Protein AF-0000000080325090 (afdb_homodimer)

pLDDT: mean 94.97, std 5.41, range [71.56, 98.94]

Solvent-accessible surface area (backbone atoms only — not comparable to full-atom values): 22394 Å² total; per-residue (Å²): 124,60,23,38,36,36,34,38,28,60,48,48,51,29,32,24,36,50,50,48,42,43,71,70,62,36,45,35,37,38,21,13,66,43,70,69,36,34,55,50,49,38,70,75,37,74,86,40,47,64,40,77,36,49,72,69,38,64,68,48,52,51,51,49,39,61,74,43,61,90,42,52,28,30,30,39,34,44,47,42,67,55,77,73,93,61,60,58,86,82,55,65,67,65,78,53,38,57,53,27,31,34,40,37,19,52,21,54,55,55,52,47,53,59,42,40,70,22,25,66,64,23,92,60,19,34,37,38,36,58,46,42,68,64,25,15,57,68,69,61,79,79,42,70,52,58,59,49,27,19,18,28,20,17,25,46,36,47,35,36,24,46,18,52,72,32,43,88,74,57,31,30,16,30,33,29,17,63,67,62,28,39,27,89,85,50,29,87,82,28,86,34,48,26,54,59,36,24,50,39,38,51,56,42,61,74,63,64,49,76,88,51,36,45,41,37,28,35,36,86,65,47,77,44,68,61,122,57,23,36,36,36,34,37,27,61,49,46,50,28,32,24,35,50,51,48,42,44,73,71,60,36,44,35,37,38,20,14,69,43,68,70,38,37,54,50,48,37,69,76,37,72,86,42,48,64,39,75,38,48,72,71,38,65,69,47,51,52,51,50,37,61,73,43,61,91,41,54,27,29,30,40,35,44,47,41,66,54,78,74,94,62,61,57,86,82,55,64,66,66,80,54,39,58,54,26,31,34,39,37,20,51,21,53,54,54,52,47,52,59,42,40,70,22,25,65,63,22,93,59,20,33,36,39,36,58,47,42,68,63,25,17,59,70,68,58,80,77,40,69,52,58,57,50,28,19,17,30,22,17,26,47,37,46,34,37,26,46,18,53,71,31,43,88,71,58,33,30,17,31,32,30,16,63,67,61,28,39,27,91,86,48,30,87,85,27,86,34,47,24,54,60,35,26,49,39,38,50,54,44,61,74,65,64,50,77,88,50,36,45,39,37,28,35,38,86,65,48,77,45,67,61

Nearest PDB structures (foldseek):
  1sny-assembly1_A-2  TM=9.354E-01  e=3.346E-22  Drosophila melanogaster
  5uzx-assembly1_A  TM=8.934E-01  e=7.160E-19  Burkholderia multivorans ATCC 17616
  7xwh-assembly2_B  TM=8.837E-01  e=3.165E-18  Meyerozyma guilliermondii
  7xwi-assembly1_D  TM=8.922E-01  e=8.192E-18  Meyerozyma guilliermondii
  1uls-assembly2_F  TM=8.248E-01  e=9.114E-15  Thermus thermophilus

Radius of gyration: 22.83 Å; Cα contacts (8 Å, |Δi|>4): 1003; chains: 2; bounding box: 48×70×48 Å

Foldseek 3Di:
DAEEEEEACLDFLNVLLQVQCLVVVHAYEYEHADPVSQVVSCVVRVRHHYYHDDLLDLVSLLVVLVVCPPAAHQEYELDFADADDADDPVGGDCVVLVVRLSRQAVSLLSNCVSCVVNQLVHPEHEYEYAAALLLAPVPDDPDDSVSRNVSSVNNLVVQLVCLVVCLVSNYAGEYEHLAQEPTPVSHNPGDHHSNRSSNLQVVQVVPDDNVCHSFYYYSNGHGRHD/DAEEEEEACLDFLNVLLQVQCLVVVHAYEYEHADPVSQVVSCVVRVRHHYYHDDLLDLVSLLVVLVVCPPAAHQEYELDFADADDADPPVGGDCVCLVVRLSRQAVSLLSNCVSCVVNQLVDPEHEYEYAAALLLAPVPDDPDDSVSRNVSSVNNLVVQLVCLVVCLVSNYAGEYEHLAQEPTPVSHPPGDHHSNRSSNLQVVQVVPDDNVCHSFYYYSNGHGRHD

Structure (mmCIF, N/CA/C/O backbone):
data_AF-0000000080325090-model_v1
#
loop_
_entity.id
_entity.type
_entity.pdbx_description
1 polymer 'Uncharacterized protein'
#
loop_
_atom_site.group_PDB
_atom_site.id
_atom_site.type_symbol
_atom_site.label_atom_id
_atom_site.label_alt_id
_atom_site.label_comp_id
_atom_site.label_asym_id
_atom_site.label_entity_id
_atom_site.label_seq_id
_atom_site.pdbx_PDB_ins_code
_atom_site.Cartn_x
_atom_site.Cartn_y
_atom_site.Cartn_z
_atom_site.occupancy
_atom_site.B_iso_or_equiv
_atom_site.auth_seq_id
_atom_site.auth_comp_id
_atom_site.auth_asym_id
_atom_site.auth_atom_id
_atom_site.pdbx_PDB_model_num
ATOM 1 N N . MET A 1 1 ? -6.082 33.281 13.414 1 91.12 1 MET A N 1
ATOM 2 C CA . MET A 1 1 ? -4.812 32.719 12.977 1 91.12 1 MET A CA 1
ATOM 3 C C . MET A 1 1 ? -4.969 31.234 12.609 1 91.12 1 MET A C 1
ATOM 5 O O . MET A 1 1 ? -5.508 30.453 13.398 1 91.12 1 MET A O 1
ATOM 9 N N . PRO A 1 2 ? -4.582 30.891 11.352 1 96.88 2 PRO A N 1
ATOM 10 C CA . PRO A 1 2 ? -4.758 29.484 10.992 1 96.88 2 PRO A CA 1
ATOM 11 C C . PRO A 1 2 ? -3.785 28.562 11.727 1 96.88 2 PRO A C 1
ATOM 13 O O . PRO A 1 2 ? -2.699 29 12.117 1 96.88 2 PRO A O 1
ATOM 16 N N . THR A 1 3 ? -4.18 27.297 11.953 1 98.31 3 THR A N 1
ATOM 17 C CA . THR A 1 3 ? -3.389 26.328 12.703 1 98.31 3 THR A CA 1
ATOM 18 C C . THR A 1 3 ? -2.938 25.188 11.805 1 98.31 3 THR A C 1
ATOM 20 O O . THR A 1 3 ? -3.725 24.656 11.016 1 98.31 3 THR A O 1
ATOM 23 N N . VAL A 1 4 ? -1.627 24.859 11.914 1 98.69 4 VAL A N 1
ATOM 24 C CA . VAL A 1 4 ? -1.09 23.703 11.211 1 98.69 4 VAL A CA 1
ATOM 25 C C . VAL A 1 4 ? -0.604 22.656 12.227 1 98.69 4 VAL A C 1
ATOM 27 O O . VAL A 1 4 ? -0.012 23.016 13.25 1 98.69 4 VAL A O 1
ATOM 30 N N . PHE A 1 5 ? -0.978 21.422 11.992 1 98.88 5 PHE A N 1
ATOM 31 C CA . PHE A 1 5 ? -0.47 20.266 12.719 1 98.88 5 PHE A CA 1
ATOM 32 C C . PHE A 1 5 ? 0.49 19.453 11.852 1 98.88 5 PHE A C 1
ATOM 34 O O . PHE A 1 5 ? 0.15 19.062 10.727 1 98.88 5 PHE A O 1
ATOM 41 N N . ILE A 1 6 ? 1.699 19.203 12.328 1 98.94 6 ILE A N 1
ATOM 42 C CA . ILE A 1 6 ? 2.719 18.516 11.539 1 98.94 6 ILE A CA 1
ATOM 43 C C . ILE A 1 6 ? 3.279 17.344 12.32 1 98.94 6 ILE A C 1
ATOM 45 O O . ILE A 1 6 ? 3.686 17.484 13.477 1 98.94 6 ILE A O 1
ATOM 49 N N . THR A 1 7 ? 3.273 16.188 11.727 1 98.88 7 THR A N 1
ATOM 50 C CA . THR A 1 7 ? 3.908 15.039 12.367 1 98.88 7 THR A CA 1
ATOM 51 C C . THR A 1 7 ? 5.371 14.938 11.953 1 98.88 7 THR A C 1
ATOM 53 O O . THR A 1 7 ? 5.738 15.32 10.836 1 98.88 7 THR A O 1
ATOM 56 N N . GLY A 1 8 ? 6.227 14.344 12.812 1 98.06 8 GLY A N 1
ATOM 57 C CA . GLY A 1 8 ? 7.617 14.078 12.484 1 98.06 8 GLY A CA 1
ATOM 58 C C . GLY A 1 8 ? 8.422 15.344 12.242 1 98.06 8 GLY A C 1
ATOM 59 O O . GLY A 1 8 ? 9.023 15.508 11.18 1 98.06 8 GLY A O 1
ATOM 60 N N . THR A 1 9 ? 8.57 16.203 13.258 1 98.5 9 THR A N 1
ATOM 61 C CA . THR A 1 9 ? 9.148 17.531 13.047 1 98.5 9 THR A CA 1
ATOM 62 C C . THR A 1 9 ? 10.547 17.625 13.664 1 98.5 9 THR A C 1
ATOM 64 O O . THR A 1 9 ? 11.141 18.703 13.711 1 98.5 9 THR A O 1
ATOM 67 N N . GLY A 1 10 ? 11.094 16.531 14.141 1 96.94 10 GLY A N 1
ATOM 68 C CA . GLY A 1 10 ? 12.352 16.562 14.867 1 96.94 10 GLY A CA 1
ATOM 69 C C . GLY A 1 10 ? 13.539 16.922 13.992 1 96.94 10 GLY A C 1
ATOM 70 O O . GLY A 1 10 ? 14.555 17.422 14.492 1 96.94 10 GLY A O 1
ATOM 71 N N . GLN A 1 11 ? 13.484 16.641 12.734 1 94.56 11 GLN A N 1
ATOM 72 C CA . GLN A 1 11 ? 14.562 16.906 11.797 1 94.56 11 GLN A CA 1
ATOM 73 C C . GLN A 1 11 ? 14.039 17.016 10.367 1 94.56 11 GLN A C 1
ATOM 75 O O . GLN A 1 11 ? 12.836 16.891 10.133 1 94.56 11 GLN A O 1
ATOM 80 N N . GLY A 1 12 ? 14.891 17.406 9.555 1 95.56 12 GLY A N 1
ATOM 81 C CA . GLY A 1 12 ? 14.633 17.312 8.125 1 95.56 12 GLY A CA 1
ATOM 82 C C . GLY A 1 12 ? 13.492 18.203 7.676 1 95.56 12 GLY A C 1
ATOM 83 O O . GLY A 1 12 ? 13.422 19.375 8.047 1 95.56 12 GLY A O 1
ATOM 84 N N . LEU A 1 13 ? 12.672 17.656 6.812 1 97.5 13 LEU A N 1
ATOM 85 C CA . LEU A 1 13 ? 11.586 18.406 6.199 1 97.5 13 LEU A CA 1
ATOM 86 C C . LEU A 1 13 ? 10.578 18.859 7.246 1 97.5 13 LEU A C 1
ATOM 88 O O . LEU A 1 13 ? 10.062 19.984 7.176 1 97.5 13 LEU A O 1
ATOM 92 N N . GLY A 1 14 ? 10.28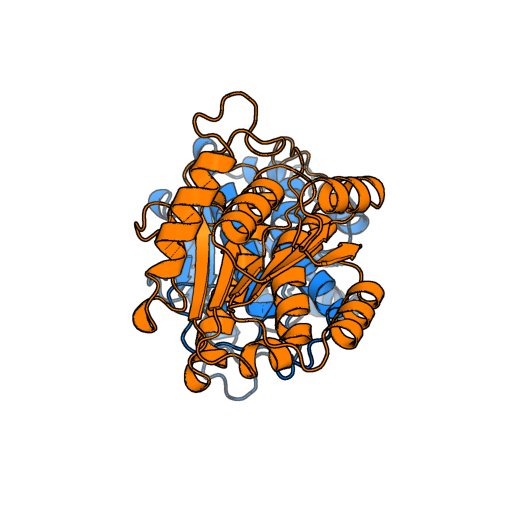9 18 8.25 1 98.38 14 GLY A N 1
ATOM 93 C CA . GLY A 1 14 ? 9.352 18.359 9.289 1 98.38 14 GLY A CA 1
ATOM 94 C C . GLY A 1 14 ? 9.766 19.594 10.062 1 98.38 14 GLY A C 1
ATOM 95 O O . GLY A 1 14 ? 8.945 20.484 10.328 1 98.38 14 GLY A O 1
ATOM 96 N N . LYS A 1 15 ? 11.008 19.609 10.422 1 98.19 15 LYS A N 1
ATOM 97 C CA . LYS A 1 15 ? 11.539 20.766 11.109 1 98.19 15 LYS A CA 1
ATOM 98 C C . LYS A 1 15 ? 11.461 22.016 10.227 1 98.19 15 LYS A C 1
ATOM 100 O O . LYS A 1 15 ? 11.07 23.094 10.688 1 98.19 15 LYS A O 1
ATOM 105 N N . ALA A 1 16 ? 11.805 21.906 8.969 1 98.5 16 ALA A N 1
ATOM 106 C CA . ALA A 1 16 ? 11.766 23.016 8.016 1 98.5 16 ALA A CA 1
ATOM 107 C C . ALA A 1 16 ? 10.336 23.516 7.82 1 98.5 16 ALA A C 1
ATOM 109 O O . ALA A 1 16 ? 10.102 24.719 7.738 1 98.5 16 ALA A O 1
ATOM 110 N N . LEU A 1 17 ? 9.375 22.594 7.754 1 98.75 17 LEU A N 1
ATOM 111 C CA . LEU A 1 17 ? 7.973 22.969 7.641 1 98.75 17 LEU A CA 1
ATOM 112 C C . LEU A 1 17 ? 7.523 23.75 8.875 1 98.75 17 LEU A C 1
ATOM 114 O O . LEU A 1 17 ? 6.809 24.75 8.758 1 98.75 17 LEU A O 1
ATOM 118 N N . THR A 1 18 ? 7.945 23.266 10.008 1 98.81 18 THR A N 1
ATOM 119 C CA . THR A 1 18 ? 7.648 23.984 11.25 1 98.81 18 THR A CA 1
ATOM 120 C C . THR A 1 18 ? 8.164 25.422 11.18 1 98.81 18 THR A C 1
ATOM 122 O O . THR A 1 18 ? 7.418 26.359 11.461 1 98.81 18 THR A O 1
ATOM 125 N N . GLU A 1 19 ? 9.383 25.562 10.773 1 98.62 19 GLU A N 1
ATOM 126 C CA . GLU A 1 19 ? 10.008 26.875 10.656 1 98.62 19 GLU A CA 1
ATOM 127 C C . GLU A 1 19 ? 9.25 27.766 9.672 1 98.62 19 GLU A C 1
ATOM 129 O O . GLU A 1 19 ? 8.969 28.922 9.961 1 98.62 19 GLU A O 1
ATOM 134 N N . THR A 1 20 ? 8.914 27.234 8.547 1 98.81 20 THR A N 1
ATOM 135 C CA . THR A 1 20 ? 8.258 27.969 7.473 1 98.81 20 THR A CA 1
ATOM 136 C C . THR A 1 20 ? 6.879 28.453 7.918 1 98.81 20 THR A C 1
ATOM 138 O O . THR A 1 20 ? 6.551 29.641 7.773 1 98.81 20 THR A O 1
ATOM 141 N N . TYR A 1 21 ? 6.074 27.594 8.508 1 98.81 21 TYR A N 1
ATOM 142 C CA . TYR A 1 21 ? 4.734 27.969 8.93 1 98.81 21 TYR A CA 1
ATOM 143 C C . TYR A 1 21 ? 4.785 28.906 10.141 1 98.81 21 TYR A C 1
ATOM 145 O O . TYR A 1 21 ? 3.971 29.812 10.266 1 98.81 21 TYR A O 1
ATOM 153 N N . TYR A 1 22 ? 5.723 28.625 11.023 1 98.56 22 TYR A N 1
ATOM 154 C CA . TYR A 1 22 ? 5.945 29.516 12.156 1 98.56 22 TYR A CA 1
ATOM 155 C C . TYR A 1 22 ? 6.277 30.922 11.688 1 98.56 22 TYR A C 1
ATOM 157 O O . TYR A 1 22 ? 5.684 31.891 12.156 1 98.56 22 TYR A O 1
ATOM 165 N N . GLY A 1 23 ? 7.16 31 10.758 1 98.19 23 GLY A N 1
ATOM 166 C CA . GLY A 1 23 ? 7.566 32.281 10.203 1 98.19 23 GLY A CA 1
ATOM 167 C C . GLY A 1 23 ? 6.445 33 9.469 1 98.19 23 GLY A C 1
ATOM 168 O O . GLY A 1 23 ? 6.434 34.219 9.398 1 98.19 23 GLY A O 1
ATOM 169 N N . ALA A 1 24 ? 5.516 32.281 8.969 1 98.25 24 ALA A N 1
ATOM 170 C CA . ALA A 1 24 ? 4.395 32.812 8.227 1 98.25 24 ALA A CA 1
ATOM 171 C C . ALA A 1 24 ? 3.27 33.25 9.164 1 98.25 24 ALA A C 1
ATOM 173 O O . ALA A 1 24 ? 2.215 33.719 8.711 1 98.25 24 ALA A O 1
ATOM 174 N N . GLY A 1 25 ? 3.463 33.031 10.492 1 97.81 25 GLY A N 1
ATOM 175 C CA . GLY A 1 25 ? 2.525 33.562 11.477 1 97.81 25 GLY A CA 1
ATOM 176 C C . GLY A 1 25 ? 1.427 32.562 11.828 1 97.81 25 GLY A C 1
ATOM 177 O O . GLY A 1 25 ? 0.416 32.938 12.422 1 97.81 25 GLY A O 1
ATOM 178 N N . TRP A 1 26 ? 1.555 31.297 11.453 1 98.06 26 TRP A N 1
ATOM 179 C CA . TRP A 1 26 ? 0.57 30.281 11.789 1 98.06 26 TRP A CA 1
ATOM 180 C C . TRP A 1 26 ? 0.739 29.828 13.234 1 98.06 26 TRP A C 1
ATOM 182 O O . TRP A 1 26 ? 1.827 29.938 13.805 1 98.06 26 TRP A O 1
ATOM 192 N N . ASN A 1 27 ? -0.354 29.438 13.844 1 98 27 ASN A N 1
ATOM 193 C CA . ASN A 1 27 ? -0.239 28.609 15.031 1 98 27 ASN A CA 1
ATOM 194 C C . ASN A 1 27 ? 0.257 27.203 14.68 1 98 27 ASN A C 1
ATOM 196 O O . ASN A 1 27 ? -0.418 26.469 13.961 1 98 27 ASN A O 1
ATOM 200 N N . VAL A 1 28 ? 1.45 26.859 15.164 1 98.69 28 VAL A N 1
ATOM 201 C CA . VAL A 1 28 ? 2.062 25.609 14.766 1 98.69 28 VAL A CA 1
ATOM 202 C C . VAL A 1 28 ? 1.96 24.594 15.898 1 98.69 28 VAL A C 1
ATOM 204 O O . VAL A 1 28 ? 2.395 24.859 17.016 1 98.69 28 VAL A O 1
ATOM 207 N N . ILE A 1 29 ? 1.347 23.469 15.617 1 98.81 29 ILE A N 1
ATOM 208 C CA . ILE A 1 29 ? 1.408 22.281 16.469 1 98.81 29 ILE A CA 1
ATOM 209 C C . ILE A 1 29 ? 2.377 21.266 15.859 1 98.81 29 ILE A C 1
ATOM 211 O O . ILE A 1 29 ? 2.051 20.594 14.875 1 98.81 29 ILE A O 1
ATOM 215 N N . ALA A 1 30 ? 3.543 21.203 16.438 1 98.75 30 ALA A N 1
ATOM 216 C CA . ALA A 1 30 ? 4.594 20.297 15.977 1 98.75 30 ALA A CA 1
ATOM 217 C C . ALA A 1 30 ? 4.672 19.047 16.844 1 98.75 30 ALA A C 1
ATOM 219 O O . ALA A 1 30 ? 4.426 19.109 18.047 1 98.75 30 ALA A O 1
ATOM 220 N N . THR A 1 31 ? 4.941 17.906 16.203 1 98.81 31 THR A N 1
ATOM 221 C CA . THR A 1 31 ? 5.094 16.656 16.969 1 98.81 31 THR A CA 1
ATOM 222 C C . THR A 1 31 ? 6.359 15.922 16.547 1 98.81 31 THR A C 1
ATOM 224 O O . THR A 1 31 ? 6.738 15.945 15.375 1 98.81 31 THR A O 1
ATOM 227 N N . CYS A 1 32 ? 7.023 15.352 17.5 1 97.88 32 CYS A N 1
ATOM 228 C CA . CYS A 1 32 ? 8.188 14.523 17.188 1 97.88 32 CYS A CA 1
ATOM 229 C C . CYS A 1 32 ? 8.391 13.445 18.25 1 97.88 32 CYS A C 1
ATOM 231 O O . CYS A 1 32 ? 7.805 13.516 19.328 1 97.88 32 CYS A O 1
ATOM 233 N N . LYS A 1 33 ? 9.078 12.453 17.922 1 96.88 33 LYS A N 1
ATOM 234 C CA . LYS A 1 33 ? 9.094 11.195 18.656 1 96.88 33 LYS A CA 1
ATOM 235 C C . LYS A 1 33 ? 10.117 11.234 19.797 1 96.88 33 LYS A C 1
ATOM 237 O O . LYS A 1 33 ? 10.031 10.453 20.734 1 96.88 33 LYS A O 1
ATOM 242 N N . GLU A 1 34 ? 11.078 12.125 19.734 1 97.62 34 GLU A N 1
ATOM 243 C CA . GLU A 1 34 ? 12.141 12.156 20.734 1 97.62 34 GLU A CA 1
ATOM 244 C C . GLU A 1 34 ? 12 13.375 21.656 1 97.62 34 GLU A C 1
ATOM 246 O O . GLU A 1 34 ? 11.828 14.5 21.172 1 97.62 34 GLU A O 1
ATOM 251 N N . VAL A 1 35 ? 12.172 13.117 22.906 1 97.56 35 VAL A N 1
ATOM 252 C CA . VAL A 1 35 ? 12.039 14.18 23.906 1 97.56 35 VAL A CA 1
ATOM 253 C C . VAL A 1 35 ? 13.062 15.273 23.641 1 97.56 35 VAL A C 1
ATOM 255 O O . VAL A 1 35 ? 12.766 16.469 23.781 1 97.56 35 VAL A O 1
ATOM 258 N N . THR A 1 36 ? 14.266 14.875 23.219 1 98.06 36 THR A N 1
ATOM 259 C CA . THR A 1 36 ? 15.32 15.836 22.953 1 98.06 36 THR A CA 1
ATOM 260 C C . THR A 1 36 ? 14.922 16.75 21.797 1 98.06 36 THR A C 1
ATOM 262 O O . THR A 1 36 ? 15.219 17.953 21.812 1 98.06 36 THR A O 1
ATOM 265 N N . ASP A 1 37 ? 14.258 16.203 20.828 1 97.94 37 ASP A N 1
ATOM 266 C CA . ASP A 1 37 ? 13.789 17 19.703 1 97.94 37 ASP A CA 1
ATOM 267 C C . ASP A 1 37 ? 12.688 17.969 20.125 1 97.94 37 ASP A C 1
ATOM 269 O O . ASP A 1 37 ? 12.625 19.109 19.656 1 97.94 37 ASP A O 1
ATOM 273 N N . VAL A 1 38 ? 11.836 17.531 21.031 1 97.88 38 VAL A N 1
ATOM 274 C CA . VAL A 1 38 ? 10.766 18.375 21.562 1 97.88 38 VAL A CA 1
ATOM 275 C C . VAL A 1 38 ? 11.375 19.609 22.219 1 97.88 38 VAL A C 1
ATOM 277 O O . VAL A 1 38 ? 10.969 20.734 21.938 1 97.88 38 VAL A O 1
ATOM 280 N N . GLN A 1 39 ? 12.297 19.406 23.062 1 97.81 39 GLN A N 1
ATOM 281 C CA . GLN A 1 39 ? 12.938 20.5 23.781 1 97.81 39 GLN A CA 1
ATOM 282 C C . GLN A 1 39 ? 13.656 21.453 22.828 1 97.81 39 GLN A C 1
ATOM 284 O O . GLN A 1 39 ? 13.562 22.672 22.969 1 97.81 39 GLN A O 1
ATOM 289 N N . HIS A 1 40 ? 14.297 20.828 21.906 1 98.12 40 HIS A N 1
ATOM 290 C CA . HIS A 1 40 ? 15.023 21.625 20.922 1 98.12 40 HIS A CA 1
ATOM 291 C C . HIS A 1 40 ? 14.078 22.516 20.109 1 98.12 40 HIS A C 1
ATOM 293 O O . HIS A 1 40 ? 14.328 23.703 19.938 1 98.12 40 HIS A O 1
ATOM 299 N N . LEU A 1 41 ? 12.984 21.984 19.641 1 98.25 41 LEU A N 1
ATOM 300 C CA . LEU A 1 41 ? 12.016 22.734 18.859 1 98.25 41 LEU A CA 1
ATOM 301 C C . LEU A 1 41 ? 11.375 23.844 19.688 1 98.25 41 LEU A C 1
ATOM 303 O O . LEU A 1 41 ? 11.148 24.938 19.188 1 98.25 41 LEU A O 1
ATOM 307 N N . LYS A 1 42 ? 11.102 23.562 20.938 1 97.56 42 LYS A N 1
ATOM 308 C CA . LYS A 1 42 ? 10.523 24.562 21.812 1 97.56 42 LYS A CA 1
ATOM 309 C C . LYS A 1 42 ? 11.469 25.75 21.984 1 97.56 42 LYS A C 1
ATOM 311 O O . LYS A 1 42 ? 11.023 26.891 22.094 1 97.56 42 LYS A O 1
ATOM 316 N N . SER A 1 43 ? 12.703 25.438 22.047 1 97.81 43 SER A N 1
ATOM 317 C CA . SER A 1 43 ? 13.695 26.5 22.203 1 97.81 43 SER A CA 1
ATOM 318 C C . SER A 1 43 ? 13.781 27.359 20.953 1 97.81 43 SER A C 1
ATOM 320 O O . SER A 1 43 ? 13.992 28.562 21.031 1 97.81 43 SER A O 1
ATOM 322 N N . LEU A 1 44 ? 13.656 26.766 19.797 1 97.44 44 LEU A N 1
ATOM 323 C CA . LEU A 1 44 ? 13.781 27.469 18.516 1 97.44 44 LEU A CA 1
ATOM 324 C C . LEU A 1 44 ? 12.508 28.25 18.203 1 97.44 44 LEU A C 1
ATOM 326 O O . LEU A 1 44 ? 12.562 29.328 17.625 1 97.44 44 LEU A O 1
ATOM 330 N N . PHE A 1 45 ? 11.383 27.609 18.547 1 97.81 45 PHE A N 1
ATOM 331 C CA . PHE A 1 45 ? 10.07 28.156 18.234 1 97.81 45 PHE A CA 1
ATOM 332 C C . PHE A 1 45 ? 9.219 28.297 19.5 1 97.81 45 PHE A C 1
ATOM 334 O O . PHE A 1 45 ? 8.258 27.547 19.688 1 97.81 45 PHE A O 1
ATOM 341 N N . PRO A 1 46 ? 9.43 29.281 20.359 1 96.56 46 PRO A N 1
ATOM 342 C CA . PRO A 1 46 ? 8.844 29.375 21.688 1 96.56 46 PRO A CA 1
ATOM 343 C C . PRO A 1 46 ? 7.324 29.5 21.672 1 96.56 46 PRO A C 1
ATOM 345 O O . PRO A 1 46 ? 6.648 29.125 22.625 1 96.56 46 PRO A O 1
ATOM 348 N N . ASP A 1 47 ? 6.727 30.016 20.578 1 96.5 47 ASP A N 1
ATOM 349 C CA . ASP A 1 47 ? 5.277 30.203 20.516 1 96.5 47 ASP A CA 1
ATOM 350 C C . ASP A 1 47 ? 4.598 29 19.875 1 96.5 47 ASP A C 1
ATOM 352 O O . ASP A 1 47 ? 3.369 28.953 19.781 1 96.5 47 ASP A O 1
ATOM 356 N N . ALA A 1 48 ? 5.375 28.016 19.391 1 97.19 48 ALA A N 1
ATOM 357 C CA . ALA A 1 48 ? 4.805 26.797 18.828 1 97.19 48 ALA A CA 1
ATOM 358 C C . ALA A 1 48 ? 4.441 25.812 19.922 1 97.19 48 ALA A C 1
ATOM 360 O O . ALA A 1 48 ? 5.078 25.781 20.984 1 97.19 48 ALA A O 1
ATOM 361 N N . ASN A 1 49 ? 3.379 25.078 19.75 1 97.62 49 ASN A N 1
ATOM 362 C CA . ASN A 1 49 ? 3.074 23.938 20.594 1 97.62 49 ASN A CA 1
ATOM 363 C C . ASN A 1 49 ? 3.76 22.672 20.094 1 97.62 49 ASN A C 1
ATOM 365 O O . ASN A 1 49 ? 3.465 22.188 19 1 97.62 49 ASN A O 1
ATOM 369 N N . VAL A 1 50 ? 4.699 22.172 20.891 1 98.31 50 VAL A N 1
ATOM 370 C CA . VAL A 1 50 ? 5.449 20.984 20.484 1 98.31 50 VAL A CA 1
ATOM 371 C C . VAL A 1 50 ? 5.098 19.812 21.391 1 98.31 50 VAL A C 1
ATOM 373 O O . VAL A 1 50 ? 5.223 19.891 22.609 1 98.31 50 VAL A O 1
ATOM 376 N N . TYR A 1 51 ? 4.625 18.703 20.781 1 98.31 51 TYR A N 1
ATOM 377 C CA . TYR A 1 51 ? 4.199 17.531 21.531 1 98.31 51 TYR A CA 1
ATOM 378 C C . TYR A 1 51 ? 5.082 16.328 21.203 1 98.31 51 TYR A C 1
ATOM 380 O O . TYR A 1 51 ? 5.555 16.188 20.078 1 98.31 51 TYR A O 1
ATOM 388 N N . LEU A 1 52 ? 5.289 15.5 22.234 1 98.25 52 LEU A N 1
ATOM 389 C CA . LEU A 1 52 ? 5.859 14.18 22.031 1 98.25 52 LEU A CA 1
ATOM 390 C C . LEU A 1 52 ? 4.844 13.242 21.375 1 98.25 52 LEU A C 1
ATOM 392 O O . LEU A 1 52 ? 3.729 13.086 21.875 1 98.25 52 LEU A O 1
ATOM 396 N N . LEU A 1 53 ? 5.242 12.641 20.219 1 98.56 53 LEU A N 1
ATOM 397 C CA . LEU A 1 53 ? 4.309 11.742 19.547 1 98.56 53 LEU A CA 1
ATOM 398 C C . LEU A 1 53 ? 5.055 10.711 18.719 1 98.56 53 LEU A C 1
ATOM 400 O O . LEU A 1 53 ? 5.75 11.062 17.766 1 98.56 53 LEU A O 1
ATOM 404 N N . ASP A 1 54 ? 5 9.5 19.156 1 98 54 ASP A N 1
ATOM 405 C CA . ASP A 1 54 ? 5.18 8.383 18.234 1 98 54 ASP A CA 1
ATOM 406 C C . ASP A 1 54 ? 3.889 8.078 17.469 1 98 54 ASP A C 1
ATOM 408 O O . ASP A 1 54 ? 2.9 7.645 18.062 1 98 54 ASP A O 1
ATOM 412 N N . VAL A 1 55 ? 3.889 8.297 16.188 1 97.88 55 VAL A N 1
ATOM 413 C CA . VAL A 1 55 ? 2.664 8.266 15.391 1 97.88 55 VAL A CA 1
ATOM 414 C C . VAL A 1 55 ? 2.078 6.852 15.398 1 97.88 55 VAL A C 1
ATOM 416 O O . VAL A 1 55 ? 0.935 6.648 14.984 1 97.88 55 VAL A O 1
ATOM 419 N N . THR A 1 56 ? 2.855 5.848 15.859 1 94.62 56 THR A N 1
ATOM 420 C CA . THR A 1 56 ? 2.354 4.48 15.922 1 94.62 56 THR A CA 1
ATOM 421 C C . THR A 1 56 ? 1.825 4.16 17.312 1 94.62 56 THR A C 1
ATOM 423 O O . THR A 1 56 ? 1.315 3.062 17.547 1 94.62 56 THR A O 1
ATOM 426 N N . ASN A 1 57 ? 1.982 5.07 18.25 1 96 57 ASN A N 1
ATOM 427 C CA . ASN A 1 57 ? 1.576 4.844 19.641 1 96 57 ASN A CA 1
ATOM 428 C C . ASN A 1 57 ? 0.149 5.324 19.891 1 96 57 ASN A C 1
ATOM 430 O O . ASN A 1 57 ? -0.092 6.523 20.016 1 96 57 ASN A O 1
ATOM 434 N N . HIS A 1 58 ? -0.72 4.352 20 1 93 58 HIS A N 1
ATOM 435 C CA . HIS A 1 58 ? -2.137 4.66 20.156 1 93 58 HIS A CA 1
ATOM 436 C C . HIS A 1 58 ? -2.385 5.5 21.406 1 93 58 HIS A C 1
ATOM 438 O O . HIS A 1 58 ? -3.178 6.445 21.375 1 93 58 HIS A O 1
ATOM 444 N N . GLY A 1 59 ? -1.786 5.16 22.453 1 95.25 59 GLY A N 1
ATOM 445 C CA . GLY A 1 59 ? -1.948 5.918 23.688 1 95.25 59 GLY A CA 1
ATOM 446 C C . GLY A 1 59 ? -1.536 7.371 23.547 1 95.25 59 GLY A C 1
ATOM 447 O O . GLY A 1 59 ? -2.254 8.266 23.984 1 95.25 59 GLY A O 1
ATOM 448 N N . GLN A 1 60 ? -0.439 7.68 22.938 1 97.44 60 GLN A N 1
ATOM 449 C CA . GLN A 1 60 ? 0.026 9.047 22.719 1 97.44 60 GLN A CA 1
ATOM 450 C C . GLN A 1 60 ? -0.916 9.812 21.797 1 97.44 60 GLN A C 1
ATOM 452 O O . GLN A 1 60 ? -1.164 11 22 1 97.44 60 GLN A O 1
ATOM 457 N N . ILE A 1 61 ? -1.454 9.133 20.828 1 96.94 61 ILE A N 1
ATOM 458 C CA . ILE A 1 61 ? -2.398 9.758 19.891 1 96.94 61 ILE A CA 1
ATOM 459 C C . ILE A 1 61 ? -3.658 10.172 20.656 1 96.94 61 ILE A C 1
ATOM 461 O O . ILE A 1 61 ? -4.164 11.281 20.453 1 96.94 61 ILE A O 1
ATOM 465 N N . GLN A 1 62 ? -4.082 9.289 21.531 1 95.31 62 GLN A N 1
ATOM 466 C CA . GLN A 1 62 ? -5.277 9.602 22.297 1 95.31 62 GLN A CA 1
ATOM 467 C C . GLN A 1 62 ? -5.023 10.766 23.25 1 95.31 62 GLN A C 1
ATOM 469 O O . GLN A 1 62 ? -5.891 11.625 23.438 1 95.31 62 GLN A O 1
ATOM 474 N N . GLN A 1 63 ? -3.92 10.789 23.859 1 97.12 63 GLN A N 1
ATOM 475 C CA . GLN A 1 63 ? -3.561 11.898 24.734 1 97.12 63 GLN A CA 1
ATOM 476 C C . GLN A 1 63 ? -3.518 13.219 23.969 1 97.12 63 GLN A C 1
ATOM 478 O O . GLN A 1 63 ? -3.977 14.25 24.469 1 97.12 63 GLN A O 1
ATOM 483 N N . LEU A 1 64 ? -2.938 13.148 22.812 1 97.19 64 LEU A N 1
ATOM 484 C CA . LEU A 1 64 ? -2.865 14.328 21.969 1 97.19 64 LEU A CA 1
ATOM 485 C C . LEU A 1 64 ? -4.262 14.805 21.562 1 97.19 64 LEU A C 1
ATOM 487 O O . LEU A 1 64 ? -4.531 16 21.547 1 97.19 64 LEU A O 1
ATOM 491 N N . LYS A 1 65 ? -5.117 13.875 21.188 1 96.88 65 LYS A N 1
ATOM 492 C CA . LYS A 1 65 ? -6.508 14.18 20.859 1 96.88 65 LYS A CA 1
ATOM 493 C C . LYS A 1 65 ? -7.184 14.938 22 1 96.88 65 LYS A C 1
ATOM 495 O O . LYS A 1 65 ? -7.863 15.938 21.766 1 96.88 65 LYS A O 1
ATOM 500 N N . LEU A 1 66 ? -6.949 14.477 23.172 1 97.31 66 LEU A N 1
ATOM 501 C CA . LEU A 1 66 ? -7.551 15.109 24.344 1 97.31 66 LEU A CA 1
ATOM 502 C C . LEU A 1 66 ? -6.961 16.5 24.562 1 97.31 66 LEU A C 1
ATOM 504 O O . LEU A 1 66 ? -7.688 17.453 24.859 1 97.31 66 LEU A O 1
ATOM 508 N N . ALA A 1 67 ? -5.727 16.641 24.422 1 97.56 67 ALA A N 1
ATOM 509 C CA . ALA A 1 67 ? -5.027 17.906 24.656 1 97.56 67 ALA A CA 1
ATOM 510 C C . ALA A 1 67 ? -5.473 18.984 23.672 1 97.56 67 ALA A C 1
ATOM 512 O O . ALA A 1 67 ? -5.457 20.172 23.984 1 97.56 67 ALA A O 1
ATOM 513 N N . LEU A 1 68 ? -5.887 18.562 22.5 1 97.94 68 LEU A N 1
ATOM 514 C CA . LEU A 1 68 ? -6.18 19.516 21.438 1 97.94 68 LEU A CA 1
ATOM 515 C C . LEU A 1 68 ? -7.684 19.703 21.266 1 97.94 68 LEU A C 1
ATOM 517 O O . LEU A 1 68 ? -8.133 20.297 20.297 1 97.94 68 LEU A O 1
ATOM 521 N N . GLN A 1 69 ? -8.43 19.141 22.188 1 96.62 69 GLN A N 1
ATOM 522 C CA . GLN A 1 69 ? -9.883 19.203 22.094 1 96.62 69 GLN A CA 1
ATOM 523 C C . GLN A 1 69 ? -10.359 20.641 21.953 1 96.62 69 GLN A C 1
ATOM 525 O O . GLN A 1 69 ? -9.922 21.531 22.688 1 96.62 69 GLN A O 1
ATOM 530 N N . GLY A 1 70 ? -11.195 20.828 20.953 1 95.94 70 GLY A N 1
ATOM 531 C CA . GLY A 1 70 ? -11.812 22.125 20.766 1 95.94 70 GLY A CA 1
ATOM 532 C C . GLY A 1 70 ? -10.938 23.094 19.969 1 95.94 70 GLY A C 1
ATOM 533 O O . GLY A 1 70 ? -11.352 24.219 19.672 1 95.94 70 GLY A O 1
ATOM 534 N N . GLN A 1 71 ? -9.727 22.719 19.656 1 96.44 71 GLN A N 1
ATOM 535 C CA . GLN A 1 71 ? -8.82 23.562 18.891 1 96.44 71 GLN A CA 1
ATOM 536 C C . GLN A 1 71 ? -8.922 23.266 17.391 1 96.44 71 GLN A C 1
ATOM 538 O O . GLN A 1 71 ? -8.719 22.125 16.969 1 96.44 71 GLN A O 1
ATOM 543 N N . PRO A 1 72 ? -9.289 24.297 16.641 1 97.62 72 PRO A N 1
ATOM 544 C CA . PRO A 1 72 ? -9.359 24.062 15.203 1 97.62 72 PRO A CA 1
ATOM 545 C C . PRO A 1 72 ? -7.992 23.766 14.586 1 97.62 72 PRO A C 1
ATOM 547 O O . PRO A 1 72 ? -6.984 24.344 15.008 1 97.62 72 PRO A O 1
ATOM 550 N N . ILE A 1 73 ? -7.93 22.906 13.625 1 98.38 73 ILE A N 1
ATOM 551 C CA . ILE A 1 73 ? -6.766 22.609 12.789 1 98.38 73 ILE A CA 1
ATOM 552 C C . ILE A 1 73 ? -7.109 22.844 11.32 1 98.38 73 ILE A C 1
ATOM 554 O O . ILE A 1 73 ? -7.918 22.109 10.742 1 98.38 73 ILE A O 1
ATOM 558 N N . ASP A 1 74 ? -6.488 23.859 10.758 1 98.38 74 ASP A N 1
ATOM 559 C CA . ASP A 1 74 ? -6.77 24.234 9.375 1 98.38 74 ASP A CA 1
ATOM 560 C C . ASP A 1 74 ? -6.016 23.328 8.398 1 98.38 74 ASP A C 1
ATOM 562 O O . ASP A 1 74 ? -6.457 23.125 7.266 1 98.38 74 ASP A O 1
ATOM 566 N N . LEU A 1 75 ? -4.859 22.828 8.805 1 98.75 75 LEU A N 1
ATOM 567 C CA . LEU A 1 75 ? -3.979 22.031 7.957 1 98.75 75 LEU A CA 1
ATOM 568 C C . LEU A 1 75 ? -3.295 20.938 8.766 1 98.75 75 LEU A C 1
ATOM 570 O O . LEU A 1 75 ? -2.631 21.219 9.766 1 98.75 75 LEU A O 1
ATOM 574 N N . LEU A 1 76 ? -3.541 19.719 8.422 1 98.81 76 LEU A N 1
ATOM 575 C CA . LEU A 1 76 ? -2.836 18.547 8.961 1 98.81 76 LEU A CA 1
ATOM 576 C C . LEU A 1 76 ? -1.814 18.031 7.957 1 98.81 76 LEU A C 1
ATOM 578 O O . LEU A 1 76 ? -2.176 17.609 6.852 1 98.81 76 LEU A O 1
ATOM 582 N N . ILE A 1 77 ? -0.548 18.078 8.312 1 98.94 77 ILE A N 1
ATOM 583 C CA . ILE A 1 77 ? 0.509 17.562 7.445 1 98.94 77 ILE A CA 1
ATOM 584 C C . ILE A 1 77 ? 1.09 16.281 8.039 1 98.94 77 ILE A C 1
ATOM 586 O O . ILE A 1 77 ? 1.732 16.312 9.094 1 98.94 77 ILE A O 1
ATOM 590 N N . HIS A 1 78 ? 0.812 15.227 7.398 1 98.88 78 HIS A N 1
ATOM 591 C CA . HIS A 1 78 ? 1.497 13.969 7.699 1 98.88 78 HIS A CA 1
ATOM 592 C C . HIS A 1 78 ? 2.895 13.945 7.086 1 98.88 78 HIS A C 1
ATOM 594 O O . HIS A 1 78 ? 3.047 13.688 5.891 1 98.88 78 HIS A O 1
ATOM 600 N N . ASN A 1 79 ? 3.85 14.109 7.902 1 98.56 79 ASN A N 1
ATOM 601 C CA . ASN A 1 79 ? 5.227 14.195 7.426 1 98.56 79 ASN A CA 1
ATOM 602 C C . ASN A 1 79 ? 6.082 13.055 7.98 1 98.56 79 ASN A C 1
ATOM 604 O O . ASN A 1 79 ? 7.102 12.695 7.391 1 98.56 79 ASN A O 1
ATOM 608 N N . ALA A 1 80 ? 5.672 12.492 9.164 1 97.62 80 ALA A N 1
ATOM 609 C CA . ALA A 1 80 ? 6.422 11.391 9.758 1 97.62 80 ALA A CA 1
ATOM 610 C C . ALA A 1 80 ? 6.59 10.242 8.766 1 97.62 80 ALA A C 1
ATOM 612 O O . ALA A 1 80 ? 5.633 9.852 8.094 1 97.62 80 ALA A O 1
ATOM 613 N N . ALA A 1 81 ? 7.742 9.781 8.664 1 95 81 ALA A N 1
ATOM 614 C CA . ALA A 1 81 ? 8.023 8.672 7.762 1 95 81 ALA A CA 1
ATOM 615 C C . ALA A 1 81 ? 9.195 7.836 8.266 1 95 81 ALA A C 1
ATOM 617 O O . ALA A 1 81 ? 10.047 8.336 9.008 1 95 81 ALA A O 1
ATOM 618 N N . TRP A 1 82 ? 9.164 6.664 7.945 1 90.81 82 TRP A N 1
ATOM 619 C CA . TRP A 1 82 ? 10.25 5.723 8.227 1 90.81 82 TRP A CA 1
ATOM 620 C C . TRP A 1 82 ? 10.711 5.031 6.945 1 90.81 82 TRP A C 1
ATOM 622 O O . TRP A 1 82 ? 9.891 4.531 6.172 1 90.81 82 TRP A O 1
ATOM 632 N N . ILE A 1 83 ? 11.945 5.164 6.656 1 86.62 83 ILE A N 1
ATOM 633 C CA . ILE A 1 83 ? 12.547 4.453 5.535 1 86.62 83 ILE A CA 1
ATOM 634 C C . ILE A 1 83 ? 13.703 3.592 6.027 1 86.62 83 ILE A C 1
ATOM 636 O O . ILE A 1 83 ? 14.5 4.027 6.859 1 86.62 83 ILE A O 1
ATOM 640 N N . VAL A 1 84 ? 13.672 2.381 5.723 1 75.75 84 VAL A N 1
ATOM 641 C CA . VAL A 1 84 ? 14.789 1.516 6.086 1 75.75 84 VAL A CA 1
ATOM 642 C C . VAL A 1 84 ? 15.594 1.159 4.84 1 75.75 84 VAL A C 1
ATOM 644 O O . VAL A 1 84 ? 15.031 1.005 3.754 1 75.75 84 VAL A O 1
ATOM 647 N N . LYS A 1 85 ? 16.922 1.198 5.098 1 75.38 85 LYS A N 1
ATOM 648 C CA . LYS A 1 85 ? 17.781 0.67 4.035 1 75.38 85 LYS A CA 1
ATOM 649 C C . LYS A 1 85 ? 17.469 -0.803 3.771 1 75.38 85 LYS A C 1
ATOM 651 O O . LYS A 1 85 ? 17.547 -1.63 4.684 1 75.38 85 LYS A O 1
ATOM 656 N N . GLU A 1 86 ? 16.875 -0.96 2.615 1 77 86 GLU A N 1
ATOM 657 C CA . GLU A 1 86 ? 16.547 -2.336 2.25 1 77 86 GLU A CA 1
ATOM 658 C C . GLU A 1 86 ? 17.562 -2.904 1.267 1 77 86 GLU A C 1
ATOM 660 O O . GLU A 1 86 ? 18.109 -2.172 0.436 1 77 86 GLU A O 1
ATOM 665 N N . GLY A 1 87 ? 18.062 -4.105 1.628 1 71.56 87 GLY A N 1
ATOM 666 C CA . GLY A 1 87 ? 18.906 -4.812 0.684 1 71.56 87 GLY A CA 1
ATOM 667 C C . GLY A 1 87 ? 18.172 -5.285 -0.55 1 71.56 87 GLY A C 1
ATOM 668 O O . GLY A 1 87 ? 17.141 -4.707 -0.927 1 71.56 87 GLY A O 1
ATOM 669 N N . SER A 1 88 ? 18.734 -6.285 -1.223 1 78.19 88 SER A N 1
ATOM 670 C CA . SER A 1 88 ? 18.109 -6.91 -2.387 1 78.19 88 SER A CA 1
ATOM 671 C C . SER A 1 88 ? 16.781 -7.555 -2.025 1 78.19 88 SER A C 1
ATOM 673 O O . SER A 1 88 ? 16.484 -7.77 -0.847 1 78.19 88 SER A O 1
ATOM 675 N N . TYR A 1 89 ? 15.922 -7.723 -3.076 1 79.69 89 TYR A N 1
ATOM 676 C CA . TYR A 1 89 ? 14.602 -8.305 -2.869 1 79.69 89 TYR A CA 1
ATOM 677 C C . TYR A 1 89 ? 14.711 -9.68 -2.225 1 79.69 89 TYR A C 1
ATOM 679 O O . TYR A 1 89 ? 13.734 -10.188 -1.656 1 79.69 89 TYR A O 1
ATOM 687 N N . THR A 1 90 ? 15.867 -10.273 -2.209 1 80.75 90 THR A N 1
ATOM 688 C CA . THR A 1 90 ? 16.016 -11.602 -1.63 1 80.75 90 THR A CA 1
ATOM 689 C C . THR A 1 90 ? 16.484 -11.508 -0.177 1 80.75 90 THR A C 1
ATOM 691 O O . THR A 1 90 ? 16.547 -12.523 0.521 1 80.75 90 THR A O 1
ATOM 694 N N . GLU A 1 91 ? 16.781 -10.305 0.323 1 79.25 91 GLU A N 1
ATOM 695 C CA . GLU A 1 91 ? 17.312 -10.109 1.671 1 79.25 91 GLU A CA 1
ATOM 696 C C . GLU A 1 91 ? 16.469 -9.102 2.451 1 79.25 91 GLU A C 1
ATOM 698 O O . GLU A 1 91 ? 17 -8.219 3.125 1 79.25 91 GLU A O 1
ATOM 703 N N . ILE A 1 92 ? 15.258 -9.297 2.336 1 77.62 92 ILE A N 1
ATOM 704 C CA . ILE A 1 92 ? 14.398 -8.32 2.984 1 77.62 92 ILE A CA 1
ATOM 705 C C . ILE A 1 92 ? 14.062 -8.781 4.398 1 77.62 92 ILE A C 1
ATOM 707 O O . ILE A 1 92 ? 13.719 -9.945 4.613 1 77.62 92 ILE A O 1
ATOM 711 N N . ASP A 1 93 ? 14.305 -7.898 5.336 1 80.19 93 ASP A N 1
ATOM 712 C CA . ASP A 1 93 ? 13.859 -8.086 6.711 1 80.19 93 ASP A CA 1
ATOM 713 C C . ASP A 1 93 ? 12.414 -7.641 6.887 1 80.19 93 ASP A C 1
ATOM 715 O O . ASP A 1 93 ? 12.141 -6.445 7.02 1 80.19 93 ASP A O 1
ATOM 719 N N . TYR A 1 94 ? 11.523 -8.609 6.98 1 81.56 94 TYR A N 1
ATOM 720 C CA . TYR A 1 94 ? 10.094 -8.32 6.965 1 81.56 94 TYR A CA 1
ATOM 721 C C . TYR A 1 94 ? 9.648 -7.699 8.281 1 81.56 94 TYR A C 1
ATOM 723 O O . TYR A 1 94 ? 8.555 -7.125 8.367 1 81.56 94 TYR A O 1
ATOM 731 N N . SER A 1 95 ? 10.469 -7.863 9.32 1 78.94 95 SER A N 1
ATOM 732 C CA . SER A 1 95 ? 10.094 -7.266 10.602 1 78.94 95 SER A CA 1
ATOM 733 C C . SER A 1 95 ? 10.055 -5.742 10.508 1 78.94 95 SER A C 1
ATOM 735 O O . SER A 1 95 ? 9.328 -5.09 11.258 1 78.94 95 SER A O 1
ATOM 737 N N . VAL A 1 96 ? 10.742 -5.242 9.539 1 82.44 96 VAL A N 1
ATOM 738 C CA . VAL A 1 96 ? 10.828 -3.795 9.375 1 82.44 96 VAL A CA 1
ATOM 739 C C . VAL A 1 96 ? 9.617 -3.293 8.586 1 82.44 96 VAL A C 1
ATOM 741 O O . VAL A 1 96 ? 9.289 -2.105 8.641 1 82.44 96 VAL A O 1
ATOM 744 N N . TRP A 1 97 ? 8.93 -4.16 7.902 1 87.44 97 TRP A N 1
ATOM 745 C CA . TRP A 1 97 ? 7.832 -3.758 7.027 1 87.44 97 TRP A CA 1
ATOM 746 C C . TRP A 1 97 ? 6.625 -3.299 7.84 1 87.44 97 TRP A C 1
ATOM 748 O O . TRP A 1 97 ? 5.969 -2.316 7.484 1 87.44 97 TRP A O 1
ATOM 758 N N . GLU A 1 98 ? 6.449 -4.07 8.891 1 87.06 98 GLU A N 1
ATOM 759 C CA . GLU A 1 98 ? 5.324 -3.699 9.742 1 87.06 98 GLU A CA 1
ATOM 760 C C . GLU A 1 98 ? 5.516 -2.301 10.328 1 87.06 98 GLU A C 1
ATOM 762 O O . GLU A 1 98 ? 4.566 -1.516 10.383 1 87.06 98 GLU A O 1
ATOM 767 N N . LYS A 1 99 ? 6.715 -2.062 10.703 1 88.62 99 LYS A N 1
ATOM 768 C CA . LYS A 1 99 ? 7.016 -0.748 11.258 1 88.62 99 LYS A CA 1
ATOM 769 C C . LYS A 1 99 ? 6.844 0.348 10.211 1 88.62 99 LYS A C 1
ATOM 771 O O . LYS A 1 99 ? 6.223 1.38 10.484 1 88.62 99 LYS A O 1
ATOM 776 N N . ALA A 1 100 ? 7.367 0.104 9.047 1 91.5 100 ALA A N 1
ATOM 777 C CA . ALA A 1 100 ? 7.254 1.078 7.965 1 91.5 100 ALA A CA 1
ATOM 778 C C . ALA A 1 100 ? 5.793 1.336 7.609 1 91.5 100 ALA A C 1
ATOM 780 O O . ALA A 1 100 ? 5.371 2.488 7.473 1 91.5 100 ALA A O 1
ATOM 781 N N . MET A 1 101 ? 5.035 0.27 7.551 1 93.94 101 MET A N 1
ATOM 782 C CA . MET A 1 101 ? 3.619 0.402 7.223 1 93.94 101 MET A CA 1
ATOM 783 C C . MET A 1 101 ? 2.875 1.155 8.32 1 93.94 101 MET A C 1
ATOM 785 O O . MET A 1 101 ? 2.004 1.978 8.031 1 93.94 101 MET A O 1
ATOM 789 N N . GLY A 1 102 ? 3.234 0.833 9.531 1 94 102 GLY A N 1
ATOM 790 C CA . GLY A 1 102 ? 2.621 1.506 10.664 1 94 102 GLY A CA 1
ATOM 791 C C . GLY A 1 102 ? 2.859 3.004 10.672 1 94 102 GLY A C 1
ATOM 792 O O . GLY A 1 102 ? 1.932 3.783 10.891 1 94 102 GLY A O 1
ATOM 793 N N . VAL A 1 103 ? 4.051 3.428 10.352 1 96 103 VAL A N 1
ATOM 794 C CA . VAL A 1 103 ? 4.441 4.832 10.414 1 96 103 VAL A CA 1
ATOM 795 C C . VAL A 1 103 ? 3.984 5.551 9.148 1 96 103 VAL A C 1
ATOM 797 O O . VAL A 1 103 ? 3.32 6.586 9.219 1 96 103 VAL A O 1
ATOM 800 N N . ASN A 1 104 ? 4.246 4.957 7.98 1 97.25 104 ASN A N 1
ATOM 801 C CA . ASN A 1 104 ? 4.098 5.656 6.711 1 97.25 104 ASN A CA 1
ATOM 802 C C . ASN A 1 104 ? 2.646 5.648 6.234 1 97.25 104 ASN A C 1
ATOM 804 O O . ASN A 1 104 ? 2.232 6.527 5.477 1 97.25 104 ASN A O 1
ATOM 808 N N . ALA A 1 105 ? 1.922 4.625 6.672 1 96.69 105 ALA A N 1
ATOM 809 C CA . ALA A 1 105 ? 0.592 4.484 6.086 1 96.69 105 ALA A CA 1
ATOM 810 C C . ALA A 1 105 ? -0.487 4.488 7.164 1 96.69 105 ALA A C 1
ATOM 812 O O . ALA A 1 105 ? -1.307 5.406 7.23 1 96.69 105 ALA A O 1
ATOM 813 N N . PHE A 1 106 ? -0.429 3.607 8.094 1 94.94 106 PHE A N 1
ATOM 814 C CA . PHE A 1 106 ? -1.515 3.449 9.055 1 94.94 106 PHE A CA 1
ATOM 815 C C . PHE A 1 106 ? -1.643 4.684 9.938 1 94.94 106 PHE A C 1
ATOM 817 O O . PHE A 1 106 ? -2.752 5.09 10.297 1 94.94 106 PHE A O 1
ATOM 824 N N . ALA A 1 107 ? -0.544 5.242 10.258 1 96.94 107 ALA A N 1
ATOM 825 C CA . ALA A 1 107 ? -0.546 6.43 11.109 1 96.94 107 ALA A CA 1
ATOM 826 C C . ALA A 1 107 ? -1.314 7.574 10.453 1 96.94 107 ALA A C 1
ATOM 828 O O . ALA A 1 107 ? -1.925 8.391 11.141 1 96.94 107 ALA A O 1
ATOM 829 N N . VAL A 1 108 ? -1.306 7.645 9.133 1 97.81 108 VAL A N 1
ATOM 830 C CA . VAL A 1 108 ? -1.994 8.695 8.391 1 97.81 108 VAL A CA 1
ATOM 831 C C . VAL A 1 108 ? -3.484 8.664 8.719 1 97.81 108 VAL A C 1
ATOM 833 O O . VAL A 1 108 ? -4.07 9.695 9.062 1 97.81 108 VAL A O 1
ATOM 836 N N . LEU A 1 109 ? -4.027 7.512 8.688 1 96.44 109 LEU A N 1
ATOM 837 C CA . LEU A 1 109 ? -5.453 7.395 8.969 1 96.44 109 LEU A CA 1
ATOM 838 C 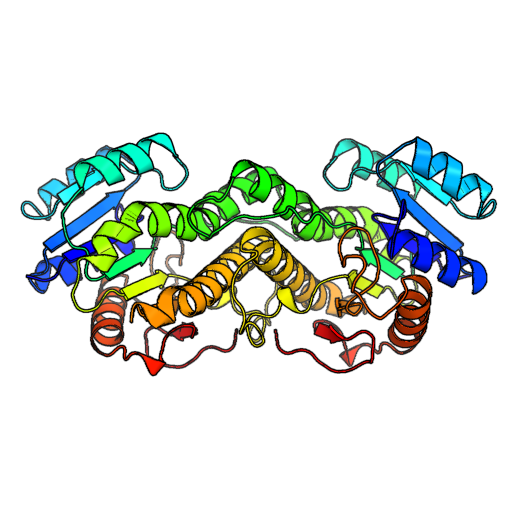C . LEU A 1 109 ? -5.723 7.555 10.461 1 96.44 109 LEU A C 1
ATOM 840 O O . LEU A 1 109 ? -6.664 8.25 10.852 1 96.44 109 LEU A O 1
ATOM 844 N N . LYS A 1 110 ? -4.898 6.922 11.273 1 95.12 110 LYS A N 1
ATOM 845 C CA . LYS A 1 110 ? -5.102 6.957 12.719 1 95.12 110 LYS A CA 1
ATOM 846 C C . LYS A 1 110 ? -5.098 8.391 13.242 1 95.12 110 LYS A C 1
ATOM 848 O O . LYS A 1 110 ? -5.988 8.781 14 1 95.12 110 LYS A O 1
ATOM 853 N N . ILE A 1 111 ? -4.172 9.141 12.82 1 97.38 111 ILE A N 1
ATOM 854 C CA . ILE A 1 111 ? -4.031 10.516 13.305 1 97.38 111 ILE A CA 1
ATOM 855 C C . ILE A 1 111 ? -5.141 11.383 12.711 1 97.38 111 ILE A C 1
ATOM 857 O O . ILE A 1 111 ? -5.742 12.195 13.422 1 97.38 111 ILE A O 1
ATOM 861 N N . THR A 1 112 ? -5.434 11.195 11.414 1 97.56 112 THR A N 1
ATOM 862 C CA . THR A 1 112 ? -6.5 11.969 10.781 1 97.56 112 THR A CA 1
ATOM 863 C C . THR A 1 112 ? -7.82 11.773 11.523 1 97.56 112 THR A C 1
ATOM 865 O O . THR A 1 112 ? -8.484 12.742 11.883 1 97.56 112 THR A O 1
ATOM 868 N N . THR A 1 113 ? -8.172 10.516 11.805 1 95.31 113 THR A N 1
ATOM 869 C CA . THR A 1 113 ? -9.461 10.227 12.43 1 95.31 113 THR A CA 1
ATOM 870 C C . THR A 1 113 ? -9.492 10.734 13.867 1 95.31 113 THR A C 1
ATOM 872 O O . THR A 1 113 ? -10.539 11.164 14.359 1 95.31 113 THR A O 1
ATOM 875 N N . SER A 1 114 ? -8.375 10.703 14.508 1 96.06 114 SER A N 1
ATOM 876 C CA . SER A 1 114 ? -8.297 11.188 15.875 1 96.06 114 SER A CA 1
ATOM 877 C C . SER A 1 114 ? -8.453 12.703 15.938 1 96.06 114 SER A C 1
ATOM 879 O O . SER A 1 114 ? -8.914 13.242 16.953 1 96.06 114 SER A O 1
ATOM 881 N N . LEU A 1 115 ? -8.102 13.406 14.844 1 97.06 115 LEU A N 1
ATOM 882 C CA . LEU A 1 115 ? -8.102 14.867 14.867 1 97.06 115 LEU A CA 1
ATOM 883 C C . LEU A 1 115 ? -9.219 15.414 13.977 1 97.06 115 LEU A C 1
ATOM 885 O O . LEU A 1 115 ? -9.234 16.609 13.672 1 97.06 115 LEU A O 1
ATOM 889 N N . LEU A 1 116 ? -10.102 14.547 13.57 1 96 116 LEU A N 1
ATOM 890 C CA . LEU A 1 116 ? -11.133 14.938 12.617 1 96 116 LEU A CA 1
ATOM 891 C C . LEU A 1 116 ? -12.008 16.062 13.195 1 96 116 LEU A C 1
ATOM 893 O O . LEU A 1 116 ? -12.352 17 12.484 1 96 116 LEU A O 1
ATOM 897 N N . ASP A 1 117 ? -12.328 15.945 14.469 1 96 117 ASP A N 1
ATOM 898 C CA . ASP A 1 117 ? -13.141 16.984 15.094 1 96 117 ASP A CA 1
ATOM 899 C C . ASP A 1 117 ? -12.453 18.344 15.016 1 96 117 ASP A C 1
ATOM 901 O O . ASP A 1 117 ? -13.102 19.359 14.797 1 96 117 ASP A O 1
ATOM 905 N N . ASN A 1 118 ? -11.148 18.375 15.203 1 97.94 118 ASN A N 1
ATOM 906 C CA . ASN A 1 118 ? -10.375 19.594 15.094 1 97.94 118 ASN A CA 1
ATOM 907 C C . ASN A 1 118 ? -10.398 20.156 13.672 1 97.94 118 ASN A C 1
ATOM 909 O O . ASN A 1 118 ? -10.5 21.375 13.484 1 97.94 118 ASN A O 1
ATOM 913 N N . ILE A 1 119 ? -10.344 19.266 12.727 1 97.69 119 ILE A N 1
ATOM 914 C CA . ILE A 1 119 ? -10.312 19.656 11.32 1 97.69 119 ILE A CA 1
ATOM 915 C C . ILE A 1 119 ? -11.68 20.188 10.906 1 97.69 119 ILE A C 1
ATOM 917 O O . ILE A 1 119 ? -11.766 21.172 10.172 1 97.69 119 ILE A O 1
ATOM 921 N N . PHE A 1 120 ? -12.695 19.594 11.445 1 95.75 120 PHE A N 1
ATOM 922 C CA . PHE A 1 120 ? -14.055 20.016 11.117 1 95.75 120 PHE A CA 1
ATOM 923 C C . PHE A 1 120 ? -14.344 21.391 11.695 1 95.75 120 PHE A C 1
ATOM 925 O O . PHE A 1 120 ? -15.172 22.125 11.164 1 95.75 120 PHE A O 1
ATOM 932 N N . LEU A 1 121 ? -13.68 21.703 12.742 1 95.62 121 LEU A N 1
ATOM 933 C CA . LEU A 1 121 ? -13.875 23 13.375 1 95.62 121 LEU A CA 1
ATOM 934 C C . LEU A 1 121 ? -13.297 24.125 12.523 1 95.62 121 LEU A C 1
ATOM 936 O O . LEU A 1 121 ? -13.664 25.281 12.68 1 95.62 121 LEU A O 1
ATOM 940 N N . ALA A 1 122 ? -12.398 23.766 11.648 1 91.81 122 ALA A N 1
ATOM 941 C CA . ALA A 1 122 ? -11.758 24.766 10.789 1 91.81 122 ALA A CA 1
ATOM 942 C C . ALA A 1 122 ? -12.648 25.125 9.609 1 91.81 122 ALA A C 1
ATOM 944 O O . ALA A 1 122 ? -13.539 24.344 9.234 1 91.81 122 ALA A O 1
ATOM 945 N N . LYS A 1 123 ? -12.602 26.266 9.016 1 80.12 123 LYS A N 1
ATOM 946 C CA . LYS A 1 123 ? -13.414 26.703 7.887 1 80.12 123 LYS A CA 1
ATOM 947 C C . LYS A 1 123 ? -13.102 25.891 6.633 1 80.12 123 LYS A C 1
ATOM 949 O O . LYS A 1 123 ? -14.008 25.484 5.91 1 80.12 123 LYS A O 1
ATOM 954 N N . THR A 1 124 ? -11.836 25.719 6.367 1 85.94 124 THR A N 1
ATOM 955 C CA . THR A 1 124 ? -11.367 24.953 5.219 1 85.94 124 THR A CA 1
ATOM 956 C C . THR A 1 124 ? -10.234 24.016 5.629 1 85.94 124 THR A C 1
ATOM 958 O O . THR A 1 124 ? -9.055 24.344 5.48 1 85.94 124 THR A O 1
ATOM 961 N N . GLY A 1 125 ? -10.609 22.781 6.074 1 95.94 125 GLY A N 1
ATOM 962 C CA . GLY A 1 125 ? -9.617 21.812 6.527 1 95.94 125 GLY A CA 1
ATOM 963 C C . GLY A 1 125 ? -8.852 21.172 5.395 1 95.94 125 GLY A C 1
ATOM 964 O O . GLY A 1 125 ? -9.414 20.891 4.336 1 95.94 125 GLY A O 1
ATOM 965 N N . LYS A 1 126 ? -7.52 21.109 5.484 1 98.38 126 LYS A N 1
ATOM 966 C CA . LYS A 1 126 ? -6.652 20.438 4.523 1 98.38 126 LYS A CA 1
ATOM 967 C C . LYS A 1 126 ? -5.844 19.328 5.199 1 98.38 126 LYS A C 1
ATOM 969 O O . LYS A 1 126 ? -5.383 19.5 6.332 1 98.38 126 LYS A O 1
ATOM 974 N N . ILE A 1 127 ? -5.797 18.25 4.523 1 98.75 127 ILE A N 1
ATOM 975 C CA . ILE A 1 127 ? -4.945 17.141 4.91 1 98.75 127 ILE A CA 1
ATOM 976 C C . ILE A 1 127 ? -3.912 16.875 3.818 1 98.75 127 ILE A C 1
ATOM 978 O O . ILE A 1 127 ? -4.27 16.609 2.666 1 98.75 127 ILE A O 1
ATOM 982 N N . VAL A 1 128 ? -2.684 17.016 4.164 1 98.88 128 VAL A N 1
ATOM 983 C CA . VAL A 1 128 ? -1.611 16.766 3.205 1 98.88 128 VAL A CA 1
ATOM 984 C C . VAL A 1 128 ? -0.706 15.648 3.717 1 98.88 128 VAL A C 1
ATOM 986 O O . VAL A 1 128 ? -0.202 15.719 4.84 1 98.88 128 VAL A O 1
ATOM 989 N N . CYS A 1 129 ? -0.575 14.648 2.939 1 98.88 129 CYS A N 1
ATOM 990 C CA . CYS A 1 129 ? 0.365 13.57 3.234 1 98.88 129 CYS A CA 1
ATOM 991 C C . CYS A 1 129 ? 1.643 13.719 2.416 1 98.88 129 CYS A C 1
ATOM 993 O O . CYS A 1 129 ? 1.604 13.68 1.186 1 98.88 129 CYS A O 1
ATOM 995 N N . ILE A 1 130 ? 2.742 13.969 3.125 1 98.69 130 ILE A N 1
ATOM 996 C CA . ILE A 1 130 ? 4.027 13.953 2.434 1 98.69 130 ILE A CA 1
ATOM 997 C C . ILE A 1 130 ? 4.363 12.531 1.998 1 98.69 130 ILE A C 1
ATOM 999 O O . ILE A 1 130 ? 4.828 11.719 2.805 1 98.69 130 ILE A O 1
ATOM 1003 N N . SER A 1 131 ? 4.117 12.266 0.792 1 98 131 SER A N 1
ATOM 1004 C CA . SER A 1 131 ? 4.434 10.977 0.187 1 98 131 SER A CA 1
ATOM 1005 C C . SER A 1 131 ? 5.766 11.023 -0.554 1 98 131 SER A C 1
ATOM 1007 O O . SER A 1 131 ? 6.723 11.641 -0.082 1 98 131 SER A O 1
ATOM 1009 N N . SER A 1 132 ? 5.945 10.219 -1.489 1 96.31 132 SER A N 1
ATOM 1010 C CA . SER A 1 132 ? 7.117 10.109 -2.348 1 96.31 132 SER A CA 1
ATOM 1011 C C . SER A 1 132 ? 6.734 9.68 -3.76 1 96.31 132 SER A C 1
ATOM 1013 O O . SER A 1 132 ? 5.801 8.891 -3.941 1 96.31 132 SER A O 1
ATOM 1015 N N . GLU A 1 133 ? 7.453 10.234 -4.723 1 95.69 133 GLU A N 1
ATOM 1016 C CA . GLU A 1 133 ? 7.277 9.719 -6.078 1 95.69 133 GLU A CA 1
ATOM 1017 C C . GLU A 1 133 ? 7.461 8.211 -6.117 1 95.69 133 GLU A C 1
ATOM 1019 O O . GLU A 1 133 ? 6.891 7.531 -6.977 1 95.69 133 GLU A O 1
ATOM 1024 N N . MET A 1 134 ? 8.156 7.699 -5.184 1 95.19 134 MET A N 1
ATOM 1025 C CA . MET A 1 134 ? 8.375 6.258 -5.086 1 95.19 134 MET A CA 1
ATOM 1026 C C . MET A 1 134 ? 7.086 5.535 -4.715 1 95.19 134 MET A C 1
ATOM 1028 O O . MET A 1 134 ? 7.004 4.312 -4.828 1 95.19 134 MET A O 1
ATOM 1032 N N . GLY A 1 135 ? 6.078 6.258 -4.285 1 97.5 135 GLY A N 1
ATOM 1033 C CA . GLY A 1 135 ? 4.777 5.672 -4.016 1 97.5 135 GLY A CA 1
ATOM 1034 C C . GLY A 1 135 ? 3.889 5.594 -5.242 1 97.5 135 GLY A C 1
ATOM 1035 O O . GLY A 1 135 ? 2.766 5.09 -5.172 1 97.5 135 GLY A O 1
ATOM 1036 N N . SER A 1 136 ? 4.363 6.164 -6.395 1 98.19 136 SER A N 1
ATOM 1037 C CA . SER A 1 136 ? 3.627 6.078 -7.652 1 98.19 136 SER A CA 1
ATOM 1038 C C . SER A 1 136 ? 3.873 4.742 -8.344 1 98.19 136 SER A C 1
ATOM 1040 O O . SER A 1 136 ? 5.016 4.395 -8.648 1 98.19 136 SER A O 1
ATOM 1042 N N . LEU A 1 137 ? 2.832 4.035 -8.562 1 97.94 137 LEU A N 1
ATOM 1043 C CA . LEU A 1 137 ? 2.947 2.799 -9.328 1 97.94 137 LEU A CA 1
ATOM 1044 C C . LEU A 1 137 ? 3.236 3.094 -10.797 1 97.94 137 LEU A C 1
ATOM 1046 O O . LEU A 1 137 ? 4.066 2.426 -11.414 1 97.94 137 LEU A O 1
ATOM 1050 N N . SER A 1 138 ? 2.625 4.141 -11.312 1 97.06 138 SER A N 1
ATOM 1051 C CA . SER A 1 138 ? 2.715 4.496 -12.719 1 97.06 138 SER A CA 1
ATOM 1052 C C . SER A 1 138 ? 4.125 4.949 -13.086 1 97.06 138 SER A C 1
ATOM 1054 O O . SER A 1 138 ? 4.586 4.723 -14.211 1 97.06 138 SER A O 1
ATOM 1056 N N . GLN A 1 139 ? 4.797 5.523 -12.133 1 95.88 139 GLN A N 1
ATOM 1057 C CA . GLN A 1 139 ? 6.09 6.117 -12.469 1 95.88 139 GLN A CA 1
ATOM 1058 C C . GLN A 1 139 ? 7.238 5.234 -11.984 1 95.88 139 GLN A C 1
ATOM 1060 O O . GLN A 1 139 ? 8.406 5.605 -12.109 1 95.88 139 GLN A O 1
ATOM 1065 N N . ASN A 1 140 ? 6.879 4.105 -11.414 1 95.19 140 ASN A N 1
ATOM 1066 C CA . ASN A 1 140 ? 7.934 3.209 -10.945 1 95.19 140 ASN A CA 1
ATOM 1067 C C . ASN A 1 140 ? 8.656 2.543 -12.109 1 95.19 140 ASN A C 1
ATOM 1069 O O . ASN A 1 140 ? 8.086 1.705 -12.812 1 95.19 140 ASN A O 1
ATOM 1073 N N . SER A 1 141 ? 9.883 2.936 -12.32 1 91.81 141 SER A N 1
ATOM 1074 C CA . SER A 1 141 ? 10.703 2.336 -13.367 1 91.81 141 SER A CA 1
ATOM 1075 C C . SER A 1 141 ? 12.008 1.777 -12.805 1 91.81 141 SER A C 1
ATOM 1077 O O . SER A 1 141 ? 12.781 1.144 -13.523 1 91.81 141 SER A O 1
ATOM 1079 N N . ASP A 1 142 ? 12.25 1.949 -11.531 1 90.06 142 ASP A N 1
ATOM 1080 C CA . ASP A 1 142 ? 13.531 1.602 -10.93 1 90.06 142 ASP A CA 1
ATOM 1081 C C . ASP A 1 142 ? 13.438 0.283 -10.164 1 90.06 142 ASP A C 1
ATOM 1083 O O . ASP A 1 142 ? 14.391 -0.499 -10.148 1 90.06 142 ASP A O 1
ATOM 1087 N N . GLY A 1 143 ? 12.32 0.016 -9.594 1 91.25 143 GLY A N 1
ATOM 1088 C CA . GLY A 1 143 ? 12.211 -1.089 -8.656 1 91.25 143 GLY A CA 1
ATOM 1089 C C . GLY A 1 143 ? 12.922 -0.825 -7.344 1 91.25 143 GLY A C 1
ATOM 1090 O O . GLY A 1 143 ? 13.18 0.328 -6.992 1 91.25 143 GLY A O 1
ATOM 1091 N N . GLY A 1 144 ? 13.078 -1.873 -6.535 1 90.94 144 GLY A N 1
ATOM 1092 C CA . GLY A 1 144 ? 13.773 -1.738 -5.266 1 90.94 144 GLY A CA 1
ATOM 1093 C C . GLY A 1 144 ? 12.953 -1.021 -4.211 1 90.94 144 GLY A C 1
ATOM 1094 O O . GLY A 1 144 ? 11.797 -0.66 -4.457 1 90.94 144 GLY A O 1
ATOM 1095 N N . ARG A 1 145 ? 13.484 -0.979 -2.975 1 91.94 145 ARG A N 1
ATOM 1096 C CA . ARG A 1 145 ? 12.859 -0.303 -1.843 1 91.94 145 ARG A CA 1
ATOM 1097 C C . ARG A 1 145 ? 11.43 -0.777 -1.646 1 91.94 145 ARG A C 1
ATOM 1099 O O . ARG A 1 145 ? 10.508 0.037 -1.527 1 91.94 145 ARG A O 1
ATOM 1106 N N . TYR A 1 146 ? 11.242 -2.049 -1.645 1 93.81 146 TYR A N 1
ATOM 1107 C CA . TYR A 1 146 ? 9.93 -2.693 -1.659 1 93.81 146 TYR A CA 1
ATOM 1108 C C . TYR A 1 146 ? 9.062 -2.184 -0.516 1 93.81 146 TYR A C 1
ATOM 1110 O O . TYR A 1 146 ? 7.906 -1.802 -0.729 1 93.81 146 TYR A O 1
ATOM 1118 N N . CYS A 1 147 ? 9.68 -2.143 0.641 1 91.44 147 CYS A N 1
ATOM 1119 C CA . CYS A 1 147 ? 8.922 -1.765 1.831 1 91.44 147 CYS A CA 1
ATOM 1120 C C . CYS A 1 147 ? 8.5 -0.301 1.769 1 91.44 147 CYS A C 1
ATOM 1122 O O . CYS A 1 147 ? 7.348 0.03 2.043 1 91.44 147 CYS A O 1
ATOM 1124 N N . TYR A 1 148 ? 9.391 0.534 1.405 1 93.31 148 TYR A N 1
ATOM 1125 C CA . TYR A 1 148 ? 9.109 1.963 1.347 1 93.31 148 TYR A CA 1
ATOM 1126 C C . TYR A 1 148 ? 8.086 2.27 0.259 1 93.31 148 TYR A C 1
ATOM 1128 O O . TYR A 1 148 ? 7.082 2.943 0.513 1 93.31 148 TYR A O 1
ATOM 1136 N N . ARG A 1 149 ? 8.297 1.758 -0.95 1 95.75 149 ARG A N 1
ATOM 1137 C CA . ARG A 1 149 ? 7.383 1.987 -2.064 1 95.75 149 ARG A CA 1
ATOM 1138 C C . ARG A 1 149 ? 5.98 1.477 -1.737 1 95.75 149 ARG A C 1
ATOM 1140 O O . ARG A 1 149 ? 4.992 2.178 -1.959 1 95.75 149 ARG A O 1
ATOM 1147 N N . ALA A 1 150 ? 5.914 0.28 -1.183 1 96.25 150 ALA A N 1
ATOM 1148 C CA . ALA A 1 150 ? 4.617 -0.292 -0.825 1 96.25 150 ALA A CA 1
ATOM 1149 C C . ALA A 1 150 ? 3.924 0.549 0.242 1 96.25 150 ALA A C 1
ATOM 1151 O O . ALA A 1 150 ? 2.715 0.778 0.171 1 96.25 150 ALA A O 1
ATOM 1152 N N . SER A 1 151 ? 4.645 0.997 1.237 1 96.25 151 SER A N 1
ATOM 1153 C CA . SER A 1 151 ? 4.062 1.785 2.318 1 96.25 151 SER A CA 1
ATOM 1154 C C . SER A 1 151 ? 3.551 3.127 1.809 1 96.25 151 SER A C 1
ATOM 1156 O O . SER A 1 151 ? 2.494 3.598 2.238 1 96.25 151 SER A O 1
ATOM 1158 N N . LYS A 1 152 ? 4.316 3.744 0.92 1 98.06 152 LYS A N 1
ATOM 1159 C CA . LYS A 1 152 ? 3.887 5.031 0.383 1 98.06 152 LYS A CA 1
ATOM 1160 C C . LYS A 1 152 ? 2.705 4.863 -0.568 1 98.06 152 LYS A C 1
ATOM 1162 O O . LYS A 1 152 ? 1.829 5.73 -0.635 1 98.06 152 LYS A O 1
ATOM 1167 N N . ALA A 1 153 ? 2.66 3.74 -1.319 1 98.5 153 ALA A N 1
ATOM 1168 C CA . ALA A 1 153 ? 1.473 3.439 -2.115 1 98.5 153 ALA A CA 1
ATOM 1169 C C . ALA A 1 153 ? 0.244 3.273 -1.226 1 98.5 153 ALA A C 1
ATOM 1171 O O . ALA A 1 153 ? -0.841 3.758 -1.558 1 98.5 153 ALA A O 1
ATOM 1172 N N . ALA A 1 154 ? 0.416 2.57 -0.149 1 98.06 154 ALA A N 1
ATOM 1173 C CA . ALA A 1 154 ? -0.667 2.389 0.815 1 98.06 154 ALA A CA 1
ATOM 1174 C C . ALA A 1 154 ? -1.114 3.729 1.395 1 98.06 154 ALA A C 1
ATOM 1176 O O . ALA A 1 154 ? -2.312 3.986 1.524 1 98.06 154 ALA A O 1
ATOM 1177 N N . ALA A 1 155 ? -0.187 4.574 1.749 1 98.5 155 ALA A N 1
ATOM 1178 C CA . ALA A 1 155 ? -0.502 5.902 2.268 1 98.5 155 ALA A CA 1
ATOM 1179 C C . ALA A 1 155 ? -1.296 6.715 1.249 1 98.5 155 ALA A C 1
ATOM 1181 O O . ALA A 1 155 ? -2.266 7.391 1.604 1 98.5 155 ALA A O 1
ATOM 1182 N N . ASN A 1 156 ? -0.862 6.664 -0.014 1 98.81 156 ASN A N 1
ATOM 1183 C CA . ASN A 1 156 ? -1.577 7.352 -1.085 1 98.81 156 ASN A CA 1
ATOM 1184 C C . ASN A 1 156 ? -3.021 6.871 -1.191 1 98.81 156 ASN A C 1
ATOM 1186 O O . ASN A 1 156 ? -3.932 7.676 -1.405 1 98.81 156 ASN A O 1
ATOM 1190 N N . MET A 1 157 ? -3.193 5.578 -1.016 1 98.44 157 MET A N 1
ATOM 1191 C CA . MET A 1 157 ? -4.547 5.035 -1.08 1 98.44 157 MET A CA 1
ATOM 1192 C C . MET A 1 157 ? -5.395 5.551 0.076 1 98.44 157 MET A C 1
ATOM 1194 O O . MET A 1 157 ? -6.582 5.828 -0.098 1 98.44 157 MET A O 1
ATOM 1198 N N . ILE A 1 158 ? -4.836 5.637 1.207 1 97.62 158 ILE A N 1
ATOM 1199 C CA . ILE A 1 158 ? -5.551 6.141 2.375 1 97.62 158 ILE A CA 1
ATOM 1200 C C . ILE A 1 158 ? -5.98 7.586 2.131 1 97.62 158 ILE A C 1
ATOM 1202 O O . ILE A 1 158 ? -7.125 7.957 2.408 1 97.62 158 ILE A O 1
ATOM 1206 N N . ILE A 1 159 ? -5.113 8.367 1.554 1 98.56 159 ILE A N 1
ATOM 1207 C CA . ILE A 1 159 ? -5.438 9.758 1.245 1 98.56 159 ILE A CA 1
ATOM 1208 C C . ILE A 1 159 ? -6.539 9.805 0.192 1 98.56 159 ILE A C 1
ATOM 1210 O O . ILE A 1 159 ? -7.48 10.602 0.306 1 98.56 159 ILE A O 1
ATOM 1214 N N . ARG A 1 160 ? -6.398 8.961 -0.814 1 98.25 160 ARG A N 1
ATOM 1215 C CA . ARG A 1 160 ? -7.434 8.883 -1.838 1 98.25 160 ARG A CA 1
ATOM 1216 C C . ARG A 1 160 ? -8.789 8.555 -1.22 1 98.25 160 ARG A C 1
ATOM 1218 O O . ARG A 1 160 ? -9.797 9.18 -1.56 1 98.25 160 ARG A O 1
ATOM 1225 N N . ASN A 1 161 ? -8.836 7.637 -0.31 1 97.25 161 ASN A N 1
ATOM 1226 C CA . ASN A 1 161 ? -10.055 7.277 0.397 1 97.25 161 ASN A CA 1
ATOM 1227 C C . ASN A 1 161 ? -10.602 8.453 1.204 1 97.25 161 ASN A C 1
ATOM 1229 O O . ASN A 1 161 ? -11.789 8.766 1.125 1 97.25 161 ASN A O 1
ATOM 1233 N N . LEU A 1 162 ? -9.727 9.039 1.94 1 97.38 162 LEU A N 1
ATOM 1234 C CA . LEU A 1 162 ? -10.133 10.164 2.771 1 97.38 162 LEU A CA 1
ATOM 1235 C C . LEU A 1 162 ? -10.727 11.281 1.921 1 97.38 162 LEU A C 1
ATOM 1237 O O . LEU A 1 162 ? -11.703 11.922 2.318 1 97.38 162 LEU A O 1
ATOM 1241 N N . SER A 1 163 ? -10.094 11.547 0.757 1 97.94 163 SER A N 1
ATOM 1242 C CA . SER A 1 163 ? -10.555 12.602 -0.132 1 97.94 163 SER A CA 1
ATOM 1243 C C . SER A 1 163 ? -12.008 12.375 -0.558 1 97.94 163 SER A C 1
ATOM 1245 O O . SER A 1 163 ? -12.742 13.336 -0.796 1 97.94 163 SER A O 1
ATOM 1247 N N . ILE A 1 164 ? -12.359 11.117 -0.667 1 96.5 164 ILE A N 1
ATOM 1248 C CA . ILE A 1 164 ? -13.719 10.766 -1.078 1 96.5 164 ILE A CA 1
ATOM 1249 C C . ILE A 1 164 ? -14.664 10.898 0.11 1 96.5 164 ILE A C 1
ATOM 1251 O O . ILE A 1 164 ? -15.727 11.523 0.002 1 96.5 164 ILE A O 1
ATOM 1255 N N . GLU A 1 165 ? -14.258 10.375 1.256 1 94.12 165 GLU A N 1
ATOM 1256 C CA . GLU A 1 165 ? -15.117 10.328 2.436 1 94.12 165 GLU A CA 1
ATOM 1257 C C . GLU A 1 165 ? -15.328 11.719 3.025 1 94.12 165 GLU A C 1
ATOM 1259 O O . GLU A 1 165 ? -16.359 11.984 3.641 1 94.12 165 GLU A O 1
ATOM 1264 N N . LEU A 1 166 ? -14.398 12.594 2.805 1 95.25 166 LEU A N 1
ATOM 1265 C CA . LEU A 1 166 ? -14.461 13.898 3.443 1 95.25 166 LEU A CA 1
ATOM 1266 C C . LEU A 1 166 ? -14.883 14.977 2.443 1 95.25 166 LEU A C 1
ATOM 1268 O O . LEU A 1 166 ? -14.836 16.172 2.754 1 95.25 166 LEU A O 1
ATOM 1272 N N . LEU A 1 167 ? -15.234 14.539 1.276 1 92.88 167 LEU A N 1
ATOM 1273 C CA . LEU A 1 167 ? -15.609 15.461 0.216 1 92.88 167 LEU A CA 1
ATOM 1274 C C . LEU A 1 167 ? -16.781 16.344 0.648 1 92.88 167 LEU A C 1
ATOM 1276 O O . LEU A 1 167 ? -16.781 17.547 0.425 1 92.88 167 LEU A O 1
ATOM 1280 N N . SER A 1 168 ? -17.75 15.734 1.313 1 92.06 168 SER A N 1
ATOM 1281 C CA . SER A 1 168 ? -18.953 16.453 1.707 1 92.06 168 SER A CA 1
ATOM 1282 C C . SER A 1 168 ? -18.656 17.469 2.799 1 92.06 168 SER A C 1
ATOM 1284 O O . SER A 1 168 ? -19.438 18.406 3.016 1 92.06 168 SER A O 1
ATOM 1286 N N . GLU A 1 169 ? -17.609 17.266 3.48 1 93.5 169 GLU A N 1
ATOM 1287 C CA . GLU A 1 169 ? -17.234 18.188 4.551 1 93.5 169 GLU A CA 1
ATOM 1288 C C . GLU A 1 169 ? -16.312 19.281 4.027 1 93.5 169 GLU A C 1
ATOM 1290 O O . GLU A 1 169 ? -15.797 20.094 4.805 1 93.5 169 GLU A O 1
ATOM 1295 N N . ASN A 1 170 ? -16.062 19.281 2.697 1 94 170 ASN A N 1
ATOM 1296 C CA . ASN A 1 170 ? -15.242 20.281 2.031 1 94 170 ASN A CA 1
ATOM 1297 C C . ASN A 1 170 ? -13.805 20.266 2.559 1 94 170 ASN A C 1
ATOM 1299 O O . ASN A 1 170 ? -13.195 21.312 2.74 1 94 170 ASN A O 1
ATOM 1303 N N . ILE A 1 171 ? -13.391 19.125 2.955 1 96.88 171 ILE A N 1
ATOM 1304 C CA . ILE A 1 171 ? -12.008 18.953 3.371 1 96.88 171 ILE A CA 1
ATOM 1305 C C . ILE A 1 171 ? -11.164 18.484 2.184 1 96.88 171 ILE A C 1
ATOM 1307 O O . ILE A 1 171 ? -11.57 17.594 1.442 1 96.88 171 ILE A O 1
ATOM 1311 N N . ILE A 1 172 ? -10.039 19.156 1.952 1 98.12 172 ILE A N 1
ATOM 1312 C CA . ILE A 1 172 ? -9.117 18.797 0.873 1 98.12 172 ILE A CA 1
ATOM 1313 C C . ILE A 1 172 ? -8.07 17.812 1.388 1 98.12 172 ILE A C 1
ATOM 1315 O O . ILE A 1 172 ? -7.445 18.062 2.426 1 98.12 172 ILE A O 1
ATOM 1319 N N . ALA A 1 173 ? -7.918 16.672 0.761 1 98.5 173 ALA A N 1
ATOM 1320 C CA . ALA A 1 173 ? -6.883 15.695 1.082 1 98.5 173 ALA A CA 1
ATOM 1321 C C . ALA A 1 173 ? -6.023 15.383 -0.139 1 98.5 173 ALA A C 1
ATOM 1323 O O . ALA A 1 173 ? -6.535 14.984 -1.184 1 98.5 173 ALA A O 1
ATOM 1324 N N . VAL A 1 174 ? -4.676 15.617 -0.001 1 98.75 174 VAL A N 1
ATOM 1325 C CA . VAL A 1 174 ? -3.812 15.383 -1.153 1 98.75 174 VAL A CA 1
ATOM 1326 C C . VAL A 1 174 ? -2.529 14.688 -0.706 1 98.75 174 VAL A C 1
ATOM 1328 O O . VAL A 1 174 ? -2.133 14.789 0.457 1 98.75 174 VAL A O 1
ATOM 1331 N N . SER A 1 175 ? -1.959 13.922 -1.604 1 98.88 175 SER A N 1
ATOM 1332 C CA . SER A 1 175 ? -0.596 13.414 -1.463 1 98.88 175 SER A CA 1
ATOM 1333 C C . SER A 1 175 ? 0.408 14.344 -2.137 1 98.88 175 SER A C 1
ATOM 1335 O O . SER A 1 175 ? 0.119 14.922 -3.188 1 98.88 175 SER A O 1
ATOM 1337 N N . LEU A 1 176 ? 1.579 14.484 -1.54 1 98.75 176 LEU A N 1
ATOM 1338 C CA . LEU A 1 176 ? 2.553 15.445 -2.045 1 98.75 176 LEU A CA 1
ATOM 1339 C C . LEU A 1 176 ? 3.963 14.859 -2.006 1 98.75 176 LEU A C 1
ATOM 1341 O O . LEU A 1 176 ? 4.406 14.367 -0.966 1 98.75 176 LEU A O 1
ATOM 1345 N N . HIS A 1 177 ? 4.664 14.82 -3.102 1 98.38 177 HIS A N 1
ATOM 1346 C CA . HIS A 1 177 ? 6.094 14.547 -3.162 1 98.38 177 HIS A CA 1
ATOM 1347 C C . HIS A 1 177 ? 6.91 15.805 -2.912 1 98.38 177 HIS A C 1
ATOM 1349 O O . HIS A 1 177 ? 6.832 16.766 -3.684 1 98.38 177 HIS A O 1
ATOM 1355 N N . PRO A 1 178 ? 7.68 15.82 -1.946 1 97.56 178 PRO A N 1
ATOM 1356 C CA . PRO A 1 178 ? 8.336 17.062 -1.539 1 97.56 178 PRO A CA 1
ATOM 1357 C C . PRO A 1 178 ? 9.586 17.375 -2.361 1 97.56 178 PRO A C 1
ATOM 1359 O O . PRO A 1 178 ? 10.188 18.438 -2.199 1 97.56 178 PRO A O 1
ATOM 1362 N N . GLY A 1 179 ? 9.953 16.469 -3.285 1 94.81 179 GLY A N 1
ATOM 1363 C CA . GLY A 1 179 ? 11.227 16.562 -3.969 1 94.81 179 GLY A CA 1
ATOM 1364 C C . GLY A 1 179 ? 12.328 15.75 -3.309 1 94.81 179 GLY A C 1
ATOM 1365 O O . GLY A 1 179 ? 12.102 15.133 -2.268 1 94.81 179 GLY A O 1
ATOM 1366 N N . TRP A 1 180 ? 13.406 15.594 -3.961 1 92.44 180 TRP A N 1
ATOM 1367 C CA . TRP A 1 180 ? 14.578 14.953 -3.371 1 92.44 180 TRP A CA 1
ATOM 1368 C C . TRP A 1 180 ? 15.359 15.938 -2.506 1 92.44 180 TRP A C 1
ATOM 1370 O O . TRP A 1 180 ? 16.062 16.812 -3.023 1 92.44 180 TRP A O 1
ATOM 1380 N N . ILE A 1 181 ? 15.219 15.758 -1.212 1 91.25 181 ILE A N 1
ATOM 1381 C CA . ILE A 1 181 ? 15.633 16.75 -0.229 1 91.25 181 ILE A CA 1
ATOM 1382 C C . ILE A 1 181 ? 16.828 16.234 0.562 1 91.25 181 ILE A C 1
ATOM 1384 O O . ILE A 1 181 ? 16.891 15.055 0.915 1 91.25 181 ILE A O 1
ATOM 1388 N N . LYS A 1 182 ? 17.734 17.141 0.841 1 88.12 182 LYS A N 1
ATOM 1389 C CA . LYS A 1 182 ? 18.891 16.797 1.673 1 88.12 182 LYS A CA 1
ATOM 1390 C C . LYS A 1 182 ? 18.469 16.594 3.127 1 88.12 182 LYS A C 1
ATOM 1392 O O . LYS A 1 182 ? 18.406 17.547 3.9 1 88.12 182 LYS A O 1
ATOM 1397 N N . THR A 1 183 ? 18.141 15.422 3.486 1 86.38 183 THR A N 1
ATOM 1398 C CA . THR A 1 183 ? 17.781 14.945 4.816 1 86.38 183 THR A CA 1
ATOM 1399 C C . THR A 1 183 ? 18.422 13.586 5.098 1 86.38 183 THR A C 1
ATOM 1401 O O . THR A 1 183 ? 19.156 13.062 4.258 1 86.38 183 THR A O 1
ATOM 1404 N N . ARG A 1 184 ? 18.344 13.164 6.242 1 79.81 184 ARG A N 1
ATOM 1405 C CA . ARG A 1 184 ? 18.797 11.82 6.57 1 79.81 184 ARG A CA 1
ATOM 1406 C C . ARG A 1 184 ? 18.234 10.789 5.605 1 79.81 184 ARG A C 1
ATOM 1408 O O . ARG A 1 184 ? 18.922 9.844 5.207 1 79.81 184 ARG A O 1
ATOM 1415 N N . LEU A 1 185 ? 16.984 11.07 5.207 1 80.06 185 LEU A N 1
ATOM 1416 C CA . LEU A 1 185 ? 16.281 10.148 4.32 1 80.06 185 LEU A CA 1
ATOM 1417 C C . LEU A 1 185 ? 16.734 10.32 2.879 1 80.06 185 LEU A C 1
ATOM 1419 O O . LEU A 1 185 ? 16.953 9.336 2.168 1 80.06 185 LEU A O 1
ATOM 1423 N N . GLY A 1 186 ? 16.875 11.539 2.393 1 85.06 186 GLY A N 1
ATOM 1424 C CA . GLY A 1 186 ? 17.172 11.836 1.003 1 85.06 186 GLY A CA 1
ATOM 1425 C C . GLY A 1 186 ? 18.656 11.711 0.682 1 85.06 186 GLY A C 1
ATOM 1426 O O . GLY A 1 186 ? 19.031 11.602 -0.486 1 85.06 186 GLY A O 1
ATOM 1427 N N . GLY A 1 187 ? 19.484 11.781 1.73 1 85.06 187 GLY A N 1
ATOM 1428 C CA . GLY A 1 187 ? 20.922 11.656 1.549 1 85.06 187 GLY A CA 1
ATOM 1429 C C . GLY A 1 187 ? 21.609 12.969 1.214 1 85.06 187 GLY A C 1
ATOM 1430 O O . GLY A 1 187 ? 20.953 13.945 0.876 1 85.06 187 GLY A O 1
ATOM 1431 N N . GLN A 1 188 ? 22.922 12.922 1.298 1 83.19 188 GLN A N 1
ATOM 1432 C CA . GLN A 1 188 ? 23.719 14.117 1.127 1 83.19 188 GLN A CA 1
ATOM 1433 C C . GLN A 1 188 ? 23.75 14.562 -0.334 1 83.19 188 GLN A C 1
ATOM 1435 O O . GLN A 1 188 ? 24.031 15.719 -0.633 1 83.19 188 GLN A O 1
ATOM 1440 N N . ASP A 1 189 ? 23.406 13.688 -1.245 1 86.19 189 ASP A N 1
ATOM 1441 C CA . ASP A 1 189 ? 23.516 13.984 -2.67 1 86.19 189 ASP A CA 1
ATOM 1442 C C . ASP A 1 189 ? 22.25 14.672 -3.182 1 86.19 189 ASP A C 1
ATOM 1444 O O . ASP A 1 189 ? 22.188 15.109 -4.332 1 86.19 189 ASP A O 1
ATOM 1448 N N . ALA A 1 190 ? 21.266 14.812 -2.279 1 88.69 190 ALA A N 1
ATOM 1449 C CA . ALA A 1 190 ? 20.031 15.469 -2.695 1 88.69 190 ALA A CA 1
ATOM 1450 C C . ALA A 1 190 ? 20.281 16.938 -3.014 1 88.69 190 ALA A C 1
ATOM 1452 O O . ALA A 1 190 ? 20.938 17.641 -2.248 1 88.69 190 ALA A O 1
ATOM 1453 N N . PRO A 1 191 ? 19.703 17.453 -4.059 1 87.75 191 PRO A N 1
ATOM 1454 C CA . PRO A 1 191 ? 20.031 18.812 -4.523 1 87.75 191 PRO A CA 1
ATOM 1455 C C . PRO A 1 191 ? 19.266 19.891 -3.77 1 87.75 191 PRO A C 1
ATOM 1457 O O . PRO A 1 191 ? 19.656 21.062 -3.779 1 87.75 191 PRO A O 1
ATOM 1460 N N . MET A 1 192 ? 18.172 19.625 -3.123 1 93.94 192 MET A N 1
ATOM 1461 C CA . MET A 1 192 ? 17.297 20.625 -2.521 1 93.94 192 MET A CA 1
ATOM 1462 C C . MET A 1 192 ? 17.375 20.578 -1 1 93.94 192 MET A C 1
ATOM 1464 O O . MET A 1 192 ? 17.422 19.5 -0.409 1 93.94 192 MET A O 1
ATOM 1468 N N . SER A 1 193 ? 17.469 21.766 -0.42 1 95.12 193 SER A N 1
ATOM 1469 C CA . SER A 1 193 ? 17.453 21.797 1.038 1 95.12 193 SER A CA 1
ATOM 1470 C C . SER A 1 193 ? 16.047 21.578 1.585 1 95.12 193 SER A C 1
ATOM 1472 O O . SER A 1 193 ? 15.062 21.844 0.902 1 95.12 193 SER A O 1
ATOM 1474 N N . ALA A 1 194 ? 15.992 21.188 2.789 1 96.44 194 ALA A N 1
ATOM 1475 C CA . ALA A 1 194 ? 14.703 21 3.447 1 96.44 194 ALA A CA 1
ATOM 1476 C C . ALA A 1 194 ? 13.93 22.312 3.535 1 96.44 194 ALA A C 1
ATOM 1478 O O . ALA A 1 194 ? 12.711 22.328 3.342 1 96.44 194 ALA A O 1
ATOM 1479 N N . LEU A 1 195 ? 14.609 23.391 3.836 1 96.88 195 LEU A N 1
ATOM 1480 C CA . LEU A 1 195 ? 13.969 24.703 3.971 1 96.88 195 LEU A CA 1
ATOM 1481 C C . LEU A 1 195 ? 13.398 25.156 2.635 1 96.88 195 LEU A C 1
ATOM 1483 O O . LEU A 1 195 ? 12.266 25.656 2.576 1 96.88 195 LEU A O 1
ATOM 1487 N N . ASP A 1 196 ? 14.18 24.953 1.566 1 96.88 196 ASP A N 1
ATOM 1488 C CA . ASP A 1 196 ? 13.68 25.328 0.245 1 96.88 196 ASP A CA 1
ATOM 1489 C C . ASP A 1 196 ? 12.445 24.516 -0.125 1 96.88 196 ASP A C 1
ATOM 1491 O O . ASP A 1 196 ? 11.461 25.062 -0.62 1 96.88 196 ASP A O 1
ATOM 1495 N N . SER A 1 197 ? 12.5 23.25 0.119 1 97.44 197 SER A N 1
ATOM 1496 C CA . SER A 1 197 ? 11.336 22.406 -0.147 1 97.44 197 SER A CA 1
ATOM 1497 C C . SER A 1 197 ? 10.133 22.844 0.673 1 97.44 197 SER A C 1
ATOM 1499 O O . SER A 1 197 ? 9.016 22.922 0.156 1 97.44 197 SER A O 1
ATOM 1501 N N . SER A 1 198 ? 10.359 23.172 1.943 1 98.25 198 SER A N 1
ATOM 1502 C CA . SER A 1 198 ? 9.266 23.562 2.822 1 98.25 198 SER A CA 1
ATOM 1503 C C . SER A 1 198 ? 8.586 24.844 2.314 1 98.25 198 SER A C 1
ATOM 1505 O O . SER A 1 198 ? 7.367 24.984 2.432 1 98.25 198 SER A O 1
ATOM 1507 N N . LYS A 1 199 ? 9.367 25.766 1.751 1 98.12 199 LYS A N 1
ATOM 1508 C CA . LYS A 1 199 ? 8.805 27 1.204 1 98.12 199 LYS A CA 1
ATOM 1509 C C . LYS A 1 199 ? 7.949 26.719 -0.029 1 98.12 199 LYS A C 1
ATOM 1511 O O . LYS A 1 199 ? 6.883 27.312 -0.204 1 98.12 199 LYS A O 1
ATOM 1516 N N . HIS A 1 200 ? 8.461 25.828 -0.863 1 97.56 200 HIS A N 1
ATOM 1517 C CA . HIS A 1 200 ? 7.672 25.438 -2.023 1 97.56 200 HIS A CA 1
ATOM 1518 C C . HIS A 1 200 ? 6.375 24.75 -1.603 1 97.56 200 HIS A C 1
ATOM 1520 O O . HIS A 1 200 ? 5.312 25.031 -2.166 1 97.56 200 HIS A O 1
ATOM 1526 N N . ILE A 1 201 ? 6.457 23.906 -0.626 1 98.44 201 ILE A N 1
ATOM 1527 C CA . ILE A 1 201 ? 5.301 23.188 -0.123 1 98.44 201 ILE A CA 1
ATOM 1528 C C . ILE A 1 201 ? 4.285 24.156 0.46 1 98.44 201 ILE A C 1
ATOM 1530 O O . ILE A 1 201 ? 3.084 24.047 0.196 1 98.44 201 ILE A O 1
ATOM 1534 N N . PHE A 1 202 ? 4.77 25.125 1.241 1 98.5 202 PHE A N 1
ATOM 1535 C CA . PHE A 1 202 ? 3.908 26.156 1.808 1 98.5 202 PHE A CA 1
ATOM 1536 C C . PHE A 1 202 ? 3.139 26.875 0.71 1 98.5 202 PHE A C 1
ATOM 1538 O O . PHE A 1 202 ? 1.919 27.047 0.801 1 98.5 202 PHE A O 1
ATOM 1545 N N . THR A 1 203 ? 3.879 27.312 -0.319 1 98.06 203 THR A N 1
ATOM 1546 C CA . THR A 1 203 ? 3.275 28.031 -1.435 1 98.06 203 THR A CA 1
ATOM 1547 C C . THR A 1 203 ? 2.256 27.156 -2.156 1 98.06 203 THR A C 1
ATOM 1549 O O . THR A 1 203 ? 1.145 27.594 -2.451 1 98.06 203 THR A O 1
ATOM 1552 N N . PHE A 1 204 ? 2.613 25.922 -2.408 1 98 204 PHE A N 1
ATOM 1553 C CA . PHE A 1 204 ? 1.726 25 -3.107 1 98 204 PHE A CA 1
ATOM 1554 C C . PHE A 1 204 ? 0.441 24.781 -2.316 1 98 204 PHE A C 1
ATOM 1556 O O . PHE A 1 204 ? -0.658 24.906 -2.859 1 98 204 PHE A O 1
ATOM 1563 N N . ILE A 1 205 ? 0.553 24.484 -0.979 1 98 205 ILE A N 1
ATOM 1564 C CA . ILE A 1 205 ? -0.592 24.156 -0.134 1 98 205 ILE A CA 1
ATOM 1565 C C . ILE A 1 205 ? -1.516 25.375 -0.033 1 98 205 ILE A C 1
ATOM 1567 O O . ILE A 1 205 ? -2.74 25.219 0.003 1 98 205 ILE A O 1
ATOM 1571 N N . SER A 1 206 ? -0.956 26.594 -0.027 1 96.94 206 SER A N 1
ATOM 1572 C CA . SER A 1 206 ? -1.754 27.812 0.046 1 96.94 206 SER A CA 1
ATOM 1573 C C . SER A 1 206 ? -2.648 27.953 -1.181 1 96.94 206 SER A C 1
ATOM 1575 O O . SER A 1 206 ? -3.682 28.625 -1.124 1 96.94 206 SER A O 1
ATOM 1577 N N . GLY A 1 207 ? -2.254 27.281 -2.279 1 96.62 207 GLY A N 1
ATOM 1578 C CA . GLY A 1 207 ? -2.992 27.438 -3.525 1 96.62 207 GLY A CA 1
ATOM 1579 C C . GLY A 1 207 ? -3.943 26.281 -3.793 1 96.62 207 GLY A C 1
ATOM 1580 O O . GLY A 1 207 ? -4.625 26.266 -4.816 1 96.62 207 GLY A O 1
ATOM 1581 N N . LEU A 1 208 ? -4.008 25.344 -2.881 1 97.25 208 LEU A N 1
ATOM 1582 C CA . LEU A 1 208 ? -4.863 24.188 -3.082 1 97.25 208 LEU A CA 1
ATOM 1583 C C . LEU A 1 208 ? -6.328 24.594 -3.182 1 97.25 208 LEU A C 1
ATOM 1585 O O . LEU A 1 208 ? -6.781 25.469 -2.436 1 97.25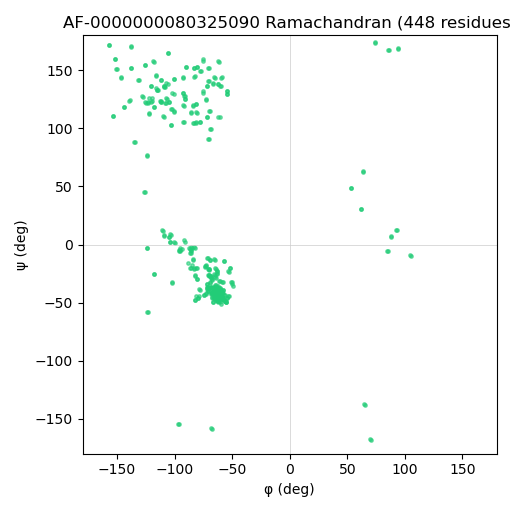 208 LEU A O 1
ATOM 1589 N N . LYS A 1 209 ? -7.051 24 -4.105 1 96.12 209 LYS A N 1
ATOM 1590 C CA . LYS A 1 209 ? -8.484 24.203 -4.328 1 96.12 209 LYS A CA 1
ATOM 1591 C C . LYS A 1 209 ? -9.25 22.891 -4.129 1 96.12 209 LYS A C 1
ATOM 1593 O O . LYS A 1 209 ? -8.664 21.812 -4.176 1 96.12 209 LYS A O 1
ATOM 1598 N N . PRO A 1 210 ? -10.562 23 -3.84 1 95.5 210 PRO A N 1
ATOM 1599 C CA . PRO A 1 210 ? -11.359 21.797 -3.584 1 95.5 210 PRO A CA 1
ATOM 1600 C C . PRO A 1 210 ? -11.211 20.75 -4.68 1 95.5 210 PRO A C 1
ATOM 1602 O O . PRO A 1 210 ? -11.219 19.547 -4.395 1 95.5 210 PRO A O 1
ATOM 1605 N N . GLU A 1 211 ? -11 21.141 -5.945 1 96.44 211 GLU A N 1
ATOM 1606 C CA . GLU A 1 211 ? -10.906 20.219 -7.07 1 96.44 211 GLU A CA 1
ATOM 1607 C C . GLU A 1 211 ? -9.609 19.422 -7.02 1 96.44 211 GLU A C 1
ATOM 1609 O O . GLU A 1 211 ? -9.453 18.438 -7.742 1 96.44 211 GLU A O 1
ATOM 1614 N N . ASP A 1 212 ? -8.68 19.797 -6.184 1 97.88 212 ASP A N 1
ATOM 1615 C CA . ASP A 1 212 ? -7.379 19.141 -6.086 1 97.88 212 ASP A CA 1
ATOM 1616 C C . ASP A 1 212 ? -7.453 17.922 -5.184 1 97.88 212 ASP A C 1
ATOM 1618 O O . ASP A 1 212 ? -6.535 17.094 -5.176 1 97.88 212 ASP A O 1
ATOM 1622 N N . THR A 1 213 ? -8.594 17.781 -4.418 1 98.06 213 THR A N 1
ATOM 1623 C CA . THR A 1 213 ? -8.688 16.719 -3.434 1 98.06 213 THR A CA 1
ATOM 1624 C C . THR A 1 213 ? -8.562 15.352 -4.105 1 98.06 213 THR A C 1
ATOM 1626 O O . THR A 1 213 ? -9.078 15.148 -5.207 1 98.06 213 THR A O 1
ATOM 1629 N N . GLY A 1 214 ? -7.785 14.484 -3.488 1 98 214 GLY A N 1
ATOM 1630 C CA . GLY A 1 214 ? -7.66 13.109 -3.941 1 98 214 GLY A CA 1
ATOM 1631 C C . GLY A 1 214 ? -6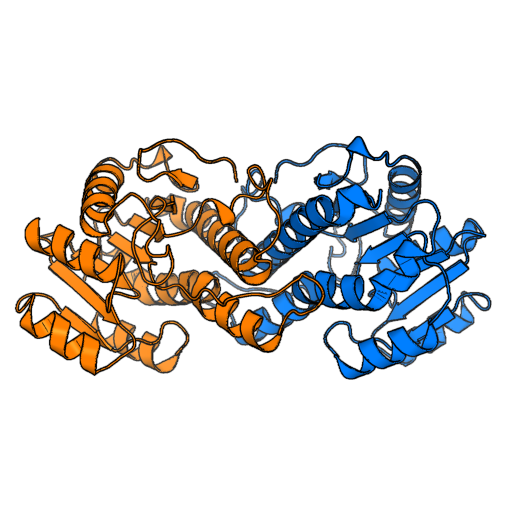.578 12.922 -4.988 1 98 214 GLY A C 1
ATOM 1632 O O . GLY A 1 214 ? -6.477 11.859 -5.602 1 98 214 GLY A O 1
ATOM 1633 N N . LYS A 1 215 ? -5.797 13.992 -5.254 1 98.31 215 LYS A N 1
ATOM 1634 C CA . LYS A 1 215 ? -4.766 13.906 -6.285 1 98.31 215 LYS A CA 1
ATOM 1635 C C . LYS A 1 215 ? -3.377 13.812 -5.664 1 98.31 215 LYS A C 1
ATOM 1637 O O . LYS A 1 215 ? -3.227 13.906 -4.445 1 98.31 215 LYS A O 1
ATOM 1642 N N . PHE A 1 216 ? -2.422 13.445 -6.398 1 98.69 216 PHE A N 1
ATOM 1643 C CA . PHE A 1 216 ? -1.011 13.312 -6.059 1 98.69 216 PHE A CA 1
ATOM 1644 C C . PHE A 1 216 ? -0.176 14.352 -6.793 1 98.69 216 PHE A C 1
ATOM 1646 O O . PHE A 1 216 ? -0.193 14.414 -8.023 1 98.69 216 PHE A O 1
ATOM 1653 N N . PHE A 1 217 ? 0.598 15.203 -6.004 1 98.69 217 PHE A N 1
ATOM 1654 C CA . PHE A 1 217 ? 1.313 16.312 -6.621 1 98.69 217 PHE A CA 1
ATOM 1655 C C . PHE A 1 217 ? 2.797 16.266 -6.277 1 98.69 217 PHE A C 1
ATOM 1657 O O . PHE A 1 217 ? 3.18 15.703 -5.246 1 98.69 217 PHE A O 1
ATOM 1664 N N . ARG A 1 218 ? 3.6 16.859 -7.16 1 97.38 218 ARG A N 1
ATOM 1665 C CA . ARG A 1 218 ? 4.953 17.281 -6.812 1 97.38 218 ARG A CA 1
ATOM 1666 C C . ARG A 1 218 ? 4.945 18.641 -6.137 1 97.38 218 ARG A C 1
ATOM 1668 O O . ARG A 1 218 ? 4.059 19.469 -6.391 1 97.38 218 ARG A O 1
ATOM 1675 N N . TYR A 1 219 ? 5.898 18.859 -5.324 1 93.81 219 TYR A N 1
ATOM 1676 C CA . TYR A 1 219 ? 5.969 20.125 -4.594 1 93.81 219 TYR A CA 1
ATOM 1677 C C . TYR A 1 219 ? 5.875 21.312 -5.547 1 93.81 219 TYR A C 1
ATOM 1679 O O . TYR A 1 219 ? 5.504 22.406 -5.141 1 93.81 219 TYR A O 1
ATOM 1687 N N . THR A 1 220 ? 6.152 21.125 -6.844 1 93.06 220 THR A N 1
ATOM 1688 C CA . THR A 1 220 ? 6.133 22.172 -7.852 1 93.06 220 THR A CA 1
ATOM 1689 C C . THR A 1 220 ? 4.727 22.344 -8.422 1 93.06 220 THR A C 1
ATOM 1691 O O . THR A 1 220 ? 4.484 23.25 -9.227 1 93.06 220 THR A O 1
ATOM 1694 N N . GLY A 1 221 ? 3.834 21.516 -8.078 1 95.12 221 GLY A N 1
ATOM 1695 C CA . GLY A 1 221 ? 2.449 21.656 -8.5 1 95.12 221 GLY A CA 1
ATOM 1696 C C . GLY A 1 221 ? 2.059 20.672 -9.594 1 95.12 221 GLY A C 1
ATOM 1697 O O . GLY A 1 221 ? 0.876 20.547 -9.922 1 95.12 221 GLY A O 1
ATOM 1698 N N . GLU A 1 222 ? 3.045 19.984 -10.156 1 96.5 222 GLU A N 1
ATOM 1699 C CA . GLU A 1 222 ? 2.75 19.016 -11.219 1 96.5 222 GLU A CA 1
ATOM 1700 C C . GLU A 1 222 ? 2.023 17.797 -10.664 1 96.5 222 GLU A C 1
ATOM 1702 O O . GLU A 1 222 ? 2.355 17.312 -9.586 1 96.5 222 GLU A O 1
ATOM 1707 N N . LEU A 1 223 ? 1.082 17.328 -11.422 1 97.81 223 LEU A N 1
ATOM 1708 C CA . LEU A 1 223 ? 0.37 16.109 -11.062 1 97.81 223 LEU A CA 1
ATOM 1709 C C . LEU A 1 223 ? 1.262 14.891 -11.25 1 97.81 223 LEU A C 1
ATOM 1711 O O . LEU A 1 223 ? 2.016 14.805 -12.219 1 97.81 223 LEU A O 1
ATOM 1715 N N . ILE A 1 224 ? 1.238 14 -10.312 1 97.69 224 ILE A N 1
ATOM 1716 C CA . ILE A 1 224 ? 1.875 12.695 -10.422 1 97.69 224 ILE A CA 1
ATOM 1717 C C . ILE A 1 224 ? 0.809 11.609 -10.578 1 97.69 224 ILE A C 1
ATOM 1719 O O . ILE A 1 224 ? -0.101 11.508 -9.75 1 97.69 224 ILE A O 1
ATOM 1723 N N . ASP A 1 225 ? 0.901 10.859 -11.688 1 96.94 225 ASP A N 1
ATOM 1724 C CA . ASP A 1 225 ? 0.01 9.703 -11.789 1 96.94 225 ASP A CA 1
ATOM 1725 C C . ASP A 1 225 ? 0.237 8.734 -10.633 1 96.94 225 ASP A C 1
ATOM 1727 O O . ASP A 1 225 ? 1.368 8.562 -10.18 1 96.94 225 ASP A O 1
ATOM 1731 N N . TRP A 1 226 ? -0.79 8.156 -10.195 1 96.31 226 TRP A N 1
ATOM 1732 C CA . TRP A 1 226 ? -0.666 7.238 -9.062 1 96.31 226 TRP A CA 1
ATOM 1733 C C . TRP A 1 226 ? 0.328 6.125 -9.375 1 96.31 226 TRP A C 1
ATOM 1735 O O . TRP A 1 226 ? 0.358 5.605 -10.492 1 96.31 226 TRP A O 1
ATOM 1745 N N . MET B 1 1 ? 5.281 -31.203 -18.547 1 91.06 1 MET B N 1
ATOM 1746 C CA . MET B 1 1 ? 4.035 -30.688 -17.969 1 91.06 1 MET B CA 1
ATOM 1747 C C . MET B 1 1 ? 4.281 -29.422 -17.156 1 91.06 1 MET B C 1
ATOM 1749 O O . MET B 1 1 ? 5.156 -29.406 -16.297 1 91.06 1 MET B O 1
ATOM 1753 N N . PRO B 1 2 ? 3.566 -28.328 -17.531 1 96.88 2 PRO B N 1
ATOM 1754 C CA . PRO B 1 2 ? 3.822 -27.109 -16.766 1 96.88 2 PRO B CA 1
ATOM 1755 C C . PRO B 1 2 ? 3.277 -27.172 -15.336 1 96.88 2 PRO B C 1
ATOM 1757 O O . PRO B 1 2 ? 2.324 -27.906 -15.07 1 96.88 2 PRO B O 1
ATOM 1760 N N . THR B 1 3 ? 3.902 -26.438 -14.398 1 98.31 3 THR B N 1
ATOM 1761 C CA . THR B 1 3 ? 3.541 -26.469 -12.992 1 98.31 3 THR B CA 1
ATOM 1762 C C . THR B 1 3 ? 2.998 -25.109 -12.539 1 98.31 3 THR B C 1
ATOM 1764 O O . THR B 1 3 ? 3.564 -24.062 -12.883 1 98.31 3 THR B O 1
ATOM 1767 N N . VAL B 1 4 ? 1.852 -25.172 -11.82 1 98.69 4 VAL B N 1
ATOM 1768 C CA . VAL B 1 4 ? 1.295 -23.953 -11.219 1 98.69 4 VAL B CA 1
ATOM 1769 C C . VAL B 1 4 ? 1.309 -24.094 -9.695 1 98.69 4 VAL B C 1
ATOM 1771 O O . VAL B 1 4 ? 1.025 -25.156 -9.148 1 98.69 4 VAL B O 1
ATOM 1774 N N . PHE B 1 5 ? 1.762 -23.031 -9.039 1 98.88 5 PHE B N 1
ATOM 1775 C CA . PHE B 1 5 ? 1.684 -22.875 -7.59 1 98.88 5 PHE B CA 1
ATOM 1776 C C . PHE B 1 5 ? 0.625 -21.844 -7.215 1 98.88 5 PHE B C 1
ATOM 1778 O O . PHE B 1 5 ? 0.644 -20.719 -7.711 1 98.88 5 PHE B O 1
ATOM 1785 N N . ILE B 1 6 ? -0.317 -22.219 -6.359 1 98.94 6 ILE B N 1
ATOM 1786 C CA . ILE B 1 6 ? -1.423 -21.328 -6.008 1 98.94 6 ILE B CA 1
ATOM 1787 C C . ILE B 1 6 ? -1.529 -21.219 -4.492 1 98.94 6 ILE B C 1
ATOM 1789 O O . ILE B 1 6 ? -1.563 -22.219 -3.785 1 98.94 6 ILE B O 1
ATOM 1793 N N . THR B 1 7 ? -1.548 -20.016 -4.008 1 98.88 7 THR B N 1
ATOM 1794 C CA . THR B 1 7 ? -1.778 -19.812 -2.58 1 98.88 7 THR B CA 1
ATOM 1795 C C . THR B 1 7 ? -3.268 -19.656 -2.289 1 98.88 7 THR B C 1
ATOM 1797 O O . THR B 1 7 ? -4.016 -19.141 -3.127 1 98.88 7 THR B O 1
ATOM 1800 N N . GLY B 1 8 ? -3.707 -20.016 -1.064 1 98.06 8 GLY B N 1
ATOM 1801 C CA . GLY B 1 8 ? -5.078 -19.797 -0.628 1 98.06 8 GLY B CA 1
ATOM 1802 C C . GLY B 1 8 ? -6.09 -20.578 -1.449 1 98.06 8 GLY B C 1
ATOM 1803 O O . GLY B 1 8 ? -7.016 -19.984 -2.02 1 98.06 8 GLY B O 1
ATOM 1804 N N . THR B 1 9 ? -6.035 -21.922 -1.431 1 98.5 9 THR B N 1
ATOM 1805 C CA . THR B 1 9 ? -6.836 -22.719 -2.35 1 98.5 9 THR B CA 1
ATOM 1806 C C . THR B 1 9 ? -7.957 -23.438 -1.606 1 98.5 9 THR B C 1
ATOM 1808 O O . THR B 1 9 ? -8.656 -24.266 -2.184 1 98.5 9 THR B O 1
ATOM 1811 N N . GLY B 1 10 ? -8.172 -23.141 -0.352 1 96.94 10 GLY B N 1
ATOM 1812 C CA . GLY B 1 10 ? -9.125 -23.875 0.464 1 96.94 10 GLY B CA 1
ATOM 1813 C C . GLY B 1 10 ? -10.57 -23.656 0.05 1 96.94 10 GLY B C 1
ATOM 1814 O O . GLY B 1 10 ? -11.43 -24.484 0.308 1 96.94 10 GLY B O 1
ATOM 1815 N N . GLN B 1 11 ? -10.867 -22.531 -0.523 1 94.62 11 GLN B N 1
ATOM 1816 C CA . GLN B 1 11 ? -12.219 -22.172 -0.937 1 94.62 11 GLN B CA 1
ATOM 1817 C C . GLN B 1 11 ? -12.195 -21.109 -2.037 1 94.62 11 GLN B C 1
ATOM 1819 O O . GLN B 1 11 ? -11.117 -20.672 -2.455 1 94.62 11 GLN B O 1
ATOM 1824 N N . GLY B 1 12 ? -13.305 -20.891 -2.529 1 95.56 12 GLY B N 1
ATOM 1825 C CA . GLY B 1 12 ? -13.5 -19.75 -3.406 1 95.56 12 GLY B CA 1
ATOM 1826 C C . GLY B 1 12 ? -12.703 -19.844 -4.695 1 95.56 12 GLY B C 1
ATOM 1827 O O . GLY B 1 12 ? -12.703 -20.875 -5.355 1 95.56 12 GLY B O 1
ATOM 1828 N N . LEU B 1 13 ? -12.117 -18.719 -5.051 1 97.5 13 LEU B N 1
ATOM 1829 C CA . LEU B 1 13 ? -11.406 -18.609 -6.32 1 97.5 13 LEU B CA 1
ATOM 1830 C C . LEU B 1 13 ? -10.195 -19.531 -6.344 1 97.5 13 LEU B C 1
ATOM 1832 O O . LEU B 1 13 ? -9.898 -20.141 -7.371 1 97.5 13 LEU B O 1
ATOM 1836 N N . GLY B 1 14 ? -9.484 -19.656 -5.195 1 98.38 14 GLY B N 1
ATOM 1837 C CA . GLY B 1 14 ? -8.328 -20.547 -5.137 1 98.38 14 GLY B CA 1
ATOM 1838 C C . GLY B 1 14 ? -8.656 -21.984 -5.457 1 98.38 14 GLY B C 1
ATOM 1839 O O . GLY B 1 14 ? -7.934 -22.641 -6.207 1 98.38 14 GLY B O 1
ATOM 1840 N N . LYS B 1 15 ? -9.703 -22.422 -4.855 1 98.19 15 LYS B N 1
ATOM 1841 C CA . LYS B 1 15 ? -10.148 -23.781 -5.137 1 98.19 15 LYS B CA 1
ATOM 1842 C C . LYS B 1 15 ? -10.539 -23.953 -6.605 1 98.19 15 LYS B C 1
ATOM 1844 O O . LYS B 1 15 ? -10.188 -24.938 -7.242 1 98.19 15 LYS B O 1
ATOM 1849 N N . ALA B 1 16 ? -11.242 -23 -7.16 1 98.5 16 ALA B N 1
ATOM 1850 C CA . ALA B 1 16 ? -11.664 -23.016 -8.555 1 98.5 16 ALA B CA 1
ATOM 1851 C C . ALA B 1 16 ? -10.461 -23 -9.492 1 98.5 16 ALA B C 1
ATOM 1853 O O . ALA B 1 16 ? -10.445 -23.703 -10.508 1 98.5 16 ALA B O 1
ATOM 1854 N N . LEU B 1 17 ? -9.453 -22.203 -9.164 1 98.75 17 LEU B N 1
ATOM 1855 C CA . LEU B 1 17 ? -8.227 -22.172 -9.953 1 98.75 17 LEU B CA 1
ATOM 1856 C C . LEU B 1 17 ? -7.527 -23.531 -9.938 1 98.75 17 LEU B C 1
ATOM 1858 O O . LEU B 1 17 ? -7.039 -24 -10.969 1 98.75 17 LEU B O 1
ATOM 1862 N N . THR B 1 18 ? -7.496 -24.094 -8.766 1 98.81 18 THR B N 1
ATOM 1863 C CA . THR B 1 18 ? -6.934 -25.438 -8.648 1 98.81 18 THR B CA 1
ATOM 1864 C C . THR B 1 18 ? -7.645 -26.406 -9.586 1 98.81 18 THR B C 1
ATOM 1866 O O . THR B 1 18 ? -7 -27.141 -10.344 1 98.81 18 THR B O 1
ATOM 1869 N N . GLU B 1 19 ? -8.938 -26.391 -9.547 1 98.62 19 GLU B N 1
ATOM 1870 C CA . GLU B 1 19 ? -9.75 -27.266 -10.391 1 98.62 19 GLU B CA 1
ATOM 1871 C C . GLU B 1 19 ? -9.477 -27.016 -11.867 1 98.62 19 GLU B C 1
ATOM 1873 O O . GLU B 1 19 ? -9.297 -27.953 -12.641 1 98.62 19 GLU B O 1
ATOM 1878 N N . THR B 1 20 ? -9.445 -25.781 -12.266 1 98.81 20 THR B N 1
ATOM 1879 C CA . THR B 1 20 ? -9.273 -25.391 -13.656 1 98.81 20 THR B CA 1
ATOM 1880 C C . THR B 1 20 ? -7.91 -25.844 -14.18 1 98.81 20 THR B C 1
ATOM 1882 O O . THR B 1 20 ? -7.82 -26.469 -15.234 1 98.81 20 THR B O 1
ATOM 1885 N N . TYR B 1 21 ? -6.844 -25.594 -13.453 1 98.81 21 TYR B N 1
ATOM 1886 C CA . TYR B 1 21 ? -5.504 -25.953 -13.898 1 98.81 21 TYR B CA 1
ATOM 1887 C C . TYR B 1 21 ? -5.305 -27.469 -13.836 1 98.81 21 TYR B C 1
ATOM 1889 O O . TYR B 1 21 ? -4.633 -28.047 -14.695 1 98.81 21 TYR B O 1
ATOM 1897 N N . TYR B 1 22 ? -5.875 -28.062 -12.805 1 98.56 22 TYR B N 1
ATOM 1898 C CA . TYR B 1 22 ? -5.852 -29.516 -12.711 1 98.56 22 TYR B CA 1
ATOM 1899 C C . TYR B 1 22 ? -6.52 -30.156 -13.922 1 98.56 22 TYR B C 1
ATOM 1901 O O . TYR B 1 22 ? -5.957 -31.062 -14.547 1 98.56 22 TYR B O 1
ATOM 1909 N N . GLY B 1 23 ? -7.652 -29.641 -14.258 1 98.19 23 GLY B N 1
ATOM 1910 C CA . GLY B 1 23 ? -8.391 -30.141 -15.406 1 98.19 23 GLY B CA 1
ATOM 1911 C C . GLY B 1 23 ? -7.676 -29.906 -16.719 1 98.19 23 GLY B C 1
ATOM 1912 O O . GLY B 1 23 ? -7.859 -30.672 -17.672 1 98.19 23 GLY B O 1
ATOM 1913 N N . ALA B 1 24 ? -6.855 -28.938 -16.781 1 98.19 24 ALA B N 1
ATOM 1914 C CA . ALA B 1 24 ? -6.117 -28.578 -18 1 98.19 24 ALA B CA 1
ATOM 1915 C C . ALA B 1 24 ? -4.832 -29.391 -18.109 1 98.19 24 ALA B C 1
ATOM 1917 O O . ALA B 1 24 ? -4.051 -29.203 -19.047 1 98.19 24 ALA B O 1
ATOM 1918 N N . GLY B 1 25 ? -4.562 -30.25 -17.078 1 97.81 25 GLY B N 1
ATOM 1919 C CA . GLY B 1 25 ? -3.449 -31.188 -17.172 1 97.81 25 GLY B CA 1
ATOM 1920 C C . GLY B 1 25 ? -2.166 -30.641 -16.578 1 97.81 25 GLY B C 1
ATOM 1921 O O . GLY B 1 25 ? -1.084 -31.172 -16.812 1 97.81 25 GLY B O 1
ATOM 1922 N N . TRP B 1 26 ? -2.223 -29.531 -15.836 1 98 26 TRP B N 1
ATOM 1923 C CA . TRP B 1 26 ? -1.043 -28.969 -15.195 1 98 26 TRP B CA 1
ATOM 1924 C C . TRP B 1 26 ? -0.68 -29.766 -13.938 1 98 26 TRP B C 1
ATOM 1926 O O . TRP B 1 26 ? -1.537 -30.406 -13.336 1 98 26 TRP B O 1
ATOM 1936 N N . ASN B 1 27 ? 0.596 -29.797 -13.641 1 98 27 ASN B N 1
ATOM 1937 C CA . ASN B 1 27 ? 0.983 -30.125 -12.281 1 98 27 ASN B CA 1
ATOM 1938 C C . ASN B 1 27 ? 0.609 -29.016 -11.305 1 98 27 ASN B C 1
ATOM 1940 O O . ASN B 1 27 ? 1.117 -27.891 -11.406 1 98 27 ASN B O 1
ATOM 1944 N N . VAL B 1 28 ? -0.31 -29.328 -10.383 1 98.75 28 VAL B N 1
ATOM 1945 C CA . VAL B 1 28 ? -0.828 -28.281 -9.5 1 98.75 28 VAL B CA 1
ATOM 1946 C C . VAL B 1 28 ? -0.226 -28.438 -8.109 1 98.75 28 VAL B C 1
ATOM 1948 O O . VAL B 1 28 ? -0.324 -29.5 -7.496 1 98.75 28 VAL B O 1
ATOM 1951 N N . ILE B 1 29 ? 0.433 -27.391 -7.637 1 98.81 29 ILE B N 1
ATOM 1952 C CA . ILE B 1 29 ? 0.815 -27.25 -6.238 1 98.81 29 ILE B CA 1
ATOM 1953 C C . ILE B 1 29 ? -0.137 -26.266 -5.547 1 98.81 29 ILE B C 1
ATOM 1955 O O . ILE B 1 29 ? -0.048 -25.062 -5.75 1 98.81 29 ILE B O 1
ATOM 1959 N N . ALA B 1 30 ? -1.045 -26.828 -4.789 1 98.75 30 ALA B N 1
ATOM 1960 C CA . ALA B 1 30 ? -2.047 -26.047 -4.07 1 98.75 30 ALA B CA 1
ATOM 1961 C C . ALA B 1 30 ? -1.663 -25.875 -2.604 1 98.75 30 ALA B C 1
ATOM 1963 O O . ALA B 1 30 ? -1.066 -26.766 -2.002 1 98.75 30 ALA B O 1
ATOM 1964 N N . THR B 1 31 ? -1.947 -24.672 -2.057 1 98.81 31 THR B N 1
ATOM 1965 C CA . THR B 1 31 ? -1.669 -24.438 -0.645 1 98.81 31 THR B CA 1
ATOM 1966 C C . THR B 1 31 ? -2.881 -23.828 0.049 1 98.81 31 THR B C 1
ATOM 1968 O O . THR B 1 31 ? -3.611 -23.031 -0.549 1 98.81 31 THR B O 1
ATOM 1971 N N . CYS B 1 32 ? -3.117 -24.25 1.255 1 97.88 32 CYS B N 1
ATOM 1972 C CA . CYS B 1 32 ? -4.188 -23.641 2.041 1 97.88 32 CYS B CA 1
ATOM 1973 C C . CYS B 1 32 ? -3.887 -23.734 3.533 1 97.88 32 CYS B C 1
ATOM 1975 O O . CYS B 1 32 ? -3.012 -24.5 3.947 1 97.88 32 CYS B O 1
ATOM 1977 N N . LYS B 1 33 ? -4.484 -22.938 4.281 1 96.88 33 LYS B N 1
ATOM 1978 C CA . LYS B 1 33 ? -4.09 -22.656 5.656 1 96.88 33 LYS B CA 1
ATOM 1979 C C . LYS B 1 33 ? -4.691 -23.656 6.625 1 96.88 33 LYS B C 1
ATOM 1981 O O . LYS B 1 33 ? -4.195 -23.828 7.742 1 96.88 33 LYS B O 1
ATOM 1986 N N . GLU B 1 34 ? -5.738 -24.344 6.238 1 97.56 34 GLU B N 1
ATOM 1987 C CA . GLU B 1 34 ? -6.422 -25.266 7.148 1 97.56 34 GLU B CA 1
ATOM 1988 C C . GLU B 1 34 ? -6.176 -26.719 6.754 1 97.56 34 GLU B C 1
ATOM 1990 O O . GLU B 1 34 ? -6.32 -27.078 5.586 1 97.56 34 GLU B O 1
ATOM 1995 N N . VAL B 1 35 ? -5.918 -27.5 7.75 1 97.62 35 VAL B N 1
ATOM 1996 C CA . VAL B 1 35 ? -5.633 -28.922 7.527 1 97.62 35 VAL B CA 1
ATOM 1997 C C . VAL B 1 35 ? -6.836 -29.594 6.879 1 97.62 35 VAL B C 1
ATOM 1999 O O . VAL B 1 35 ? -6.684 -30.438 5.992 1 97.62 35 VAL B O 1
ATOM 2002 N N . THR B 1 36 ? -8.023 -29.203 7.309 1 98.12 36 THR B N 1
ATOM 2003 C CA . THR B 1 36 ? -9.242 -29.797 6.762 1 98.12 36 THR B CA 1
ATOM 2004 C C . THR B 1 36 ? -9.367 -29.484 5.27 1 98.12 36 THR B C 1
ATOM 2006 O O . THR B 1 36 ? -9.812 -30.328 4.492 1 98.12 36 THR B O 1
ATOM 2009 N N . ASP B 1 37 ? -8.969 -28.312 4.887 1 98 37 ASP B N 1
ATOM 2010 C CA . ASP B 1 37 ? -9 -27.938 3.477 1 98 37 ASP B CA 1
ATOM 2011 C C . ASP B 1 37 ? -7.973 -28.734 2.678 1 98 37 ASP B C 1
ATOM 2013 O O . ASP B 1 37 ? -8.227 -29.141 1.539 1 98 37 ASP B O 1
ATOM 2017 N N . VAL B 1 38 ? -6.828 -29 3.275 1 97.94 38 VAL B N 1
ATOM 2018 C CA . VAL B 1 38 ? -5.785 -29.781 2.629 1 97.94 38 VAL B CA 1
ATOM 2019 C C . VAL B 1 38 ? -6.32 -31.172 2.307 1 97.94 38 VAL B C 1
ATOM 2021 O O . VAL B 1 38 ? -6.207 -31.656 1.173 1 97.94 38 VAL B O 1
ATOM 2024 N N . GLN B 1 39 ? -6.91 -31.781 3.252 1 97.81 39 GLN B N 1
ATOM 2025 C CA . GLN B 1 39 ? -7.441 -33.125 3.082 1 97.81 39 GLN B CA 1
ATOM 2026 C C . GLN B 1 39 ? -8.555 -33.156 2.035 1 97.81 39 GLN B C 1
ATOM 2028 O O . GLN B 1 39 ? -8.594 -34.062 1.192 1 97.81 39 GLN B O 1
ATOM 2033 N N . HIS B 1 40 ? -9.352 -32.156 2.143 1 98.12 40 HIS B N 1
ATOM 2034 C CA . HIS B 1 40 ? -10.453 -32.062 1.197 1 98.12 40 HIS B CA 1
ATOM 2035 C C . HIS B 1 40 ? -9.945 -31.938 -0.233 1 98.12 40 HIS B C 1
ATOM 2037 O O . HIS B 1 40 ? -10.414 -32.625 -1.136 1 98.12 40 HIS B O 1
ATOM 2043 N N . LEU B 1 41 ? -8.992 -31.078 -0.465 1 98.31 41 LEU B N 1
ATOM 2044 C CA . LEU B 1 41 ? -8.445 -30.859 -1.798 1 98.31 41 LEU B CA 1
ATOM 2045 C C . LEU B 1 41 ? -7.746 -32.094 -2.314 1 98.31 41 LEU B C 1
ATOM 2047 O O . LEU B 1 41 ? -7.852 -32.438 -3.496 1 98.31 41 LEU B O 1
ATOM 2051 N N . LYS B 1 42 ? -7.059 -32.812 -1.441 1 97.56 42 LYS B N 1
ATOM 2052 C CA . LYS B 1 42 ? -6.387 -34.031 -1.841 1 97.56 42 LYS B CA 1
ATOM 2053 C C . LYS B 1 42 ? -7.391 -35.094 -2.307 1 97.56 42 LYS B C 1
ATOM 2055 O O . LYS B 1 42 ? -7.109 -35.844 -3.225 1 97.56 42 LYS B O 1
ATOM 2060 N N . SER B 1 43 ? -8.492 -35.094 -1.643 1 97.88 43 SER B N 1
ATOM 2061 C CA . SER B 1 43 ? -9.523 -36.031 -2.018 1 97.88 43 SER B CA 1
ATOM 2062 C C . SER B 1 43 ? -10.125 -35.688 -3.377 1 97.88 43 SER B C 1
ATOM 2064 O O . SER B 1 43 ? -10.477 -36.594 -4.152 1 97.88 43 SER B O 1
ATOM 2066 N N . LEU B 1 44 ? -10.281 -34.438 -3.686 1 97.5 44 LEU B N 1
ATOM 2067 C CA . LEU B 1 44 ? -10.898 -34 -4.926 1 97.5 44 LEU B CA 1
ATOM 2068 C C . LEU B 1 44 ? -9.914 -34.094 -6.086 1 97.5 44 LEU B C 1
ATOM 2070 O O . LEU B 1 44 ? -10.305 -34.375 -7.219 1 97.5 44 LEU B O 1
ATOM 2074 N N . PHE B 1 45 ? -8.656 -33.75 -5.766 1 97.88 45 PHE B N 1
ATOM 2075 C CA . PHE B 1 45 ? -7.605 -33.719 -6.777 1 97.88 45 PHE B CA 1
ATOM 2076 C C . PHE B 1 45 ? -6.434 -34.594 -6.391 1 97.88 45 PHE B C 1
ATOM 2078 O O . PHE B 1 45 ? -5.359 -34.125 -6.039 1 97.88 45 PHE B O 1
ATOM 2085 N N . PRO B 1 46 ? -6.504 -35.906 -6.527 1 96.56 46 PRO B N 1
ATOM 2086 C CA . PRO B 1 46 ? -5.547 -36.875 -5.98 1 96.56 46 PRO B CA 1
ATOM 2087 C C . PRO B 1 46 ? -4.148 -36.719 -6.574 1 96.56 46 PRO B C 1
ATOM 2089 O O . PRO B 1 46 ? -3.158 -37.062 -5.93 1 96.56 46 PRO B O 1
ATOM 2092 N N . ASP B 1 47 ? -4 -36.156 -7.785 1 96.56 47 ASP B N 1
ATOM 2093 C CA . ASP B 1 47 ? -2.689 -36.031 -8.414 1 96.56 47 ASP B CA 1
ATOM 2094 C C . ASP B 1 47 ? -2.08 -34.656 -8.141 1 96.56 47 ASP B C 1
ATOM 2096 O O . ASP B 1 47 ? -0.951 -34.375 -8.547 1 96.56 47 ASP B O 1
ATOM 2100 N N . ALA B 1 48 ? -2.822 -33.781 -7.457 1 97.25 48 ALA B N 1
ATOM 2101 C CA . ALA B 1 48 ? -2.287 -32.469 -7.082 1 97.25 48 ALA B CA 1
ATOM 2102 C C . ALA B 1 48 ? -1.454 -32.562 -5.809 1 97.25 48 ALA B C 1
ATOM 2104 O O . ALA B 1 48 ? -1.702 -33.438 -4.961 1 97.25 48 ALA B O 1
ATOM 2105 N N . ASN B 1 49 ? -0.404 -31.797 -5.715 1 97.69 49 ASN B N 1
ATOM 2106 C CA . ASN B 1 49 ? 0.321 -31.625 -4.461 1 97.69 49 ASN B CA 1
ATOM 2107 C C . ASN B 1 49 ? -0.296 -30.516 -3.609 1 97.69 49 ASN B C 1
ATOM 2109 O O . ASN B 1 49 ? -0.285 -29.344 -4 1 97.69 49 ASN B O 1
ATOM 2113 N N . VAL B 1 50 ? -0.861 -30.922 -2.475 1 98.31 50 VAL B N 1
ATOM 2114 C CA . VAL B 1 50 ? -1.524 -29.938 -1.614 1 98.31 50 VAL B CA 1
ATOM 2115 C C . VAL B 1 50 ? -0.737 -29.781 -0.316 1 98.31 50 VAL B C 1
ATOM 2117 O O . VAL B 1 50 ? -0.476 -30.75 0.387 1 98.31 50 VAL B O 1
ATOM 2120 N N . TYR B 1 51 ? -0.32 -28.531 -0.016 1 98.31 51 TYR B N 1
ATOM 2121 C CA . TYR B 1 51 ? 0.487 -28.25 1.165 1 98.31 51 TYR B CA 1
ATOM 2122 C C . TYR B 1 51 ? -0.266 -27.344 2.137 1 98.31 51 TYR B C 1
ATOM 2124 O O . TYR B 1 51 ? -1.05 -26.484 1.72 1 98.31 51 TYR B O 1
ATOM 2132 N N . LEU B 1 52 ? -0.019 -27.594 3.422 1 98.25 52 LEU B N 1
ATOM 2133 C CA . LEU B 1 52 ? -0.426 -26.641 4.453 1 98.25 52 LEU B CA 1
ATOM 2134 C C . LEU B 1 52 ? 0.458 -25.406 4.43 1 98.25 52 LEU B C 1
ATOM 2136 O O . LEU B 1 52 ? 1.685 -25.5 4.484 1 98.25 52 LEU B O 1
ATOM 2140 N N . LEU B 1 53 ? -0.19 -24.219 4.312 1 98.56 53 LEU B N 1
ATOM 2141 C CA . LEU B 1 53 ? 0.604 -22.984 4.277 1 98.56 53 LEU B CA 1
ATOM 2142 C C . LEU B 1 53 ? -0.207 -21.797 4.777 1 98.56 53 LEU B C 1
ATOM 2144 O O . LEU B 1 53 ? -1.216 -21.438 4.168 1 98.56 53 LEU B O 1
ATOM 2148 N N . ASP B 1 54 ? 0.163 -21.312 5.906 1 98.06 54 ASP B N 1
ATOM 2149 C CA . ASP B 1 54 ? -0.133 -19.922 6.242 1 98.06 54 ASP B CA 1
ATOM 2150 C C . ASP B 1 54 ? 0.879 -18.969 5.605 1 98.06 54 ASP B C 1
ATOM 2152 O O . ASP B 1 54 ? 2.057 -18.969 5.969 1 98.06 54 ASP B O 1
ATOM 2156 N N . VAL B 1 55 ? 0.439 -18.156 4.684 1 97.88 55 VAL B N 1
ATOM 2157 C CA . VAL B 1 55 ? 1.341 -17.375 3.846 1 97.88 55 VAL B CA 1
ATOM 2158 C C . VAL B 1 55 ? 2.094 -16.359 4.703 1 97.88 55 VAL B C 1
ATOM 2160 O O . VAL B 1 55 ? 3.062 -15.75 4.246 1 97.88 55 VAL B O 1
ATOM 2163 N N . THR B 1 56 ? 1.66 -16.141 5.965 1 94.56 56 THR B N 1
ATOM 2164 C CA . THR B 1 56 ? 2.346 -15.211 6.852 1 94.56 56 THR B CA 1
ATOM 2165 C C . THR B 1 56 ? 3.33 -15.953 7.758 1 94.56 56 THR B C 1
ATOM 2167 O O . THR B 1 56 ? 4.035 -15.328 8.555 1 94.56 56 THR B O 1
ATOM 2170 N N . ASN B 1 57 ? 3.354 -17.266 7.684 1 95.94 57 ASN B N 1
ATOM 2171 C CA . ASN B 1 57 ? 4.207 -18.078 8.547 1 95.94 57 ASN B CA 1
ATOM 2172 C C . ASN B 1 57 ? 5.555 -18.375 7.891 1 95.94 57 ASN B C 1
ATOM 2174 O O . ASN B 1 57 ? 5.648 -19.234 7.016 1 95.94 57 ASN B O 1
ATOM 2178 N N . HIS B 1 58 ? 6.547 -17.688 8.391 1 92.88 58 HIS B N 1
ATOM 2179 C CA . HIS B 1 58 ? 7.875 -17.797 7.805 1 92.88 58 HIS B CA 1
ATOM 2180 C C . HIS B 1 58 ? 8.383 -19.234 7.852 1 92.88 58 HIS B C 1
ATOM 2182 O O . HIS B 1 58 ? 8.977 -19.719 6.887 1 92.88 58 HIS B O 1
ATOM 2188 N N . GLY B 1 59 ? 8.211 -19.859 8.922 1 95.12 59 GLY B N 1
ATOM 2189 C CA . GLY B 1 59 ? 8.641 -21.25 9.047 1 95.12 59 GLY B CA 1
ATOM 2190 C C . GLY B 1 59 ? 8 -22.172 8.031 1 95.12 59 GLY B C 1
ATOM 2191 O O . GLY B 1 59 ? 8.688 -22.984 7.41 1 95.12 59 GLY B O 1
ATOM 2192 N N . GLN B 1 60 ? 6.73 -22.094 7.789 1 97.38 60 GLN B N 1
ATOM 2193 C CA . GLN B 1 60 ? 6.027 -22.906 6.809 1 97.38 60 GLN B CA 1
ATOM 2194 C C . GLN B 1 60 ? 6.504 -22.594 5.391 1 97.38 60 GLN B C 1
ATOM 2196 O O . GLN B 1 60 ? 6.629 -23.5 4.562 1 97.38 60 GLN B O 1
ATOM 2201 N N . ILE B 1 61 ? 6.789 -21.344 5.129 1 96.88 61 ILE B N 1
ATOM 2202 C CA . ILE B 1 61 ? 7.289 -20.938 3.822 1 96.88 61 ILE B CA 1
ATOM 2203 C C . ILE B 1 61 ? 8.648 -21.594 3.564 1 96.88 61 ILE B C 1
ATOM 2205 O O . ILE B 1 61 ? 8.898 -22.109 2.473 1 96.88 61 ILE B O 1
ATOM 2209 N N . GLN B 1 62 ? 9.453 -21.578 4.602 1 95.19 62 GLN B N 1
ATOM 2210 C CA . GLN B 1 62 ? 10.773 -22.188 4.453 1 95.19 62 GLN B CA 1
ATOM 2211 C C . GLN B 1 62 ? 10.672 -23.688 4.254 1 95.19 62 GLN B C 1
ATOM 2213 O O . GLN B 1 62 ? 11.422 -24.266 3.459 1 95.19 62 GLN B O 1
ATOM 2218 N N . GLN B 1 63 ? 9.82 -24.312 4.945 1 97.06 63 GLN B N 1
ATOM 2219 C CA . GLN B 1 63 ? 9.609 -25.75 4.77 1 97.06 63 GLN B CA 1
ATOM 2220 C C . GLN B 1 63 ? 9.133 -26.062 3.355 1 97.06 63 GLN B C 1
ATOM 2222 O O . GLN B 1 63 ? 9.57 -27.047 2.752 1 97.06 63 GLN B O 1
ATOM 2227 N N . LEU B 1 64 ? 8.234 -25.25 2.898 1 97.12 64 LEU B N 1
ATOM 2228 C CA . LEU B 1 64 ? 7.727 -25.422 1.542 1 97.12 64 LEU B CA 1
ATOM 2229 C C . LEU B 1 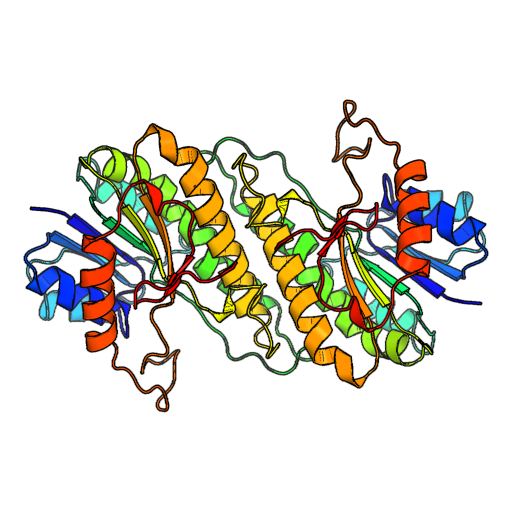64 ? 8.836 -25.234 0.516 1 97.12 64 LEU B C 1
ATOM 2231 O O . LEU B 1 64 ? 8.914 -25.984 -0.467 1 97.12 64 LEU B O 1
ATOM 2235 N N . LYS B 1 65 ? 9.656 -24.203 0.698 1 96.81 65 LYS B N 1
ATOM 2236 C CA . LYS B 1 65 ? 10.812 -23.969 -0.164 1 96.81 65 LYS B CA 1
ATOM 2237 C C . LYS B 1 65 ? 11.695 -25.219 -0.252 1 96.81 65 LYS B C 1
ATOM 2239 O O . LYS B 1 65 ? 12.117 -25.609 -1.344 1 96.81 65 LYS B O 1
ATOM 2244 N N . LEU B 1 66 ? 11.914 -25.812 0.864 1 97.31 66 LEU B N 1
ATOM 2245 C CA . LEU B 1 66 ? 12.758 -27 0.907 1 97.31 66 LEU B CA 1
ATOM 2246 C C . LEU B 1 66 ? 12.07 -28.172 0.212 1 97.31 66 LEU B C 1
ATOM 2248 O O . LEU B 1 66 ? 12.711 -28.906 -0.545 1 97.31 66 LEU B O 1
ATOM 2252 N N . ALA B 1 67 ? 10.844 -28.344 0.408 1 97.56 67 ALA B N 1
ATOM 2253 C CA . ALA B 1 67 ? 10.086 -29.453 -0.152 1 97.56 67 ALA B CA 1
ATOM 2254 C C . ALA B 1 67 ? 10.031 -29.375 -1.675 1 97.56 67 ALA B C 1
ATOM 2256 O O . ALA B 1 67 ? 9.945 -30.391 -2.355 1 97.56 67 ALA B O 1
ATOM 2257 N N . LEU B 1 68 ? 10.109 -28.172 -2.203 1 97.94 68 LEU B N 1
ATOM 2258 C CA . LEU B 1 68 ? 9.906 -27.969 -3.635 1 97.94 68 LEU B CA 1
ATOM 2259 C C . LEU B 1 68 ? 11.242 -27.75 -4.344 1 97.94 68 LEU B C 1
ATOM 2261 O O . LEU B 1 68 ? 11.266 -27.359 -5.512 1 97.94 68 LEU B O 1
ATOM 2265 N N . GLN B 1 69 ? 12.305 -27.953 -3.604 1 96.62 69 GLN B N 1
ATOM 2266 C CA . GLN B 1 69 ? 13.633 -27.703 -4.168 1 96.62 69 GLN B CA 1
ATOM 2267 C C . GLN B 1 69 ? 13.828 -28.484 -5.469 1 96.62 69 GLN B C 1
ATOM 2269 O O . GLN B 1 69 ? 13.523 -29.672 -5.543 1 96.62 69 GLN B O 1
ATOM 2274 N N . GLY B 1 70 ? 14.266 -27.75 -6.461 1 95.94 70 GLY B N 1
ATOM 2275 C CA . GLY B 1 70 ? 14.586 -28.375 -7.734 1 95.94 70 GLY B CA 1
ATOM 2276 C C . GLY B 1 70 ? 13.383 -28.562 -8.633 1 95.94 70 GLY B C 1
ATOM 2277 O O . GLY B 1 70 ? 13.508 -29.016 -9.773 1 95.94 70 GLY B O 1
ATOM 2278 N N . GLN B 1 71 ? 12.195 -28.266 -8.164 1 96.38 71 GLN B N 1
ATOM 2279 C CA . GLN B 1 71 ? 10.977 -28.391 -8.953 1 96.38 71 GLN B CA 1
ATOM 2280 C C . GLN B 1 71 ? 10.641 -27.078 -9.664 1 96.38 71 GLN B C 1
ATOM 2282 O O . GLN B 1 71 ? 10.484 -26.047 -9.023 1 96.38 71 GLN B O 1
ATOM 2287 N N . PRO B 1 72 ? 10.609 -27.156 -10.984 1 97.62 72 PRO B N 1
ATOM 2288 C CA . PRO B 1 72 ? 10.258 -25.938 -11.703 1 97.62 72 PRO B CA 1
ATOM 2289 C C . PRO B 1 72 ? 8.82 -25.484 -11.43 1 97.62 72 PRO B C 1
ATOM 2291 O O . PRO B 1 72 ? 7.926 -26.328 -11.273 1 97.62 72 PRO B O 1
ATOM 2294 N N . ILE B 1 73 ? 8.586 -24.203 -11.344 1 98.38 73 ILE B N 1
ATOM 2295 C CA . ILE B 1 73 ? 7.273 -23.578 -11.266 1 98.38 73 ILE B CA 1
ATOM 2296 C C . ILE B 1 73 ? 7.102 -22.594 -12.422 1 98.38 73 ILE B C 1
ATOM 2298 O O . ILE B 1 73 ? 7.785 -21.578 -12.492 1 98.38 73 ILE B O 1
ATOM 2302 N N . ASP B 1 74 ? 6.188 -22.938 -13.312 1 98.31 74 ASP B N 1
ATOM 2303 C CA . ASP B 1 74 ? 5.961 -22.125 -14.5 1 98.31 74 ASP B CA 1
ATOM 2304 C C . ASP B 1 74 ? 5.078 -20.922 -14.188 1 98.31 74 ASP B C 1
ATOM 2306 O O . ASP B 1 74 ? 5.16 -19.891 -14.852 1 98.31 74 ASP B O 1
ATOM 2310 N N . LEU B 1 75 ? 4.199 -21.062 -13.211 1 98.75 75 LEU B N 1
ATOM 2311 C CA . LEU B 1 75 ? 3.221 -20.031 -12.852 1 98.75 75 LEU B CA 1
ATOM 2312 C C . LEU B 1 75 ? 2.992 -20 -11.344 1 98.75 75 LEU B C 1
ATOM 2314 O O . LEU B 1 75 ? 2.648 -21.031 -10.75 1 98.75 75 LEU B O 1
ATOM 2318 N N . LEU B 1 76 ? 3.297 -18.906 -10.727 1 98.81 76 LEU B N 1
ATOM 2319 C CA . LEU B 1 76 ? 2.973 -18.641 -9.328 1 98.81 76 LEU B CA 1
ATOM 2320 C C . LEU B 1 76 ? 1.773 -17.703 -9.227 1 98.81 76 LEU B C 1
ATOM 2322 O O . LEU B 1 76 ? 1.824 -16.562 -9.695 1 98.81 76 LEU B O 1
ATOM 2326 N N . ILE B 1 77 ? 0.691 -18.188 -8.648 1 98.94 77 ILE B N 1
ATOM 2327 C CA . ILE B 1 77 ? -0.5 -17.359 -8.461 1 98.94 77 ILE B CA 1
ATOM 2328 C C . ILE B 1 77 ? -0.673 -17.047 -6.977 1 98.94 77 ILE B C 1
ATOM 2330 O O . ILE B 1 77 ? -0.95 -17.922 -6.168 1 98.94 77 ILE B O 1
ATOM 2334 N N . HIS B 1 78 ? -0.466 -15.828 -6.664 1 98.88 78 HIS B N 1
ATOM 2335 C CA . HIS B 1 78 ? -0.831 -15.32 -5.344 1 98.88 78 HIS B CA 1
ATOM 2336 C C . HIS B 1 78 ? -2.33 -15.055 -5.25 1 98.88 78 HIS B C 1
ATOM 2338 O O . HIS B 1 78 ? -2.816 -14.031 -5.73 1 98.88 78 HIS B O 1
ATOM 2344 N N . ASN B 1 79 ? -2.986 -15.898 -4.578 1 98.56 79 ASN B N 1
ATOM 2345 C CA . ASN B 1 79 ? -4.441 -15.805 -4.488 1 98.56 79 ASN B CA 1
ATOM 2346 C C . ASN B 1 79 ? -4.898 -15.586 -3.049 1 98.56 79 ASN B C 1
ATOM 2348 O O . ASN B 1 79 ? -5.988 -15.062 -2.812 1 98.56 79 ASN B O 1
ATOM 2352 N N . ALA B 1 80 ? -4.055 -16.031 -2.053 1 97.75 80 ALA B N 1
ATOM 2353 C CA . ALA B 1 80 ? -4.41 -15.844 -0.648 1 97.75 80 ALA B CA 1
ATOM 2354 C C . ALA B 1 80 ? -4.707 -14.383 -0.342 1 97.75 80 ALA B C 1
ATOM 2356 O O . ALA B 1 80 ? -3.967 -13.484 -0.76 1 97.75 80 ALA B O 1
ATOM 2357 N N . ALA B 1 81 ? -5.758 -14.156 0.293 1 95.12 81 ALA B N 1
ATOM 2358 C CA . ALA B 1 81 ? -6.145 -12.797 0.662 1 95.12 81 ALA B CA 1
ATOM 2359 C C . ALA B 1 81 ? -6.957 -12.789 1.952 1 95.12 81 ALA B C 1
ATOM 2361 O O . ALA B 1 81 ? -7.605 -13.781 2.293 1 95.12 81 ALA B O 1
ATOM 2362 N N . TRP B 1 82 ? -6.859 -11.789 2.623 1 91.06 82 TRP B N 1
ATOM 2363 C CA . TRP B 1 82 ? -7.652 -11.523 3.82 1 91.06 82 TRP B CA 1
ATOM 2364 C C . TRP B 1 82 ? -8.391 -10.195 3.703 1 91.06 82 TRP B C 1
ATOM 2366 O O . TRP B 1 82 ? -7.793 -9.172 3.35 1 91.06 82 TRP B O 1
ATOM 2376 N N . ILE B 1 83 ? -9.664 -10.258 3.814 1 86.75 83 ILE B N 1
ATOM 2377 C CA . ILE B 1 83 ? -10.484 -9.047 3.846 1 86.75 83 ILE B CA 1
ATOM 2378 C C . ILE B 1 83 ? -11.25 -8.984 5.164 1 86.75 83 ILE B C 1
ATOM 2380 O O . ILE B 1 83 ? -11.789 -9.992 5.629 1 86.75 83 ILE B O 1
ATOM 2384 N N . VAL B 1 84 ? -11.117 -7.945 5.828 1 75.81 84 VAL B N 1
ATOM 2385 C CA . VAL B 1 84 ? -11.883 -7.781 7.062 1 75.81 84 VAL B CA 1
ATOM 2386 C C . VAL B 1 84 ? -13.016 -6.781 6.84 1 75.81 84 VAL B C 1
ATOM 2388 O O . VAL B 1 84 ? -12.859 -5.809 6.098 1 75.81 84 VAL B O 1
ATOM 2391 N N . LYS B 1 85 ? -14.156 -7.207 7.426 1 76 85 LYS B N 1
ATOM 2392 C CA . LYS B 1 85 ? -15.234 -6.223 7.461 1 76 85 LYS B CA 1
ATOM 2393 C C . LYS B 1 85 ? -14.836 -4.996 8.273 1 76 85 LYS B C 1
ATOM 2395 O O . LYS B 1 85 ? -14.461 -5.109 9.438 1 76 85 LYS B O 1
ATOM 2400 N N . GLU B 1 86 ? -14.664 -3.951 7.5 1 77.5 86 GLU B N 1
ATOM 2401 C CA . GLU B 1 86 ? -14.281 -2.715 8.172 1 77.5 86 GLU B CA 1
ATOM 2402 C C . GLU B 1 86 ? -15.469 -1.768 8.312 1 77.5 86 GLU B C 1
ATOM 2404 O O . GLU B 1 86 ? -16.344 -1.734 7.453 1 77.5 86 GLU B O 1
ATOM 2409 N N . GLY B 1 87 ? -15.633 -1.291 9.57 1 72.38 87 GLY B N 1
ATOM 2410 C CA . GLY B 1 87 ? -16.625 -0.253 9.781 1 72.38 87 GLY B CA 1
ATOM 2411 C C . GLY B 1 87 ? -16.266 1.073 9.148 1 72.38 87 GLY B C 1
ATOM 2412 O O . GLY B 1 87 ? -15.492 1.111 8.18 1 72.38 87 GLY B O 1
ATOM 2413 N N . SER B 1 88 ? -16.859 2.143 9.648 1 79 88 SER B N 1
ATOM 2414 C CA . SER B 1 88 ? -16.562 3.5 9.203 1 79 88 SER B CA 1
ATOM 2415 C C . SER B 1 88 ? -15.109 3.863 9.477 1 79 88 SER B C 1
ATOM 2417 O O . SER B 1 88 ? -14.43 3.184 10.25 1 79 88 SER B O 1
ATOM 2419 N N . TYR B 1 89 ? -14.617 4.879 8.711 1 81.06 89 TYR B N 1
ATOM 2420 C CA . TYR B 1 89 ? -13.227 5.305 8.844 1 81.06 89 TYR B CA 1
ATOM 2421 C C . TYR B 1 89 ? -12.922 5.723 10.281 1 81.06 89 TYR B C 1
ATOM 2423 O O . TYR B 1 89 ? -11.75 5.773 10.68 1 81.06 89 TYR B O 1
ATOM 2431 N N . THR B 1 90 ? -13.922 5.93 11.086 1 81.94 90 THR B N 1
ATOM 2432 C CA . THR B 1 90 ? -13.688 6.355 12.461 1 81.94 90 THR B CA 1
ATOM 2433 C C . THR B 1 90 ? -13.68 5.156 13.406 1 81.94 90 THR B C 1
ATOM 2435 O O . THR B 1 90 ? -13.383 5.293 14.594 1 81.94 90 THR B O 1
ATOM 2438 N N . GLU B 1 91 ? -13.984 3.949 12.906 1 80.31 91 GLU B N 1
ATOM 2439 C CA . GLU B 1 91 ? -14.078 2.75 13.734 1 80.31 91 GLU B CA 1
ATOM 2440 C C . GLU B 1 91 ? -13.188 1.636 13.195 1 80.31 91 GLU B C 1
ATOM 2442 O O . GLU B 1 91 ? -13.617 0.483 13.094 1 80.31 91 GLU B O 1
ATOM 2447 N N . ILE B 1 92 ? -12.055 2.023 12.883 1 78.19 92 ILE B N 1
ATOM 2448 C CA . ILE B 1 92 ? -11.172 1.026 12.281 1 78.19 92 ILE B CA 1
ATOM 2449 C C . ILE B 1 92 ? -10.359 0.332 13.367 1 78.19 92 ILE B C 1
ATOM 2451 O O . ILE B 1 92 ? -9.82 0.989 14.266 1 78.19 92 ILE B O 1
ATOM 2455 N N . ASP B 1 93 ? -10.406 -0.965 13.336 1 80.75 93 ASP B N 1
ATOM 2456 C CA . ASP B 1 93 ? -9.539 -1.787 14.164 1 80.75 93 ASP B CA 1
ATOM 2457 C C . ASP B 1 93 ? -8.18 -1.995 13.5 1 80.75 93 ASP B C 1
ATOM 2459 O O . ASP B 1 93 ? -8.039 -2.848 12.625 1 80.75 93 ASP B O 1
ATOM 2463 N N . TYR B 1 94 ? -7.195 -1.3 14 1 81.88 94 TYR B N 1
ATOM 2464 C CA . TYR B 1 94 ? -5.887 -1.265 13.359 1 81.88 94 TYR B CA 1
ATOM 2465 C C . TYR B 1 94 ? -5.137 -2.574 13.562 1 81.88 94 TYR B C 1
ATOM 2467 O O . TYR B 1 94 ? -4.156 -2.854 12.875 1 81.88 94 TYR B O 1
ATOM 2475 N N . SER B 1 95 ? -5.574 -3.342 14.57 1 79.12 95 SER B N 1
ATOM 247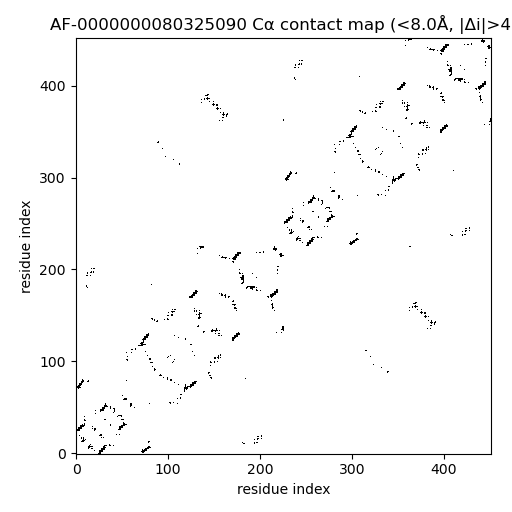6 C CA . SER B 1 95 ? -4.898 -4.609 14.812 1 79.12 95 SER B CA 1
ATOM 2477 C C . SER B 1 95 ? -5.086 -5.57 13.648 1 79.12 95 SER B C 1
ATOM 2479 O O . SER B 1 95 ? -4.266 -6.469 13.438 1 79.12 95 SER B O 1
ATOM 2481 N N . VAL B 1 96 ? -6.086 -5.297 12.883 1 82.5 96 VAL B N 1
ATOM 2482 C CA . VAL B 1 96 ? -6.402 -6.188 11.766 1 82.5 96 VAL B CA 1
ATOM 2483 C C . VAL B 1 96 ? -5.613 -5.766 10.531 1 82.5 96 VAL B C 1
ATOM 2485 O O . VAL B 1 96 ? -5.453 -6.551 9.594 1 82.5 96 VAL B O 1
ATOM 2488 N N . TRP B 1 97 ? -5.062 -4.586 10.508 1 87.44 97 TRP B N 1
ATOM 2489 C CA . TRP B 1 97 ? -4.391 -4.051 9.328 1 87.44 97 TRP B CA 1
ATOM 2490 C C . TRP B 1 97 ? -3.07 -4.77 9.078 1 87.44 97 TRP B C 1
ATOM 2492 O O . TRP B 1 97 ? -2.723 -5.062 7.934 1 87.44 97 TRP B O 1
ATOM 2502 N N . GLU B 1 98 ? -2.451 -5.004 10.219 1 87.12 98 GLU B N 1
ATOM 2503 C CA . GLU B 1 98 ? -1.179 -5.707 10.094 1 87.12 98 GLU B CA 1
ATOM 2504 C C . GLU B 1 98 ? -1.374 -7.086 9.469 1 87.12 98 GLU B C 1
ATOM 2506 O O . GLU B 1 98 ? -0.584 -7.512 8.625 1 87.12 98 GLU B O 1
ATOM 2511 N N . LYS B 1 99 ? -2.414 -7.695 9.914 1 88.56 99 LYS B N 1
ATOM 2512 C CA . LYS B 1 99 ? -2.707 -9.023 9.375 1 88.56 99 LYS B CA 1
ATOM 2513 C C . LYS B 1 99 ? -3.043 -8.953 7.891 1 88.56 99 LYS B C 1
ATOM 2515 O O . LYS B 1 99 ? -2.529 -9.734 7.094 1 88.56 99 LYS B O 1
ATOM 2520 N N . ALA B 1 100 ? -3.869 -8.008 7.543 1 91.5 100 ALA B N 1
ATOM 2521 C CA . ALA B 1 100 ? -4.254 -7.84 6.145 1 91.5 100 ALA B CA 1
ATOM 2522 C C . ALA B 1 100 ? -3.035 -7.535 5.277 1 91.5 100 ALA B C 1
ATOM 2524 O O . ALA B 1 100 ? -2.857 -8.133 4.215 1 91.5 100 ALA B O 1
ATOM 2525 N N . MET B 1 101 ? -2.189 -6.672 5.773 1 93.94 101 MET B N 1
ATOM 2526 C CA . MET B 1 101 ? -0.987 -6.312 5.027 1 93.94 101 MET B CA 1
ATOM 2527 C C . MET B 1 101 ? -0.052 -7.508 4.895 1 93.94 101 MET B C 1
ATOM 2529 O O . MET B 1 101 ? 0.554 -7.711 3.842 1 93.94 101 MET B O 1
ATOM 2533 N N . GLY B 1 102 ? 0.038 -8.242 5.973 1 93.94 102 GLY B N 1
ATOM 2534 C CA . GLY B 1 102 ? 0.874 -9.43 5.965 1 93.94 102 GLY B CA 1
ATOM 2535 C C . GLY B 1 102 ? 0.432 -10.461 4.941 1 93.94 102 GLY B C 1
ATOM 2536 O O . GLY B 1 102 ? 1.258 -11 4.207 1 93.94 102 GLY B O 1
ATOM 2537 N N . VAL B 1 103 ? -0.843 -10.68 4.816 1 96 103 VAL B N 1
ATOM 2538 C CA . VAL B 1 103 ? -1.393 -11.711 3.943 1 96 103 VAL B CA 1
ATOM 2539 C C . VAL B 1 103 ? -1.471 -11.18 2.512 1 96 103 VAL B C 1
ATOM 2541 O O . VAL B 1 103 ? -0.978 -11.82 1.58 1 96 103 VAL B O 1
ATOM 2544 N N . ASN B 1 104 ? -2 -9.969 2.338 1 97.19 104 ASN B N 1
ATOM 2545 C CA . ASN B 1 104 ? -2.363 -9.469 1.015 1 97.19 104 ASN B CA 1
ATOM 2546 C C . ASN B 1 104 ? -1.151 -8.906 0.278 1 97.19 104 ASN B C 1
ATOM 2548 O O . ASN B 1 104 ? -1.13 -8.875 -0.954 1 97.19 104 ASN B O 1
ATOM 2552 N N . ALA B 1 105 ? -0.185 -8.453 1.062 1 96.62 105 ALA B N 1
ATOM 2553 C CA . ALA B 1 105 ? 0.898 -7.734 0.393 1 96.62 105 ALA B CA 1
ATOM 2554 C C . ALA B 1 105 ? 2.25 -8.375 0.699 1 96.62 105 ALA B C 1
ATOM 2556 O O . ALA B 1 105 ? 2.906 -8.906 -0.197 1 96.62 105 ALA B O 1
ATOM 2557 N N . PHE B 1 106 ? 2.623 -8.484 1.924 1 94.88 106 PHE B N 1
ATOM 2558 C CA . PHE B 1 106 ? 3.967 -8.93 2.273 1 94.88 106 PHE B CA 1
ATOM 2559 C C . PHE B 1 106 ? 4.184 -10.383 1.849 1 94.88 106 PHE B C 1
ATOM 2561 O O . PHE B 1 106 ? 5.277 -10.742 1.409 1 94.88 106 PHE B O 1
ATOM 2568 N N . ALA B 1 107 ? 3.174 -11.141 1.968 1 96.94 107 ALA B N 1
ATOM 2569 C CA . ALA B 1 107 ? 3.273 -12.555 1.603 1 96.94 107 ALA B CA 1
ATOM 2570 C C . ALA B 1 107 ? 3.619 -12.711 0.125 1 96.94 107 ALA B C 1
ATOM 2572 O O . ALA B 1 107 ? 4.289 -13.672 -0.261 1 96.94 107 ALA B O 1
ATOM 2573 N N . VAL B 1 108 ? 3.186 -11.789 -0.708 1 97.75 108 VAL B N 1
ATOM 2574 C CA . VAL B 1 108 ? 3.441 -11.836 -2.145 1 97.75 108 VAL B CA 1
ATOM 2575 C C . VAL B 1 108 ? 4.945 -11.844 -2.4 1 97.75 108 VAL B C 1
ATOM 2577 O O . VAL B 1 108 ? 5.453 -12.688 -3.143 1 97.75 108 VAL B O 1
ATOM 2580 N N . LEU B 1 109 ? 5.613 -10.969 -1.741 1 96.31 109 LEU B N 1
ATOM 2581 C CA . LEU B 1 109 ? 7.059 -10.891 -1.937 1 96.31 109 LEU B CA 1
ATOM 2582 C C . LEU B 1 109 ? 7.762 -12.055 -1.249 1 96.31 109 LEU B C 1
ATOM 2584 O O . LEU B 1 109 ? 8.664 -12.672 -1.824 1 96.31 109 LEU B O 1
ATOM 2588 N N . LYS B 1 110 ? 7.336 -12.359 -0.034 1 95.12 110 LYS B N 1
ATOM 2589 C CA . LYS B 1 110 ? 7.98 -13.414 0.742 1 95.12 110 LYS B CA 1
ATOM 2590 C C . LYS B 1 110 ? 7.934 -14.75 0.004 1 95.12 110 LYS B C 1
ATOM 2592 O O . LYS B 1 110 ? 8.945 -15.438 -0.112 1 95.12 110 LYS B O 1
ATOM 2597 N N . ILE B 1 111 ? 6.82 -15.078 -0.514 1 97.31 111 ILE B N 1
ATOM 2598 C CA . ILE B 1 111 ? 6.641 -16.359 -1.192 1 97.31 111 ILE B CA 1
ATOM 2599 C C . ILE B 1 111 ? 7.371 -16.328 -2.535 1 97.31 111 ILE B C 1
ATOM 2601 O O . ILE B 1 111 ? 8.039 -17.297 -2.904 1 97.31 111 ILE B O 1
ATOM 2605 N N . THR B 1 112 ? 7.258 -15.211 -3.264 1 97.5 112 THR B N 1
ATOM 2606 C CA . THR B 1 112 ? 7.945 -15.102 -4.547 1 97.5 112 THR B CA 1
ATOM 2607 C C . THR B 1 112 ? 9.445 -15.32 -4.379 1 97.5 112 THR B C 1
ATOM 2609 O O . THR B 1 112 ? 10.039 -16.141 -5.086 1 97.5 112 THR B O 1
ATOM 2612 N N . THR B 1 113 ? 10.047 -14.648 -3.398 1 95.19 113 THR B N 1
ATOM 2613 C CA . THR B 1 113 ? 11.492 -14.727 -3.219 1 95.19 113 THR B CA 1
ATOM 2614 C C . THR B 1 113 ? 11.906 -16.109 -2.74 1 95.19 113 THR B C 1
ATOM 2616 O O . THR B 1 113 ? 12.977 -16.609 -3.1 1 95.19 113 THR B O 1
ATOM 2619 N N . SER B 1 114 ? 11.062 -16.734 -1.983 1 96 114 SER B N 1
ATOM 2620 C CA . SER B 1 114 ? 11.359 -18.078 -1.496 1 96 114 SER B CA 1
ATOM 2621 C C . SER B 1 114 ? 11.305 -19.094 -2.627 1 96 114 SER B C 1
ATOM 2623 O O . SER B 1 114 ? 11.969 -20.125 -2.57 1 96 114 SER B O 1
ATOM 2625 N N . LEU B 1 115 ? 10.508 -18.812 -3.686 1 97.06 115 LEU B N 1
ATOM 2626 C CA . LEU B 1 115 ? 10.305 -19.781 -4.754 1 97.06 115 LEU B CA 1
ATOM 2627 C C . LEU B 1 115 ? 10.992 -19.328 -6.039 1 97.06 115 LEU B C 1
ATOM 2629 O O . LEU B 1 115 ? 10.734 -19.875 -7.109 1 97.06 115 LEU B O 1
ATOM 2633 N N . LEU B 1 116 ? 11.82 -18.328 -5.922 1 95.88 116 LEU B N 1
ATOM 2634 C CA . LEU B 1 116 ? 12.43 -17.734 -7.109 1 95.88 116 LEU B CA 1
ATOM 2635 C C . LEU B 1 116 ? 13.266 -18.766 -7.863 1 95.88 116 LEU B C 1
ATOM 2637 O O . LEU B 1 116 ? 13.234 -18.828 -9.094 1 95.88 116 LEU B O 1
ATOM 2641 N N . ASP B 1 117 ? 13.992 -19.594 -7.125 1 95.88 117 ASP B N 1
ATOM 2642 C CA . ASP B 1 117 ? 14.797 -20.625 -7.77 1 95.88 117 ASP B CA 1
ATOM 2643 C C . ASP B 1 117 ? 13.93 -21.562 -8.602 1 95.88 117 ASP B C 1
ATOM 2645 O O . ASP B 1 117 ? 14.328 -21.984 -9.688 1 95.88 117 ASP B O 1
ATOM 2649 N N . ASN B 1 118 ? 12.773 -21.906 -8.086 1 97.94 118 ASN B N 1
ATOM 2650 C CA . ASN B 1 118 ? 11.828 -22.75 -8.812 1 97.94 118 ASN B CA 1
ATOM 2651 C C . ASN B 1 118 ? 11.32 -22.078 -10.078 1 97.94 118 ASN B C 1
ATOM 2653 O O . ASN B 1 118 ? 11.18 -22.719 -11.117 1 97.94 118 ASN B O 1
ATOM 2657 N N . ILE B 1 119 ? 11.094 -20.797 -9.969 1 97.69 119 ILE B N 1
ATOM 2658 C CA . ILE B 1 119 ? 10.57 -20.031 -11.086 1 97.69 119 ILE B CA 1
ATOM 2659 C C . ILE B 1 119 ? 11.641 -19.875 -12.164 1 97.69 119 ILE B C 1
ATOM 2661 O O . ILE B 1 119 ? 11.344 -19.969 -13.352 1 97.69 119 ILE B O 1
ATOM 2665 N N . PHE B 1 120 ? 12.852 -19.719 -11.719 1 95.69 120 PHE B N 1
ATOM 2666 C CA . PHE B 1 120 ? 13.961 -19.562 -12.656 1 95.69 120 PHE B CA 1
ATOM 2667 C C . PHE B 1 120 ? 14.211 -20.844 -13.422 1 95.69 120 PHE B C 1
ATOM 2669 O O . PHE B 1 120 ? 14.711 -20.828 -14.547 1 95.69 120 PHE B O 1
ATOM 2676 N N . LEU B 1 121 ? 13.891 -21.938 -12.812 1 95.5 121 LEU B N 1
ATOM 2677 C CA . LEU B 1 121 ? 14.086 -23.234 -13.445 1 95.5 121 LEU B CA 1
ATOM 2678 C C . LEU B 1 121 ? 13.102 -23.438 -14.594 1 95.5 121 LEU B C 1
ATOM 2680 O O . LEU B 1 121 ? 13.336 -24.25 -15.477 1 95.5 121 LEU B O 1
ATOM 2684 N N . ALA B 1 122 ? 12.031 -22.703 -14.578 1 91.94 122 ALA B N 1
ATOM 2685 C CA . ALA B 1 122 ? 11.008 -22.828 -15.609 1 91.94 122 ALA B CA 1
ATOM 2686 C C . ALA B 1 122 ? 11.414 -22.062 -16.875 1 91.94 122 ALA B C 1
ATOM 2688 O O . ALA B 1 122 ? 12.242 -21.156 -16.828 1 91.94 122 ALA B O 1
ATOM 2689 N N . LYS B 1 123 ? 10.992 -22.406 -18.047 1 80.19 123 LYS B N 1
ATOM 2690 C CA . LYS B 1 123 ? 11.312 -21.766 -19.312 1 80.19 123 LYS B CA 1
ATOM 2691 C C . LYS B 1 123 ? 10.734 -20.344 -19.375 1 80.19 123 LYS B C 1
ATOM 2693 O O . LYS B 1 123 ? 11.398 -19.422 -19.828 1 80.19 123 LYS B O 1
ATOM 2698 N N . THR B 1 124 ? 9.5 -20.234 -18.984 1 85.75 124 THR B N 1
ATOM 2699 C CA . THR B 1 124 ? 8.789 -18.953 -18.969 1 85.75 124 THR B CA 1
ATOM 2700 C C . THR B 1 124 ? 8.031 -18.781 -17.656 1 85.75 124 THR B C 1
ATOM 2702 O O . THR B 1 124 ? 6.84 -19.078 -17.578 1 85.75 124 THR B O 1
ATOM 2705 N N . GLY B 1 125 ? 8.711 -18.219 -16.641 1 95.81 125 GLY B N 1
ATOM 2706 C CA . GLY B 1 125 ? 8.094 -18.031 -15.336 1 95.81 125 GLY B CA 1
ATOM 2707 C C . GLY B 1 125 ? 7.105 -16.875 -15.305 1 95.81 125 GLY B C 1
ATOM 2708 O O . GLY B 1 125 ? 7.328 -15.836 -15.922 1 95.81 125 GLY B O 1
ATOM 2709 N N . LYS B 1 126 ? 5.895 -17.094 -14.781 1 98.31 126 LYS B N 1
ATOM 2710 C CA . LYS B 1 126 ? 4.875 -16.062 -14.578 1 98.31 126 LYS B CA 1
ATOM 2711 C C . LYS B 1 126 ? 4.492 -15.953 -13.109 1 98.31 126 LYS B C 1
ATOM 2713 O O . LYS B 1 126 ? 4.391 -16.969 -12.406 1 98.31 126 LYS B O 1
ATOM 2718 N N . ILE B 1 127 ? 4.391 -14.75 -12.703 1 98.75 127 ILE B N 1
ATOM 2719 C CA . ILE B 1 127 ? 3.873 -14.422 -11.383 1 98.75 127 ILE B CA 1
ATOM 2720 C C . ILE B 1 127 ? 2.598 -13.594 -11.516 1 98.75 127 ILE B C 1
ATOM 2722 O O . ILE B 1 127 ? 2.605 -12.523 -12.125 1 98.75 127 ILE B O 1
ATOM 2726 N N . VAL B 1 128 ? 1.534 -14.117 -11.023 1 98.88 128 VAL B N 1
ATOM 2727 C CA . VAL B 1 128 ? 0.262 -13.406 -11.07 1 98.88 128 VAL B CA 1
ATOM 2728 C C . VAL B 1 128 ? -0.26 -13.18 -9.656 1 98.88 128 VAL B C 1
ATOM 2730 O O . VAL B 1 128 ? -0.389 -14.125 -8.875 1 98.88 128 VAL B O 1
ATOM 2733 N N . CYS B 1 129 ? -0.477 -11.961 -9.336 1 98.88 129 CYS B N 1
ATOM 2734 C CA . CYS B 1 129 ? -1.106 -11.602 -8.07 1 98.88 129 CYS B CA 1
ATOM 2735 C C . CYS B 1 129 ? -2.584 -11.289 -8.266 1 98.88 129 CYS B C 1
ATOM 2737 O O . CYS B 1 129 ? -2.93 -10.344 -8.984 1 98.88 129 CYS B O 1
ATOM 2739 N N . ILE B 1 130 ? -3.432 -12.125 -7.672 1 98.69 130 ILE B N 1
ATOM 2740 C CA . ILE B 1 130 ? -4.852 -11.789 -7.672 1 98.69 130 ILE B CA 1
ATOM 2741 C C . ILE B 1 130 ? -5.102 -10.578 -6.777 1 98.69 130 ILE B C 1
ATOM 2743 O O . ILE B 1 130 ? -5.168 -10.703 -5.555 1 98.69 130 ILE B O 1
ATOM 2747 N N . SER B 1 131 ? -5.211 -9.484 -7.395 1 98.06 131 SER B N 1
ATOM 2748 C CA . SER B 1 131 ? -5.512 -8.227 -6.707 1 98.06 131 SER B CA 1
ATOM 2749 C C . SER B 1 131 ? -7 -7.914 -6.766 1 98.06 131 SER B C 1
ATOM 2751 O O . SER B 1 131 ? -7.84 -8.812 -6.641 1 98.06 131 SER B O 1
ATOM 2753 N N . SER B 1 132 ? -7.348 -6.719 -6.672 1 96.38 132 SER B N 1
ATOM 2754 C CA . SER B 1 132 ? -8.703 -6.188 -6.738 1 96.38 132 SER B CA 1
ATOM 2755 C C . SER B 1 132 ? -8.727 -4.809 -7.387 1 96.38 132 SER B C 1
ATOM 2757 O O . SER B 1 132 ? -7.801 -4.016 -7.203 1 96.38 132 SER B O 1
ATOM 2759 N N . GLU B 1 133 ? -9.789 -4.574 -8.141 1 95.69 133 GLU B N 1
ATOM 2760 C CA . GLU B 1 133 ? -9.969 -3.209 -8.625 1 95.69 133 GLU B CA 1
ATOM 2761 C C . GLU B 1 133 ? -9.938 -2.205 -7.48 1 95.69 133 GLU B C 1
ATOM 2763 O O . GLU B 1 133 ? -9.57 -1.044 -7.676 1 95.69 133 GLU B O 1
ATOM 2768 N N . MET B 1 134 ? -10.219 -2.668 -6.32 1 95.31 134 MET B N 1
ATOM 2769 C CA . MET B 1 134 ? -10.188 -1.82 -5.133 1 95.31 134 MET B CA 1
ATOM 2770 C C . MET B 1 134 ? -8.758 -1.427 -4.785 1 95.31 134 MET B C 1
ATOM 2772 O O . MET B 1 134 ? -8.531 -0.52 -3.98 1 95.31 134 MET B O 1
ATOM 2776 N N . GLY B 1 135 ? -7.785 -2.072 -5.379 1 97.5 135 GLY B N 1
ATOM 2777 C CA . GLY B 1 135 ? -6.391 -1.694 -5.195 1 97.5 135 GLY B CA 1
ATOM 2778 C C . GLY B 1 135 ? -5.938 -0.605 -6.148 1 97.5 135 GLY B C 1
ATOM 2779 O O . GLY B 1 135 ? -4.793 -0.154 -6.086 1 97.5 135 GLY B O 1
ATOM 2780 N N . SER B 1 136 ? -6.828 -0.201 -7.113 1 98.19 136 SER B N 1
ATOM 2781 C CA . SER B 1 136 ? -6.52 0.89 -8.031 1 98.19 136 SER B CA 1
ATOM 2782 C C . SER B 1 136 ? -6.777 2.248 -7.383 1 98.19 136 SER B C 1
ATOM 2784 O O . SER B 1 136 ? -7.895 2.533 -6.953 1 98.19 136 SER B O 1
ATOM 2786 N N . LEU B 1 137 ? -5.77 3.021 -7.324 1 97.94 137 LEU B N 1
ATOM 2787 C CA . LEU B 1 137 ? -5.938 4.387 -6.836 1 97.94 137 LEU B CA 1
ATOM 2788 C C . LEU B 1 137 ? -6.719 5.23 -7.836 1 97.94 137 LEU B C 1
ATOM 2790 O O . LEU B 1 137 ? -7.598 6 -7.453 1 97.94 137 LEU B O 1
ATOM 2794 N N . SER B 1 138 ? -6.457 5.016 -9.109 1 97.06 138 SER B N 1
ATOM 2795 C CA . SER B 1 138 ? -7.043 5.809 -10.188 1 97.06 138 SER B CA 1
ATOM 2796 C C . SER B 1 138 ? -8.547 5.57 -10.297 1 97.06 138 SER B C 1
ATOM 2798 O O . SER B 1 138 ? -9.297 6.48 -10.648 1 97.06 138 SER B O 1
ATOM 2800 N N . GLN B 1 139 ? -8.961 4.387 -9.938 1 95.88 139 GLN B N 1
ATOM 2801 C CA . GLN B 1 139 ? -10.359 4.047 -10.164 1 95.88 139 GLN B CA 1
ATOM 2802 C C . GLN B 1 139 ? -11.156 4.102 -8.859 1 95.88 139 GLN B C 1
ATOM 2804 O O . GLN B 1 139 ? -12.344 3.764 -8.836 1 95.88 139 GLN B O 1
ATOM 2809 N N . ASN B 1 140 ? -10.477 4.484 -7.801 1 95.31 140 ASN B N 1
ATOM 2810 C CA . ASN B 1 140 ? -11.188 4.578 -6.531 1 95.31 140 ASN B CA 1
ATOM 2811 C C . ASN B 1 140 ? -12.148 5.77 -6.512 1 95.31 140 ASN B C 1
ATOM 2813 O O . ASN B 1 140 ? -11.711 6.922 -6.496 1 95.31 140 ASN B O 1
ATOM 2817 N N . SER B 1 141 ? -13.406 5.48 -6.531 1 91.94 141 SER B N 1
ATOM 2818 C CA . SER B 1 141 ? -14.422 6.527 -6.461 1 91.94 141 SER B CA 1
ATOM 2819 C C . SER B 1 141 ? -15.383 6.297 -5.297 1 91.94 141 SER B C 1
ATOM 2821 O O . SER B 1 141 ? -16.234 7.133 -5.02 1 91.94 141 SER B O 1
ATOM 2823 N N . ASP B 1 142 ? -15.227 5.211 -4.582 1 90.31 142 ASP B N 1
ATOM 2824 C CA . ASP B 1 142 ? -16.188 4.812 -3.559 1 90.31 142 ASP B CA 1
ATOM 2825 C C . ASP B 1 142 ? -15.664 5.137 -2.16 1 90.31 142 ASP B C 1
ATOM 2827 O O . ASP B 1 142 ? -16.438 5.5 -1.271 1 90.31 142 ASP B O 1
ATOM 2831 N N . GLY B 1 143 ? -14.391 5.07 -1.984 1 91.62 143 GLY B N 1
ATOM 2832 C CA . GLY B 1 143 ? -13.828 5.121 -0.644 1 91.62 143 GLY B CA 1
ATOM 2833 C C . GLY B 1 143 ? -14.125 3.875 0.173 1 91.62 143 GLY B C 1
ATOM 2834 O O . GLY B 1 143 ? -14.438 2.82 -0.384 1 91.62 143 GLY B O 1
ATOM 2835 N N . GLY B 1 144 ? -13.867 3.947 1.477 1 91.25 144 GLY B N 1
ATOM 2836 C CA . GLY B 1 144 ? -14.133 2.822 2.355 1 91.25 144 GLY B CA 1
ATOM 2837 C C . GLY B 1 144 ? -13.141 1.69 2.201 1 91.25 144 GLY B C 1
ATOM 2838 O O . GLY B 1 144 ? -12.18 1.8 1.432 1 91.25 144 GLY B O 1
ATOM 2839 N N . ARG B 1 145 ? -13.258 0.671 3.066 1 92.12 145 ARG B N 1
ATOM 2840 C CA . ARG B 1 145 ? -12.414 -0.518 3.047 1 92.12 145 ARG B CA 1
ATOM 2841 C C . ARG B 1 145 ? -10.938 -0.139 3.062 1 92.12 145 ARG B C 1
ATOM 2843 O O . ARG B 1 145 ? -10.156 -0.635 2.248 1 92.12 145 ARG B O 1
ATOM 2850 N N . TYR B 1 146 ? -10.578 0.725 3.947 1 94 146 TYR B N 1
ATOM 2851 C CA . TYR B 1 146 ? -9.258 1.35 4 1 94 146 TYR B CA 1
ATOM 2852 C C . TYR B 1 146 ? -8.156 0.296 4.035 1 94 146 TYR B C 1
ATOM 2854 O O . TYR B 1 146 ? -7.203 0.366 3.26 1 94 146 TYR B O 1
ATOM 2862 N N . CYS B 1 147 ? -8.375 -0.673 4.887 1 91.56 147 CYS B N 1
ATOM 2863 C CA . CYS B 1 147 ? -7.348 -1.691 5.078 1 91.56 147 CYS B CA 1
ATOM 2864 C C . CYS B 1 147 ? -7.188 -2.551 3.83 1 91.56 147 CYS B C 1
ATOM 2866 O O . CYS B 1 147 ? -6.066 -2.803 3.383 1 91.56 147 CYS B O 1
ATOM 2868 N N . TYR B 1 148 ? -8.258 -2.963 3.287 1 93.38 148 TYR B N 1
ATOM 2869 C CA . TYR B 1 148 ? -8.219 -3.822 2.107 1 93.38 148 TYR B CA 1
ATOM 2870 C C . TYR B 1 148 ? -7.648 -3.074 0.909 1 93.38 148 TYR B C 1
ATOM 2872 O O . TYR B 1 148 ? -6.727 -3.561 0.248 1 93.38 148 TYR B O 1
ATOM 2880 N N . ARG B 1 149 ? -8.156 -1.877 0.633 1 95.81 149 ARG B N 1
ATOM 2881 C CA . ARG B 1 149 ? -7.684 -1.075 -0.49 1 95.81 149 ARG B CA 1
ATOM 2882 C C . ARG B 1 149 ? -6.195 -0.774 -0.361 1 95.81 149 ARG B C 1
ATOM 2884 O O . ARG B 1 149 ? -5.438 -0.931 -1.321 1 95.81 149 ARG B O 1
ATOM 2891 N N . ALA B 1 150 ? -5.785 -0.378 0.829 1 96.31 150 ALA B N 1
ATOM 2892 C CA . ALA B 1 150 ? -4.375 -0.073 1.055 1 96.31 150 ALA B CA 1
ATOM 2893 C C . ALA B 1 150 ? -3.506 -1.312 0.854 1 96.31 150 ALA B C 1
ATOM 2895 O O . ALA B 1 150 ? -2.428 -1.232 0.262 1 96.31 150 ALA B O 1
ATOM 2896 N N . SER B 1 151 ? -3.934 -2.445 1.343 1 96.25 151 SER B N 1
ATOM 2897 C CA . SER B 1 151 ? -3.158 -3.676 1.225 1 96.25 151 SER B CA 1
ATOM 2898 C C . SER B 1 151 ? -3.035 -4.113 -0.231 1 96.25 151 SER B C 1
ATOM 2900 O O . SER B 1 151 ? -1.979 -4.59 -0.654 1 96.25 151 SER B O 1
ATOM 2902 N N . LYS B 1 152 ? -4.125 -3.979 -0.969 1 98.06 152 LYS B N 1
ATOM 2903 C CA . LYS B 1 152 ? -4.078 -4.371 -2.375 1 98.06 152 LYS B CA 1
ATOM 2904 C C . LYS B 1 152 ? -3.248 -3.389 -3.193 1 98.06 152 LYS B C 1
ATOM 2906 O O . LYS B 1 152 ? -2.574 -3.781 -4.148 1 98.06 152 LYS B O 1
ATOM 2911 N N . ALA B 1 153 ? -3.281 -2.088 -2.83 1 98.5 153 ALA B N 1
ATOM 2912 C CA . ALA B 1 153 ? -2.377 -1.129 -3.459 1 98.5 153 ALA B CA 1
ATOM 2913 C C . ALA B 1 153 ? -0.919 -1.494 -3.193 1 98.5 153 ALA B C 1
ATOM 2915 O O . ALA B 1 153 ? -0.078 -1.41 -4.09 1 98.5 153 ALA B O 1
ATOM 2916 N N . ALA B 1 154 ? -0.634 -1.852 -1.979 1 98.06 154 ALA B N 1
ATOM 2917 C CA . ALA B 1 154 ? 0.713 -2.283 -1.611 1 98.06 154 ALA B CA 1
ATOM 2918 C C . ALA B 1 154 ? 1.122 -3.529 -2.393 1 98.06 154 ALA B C 1
ATOM 2920 O O . ALA B 1 154 ? 2.248 -3.617 -2.887 1 98.06 154 ALA B O 1
ATOM 2921 N N . ALA B 1 155 ? 0.243 -4.48 -2.51 1 98.5 155 ALA B N 1
ATOM 2922 C CA . ALA B 1 155 ? 0.51 -5.695 -3.277 1 98.5 155 ALA B CA 1
ATOM 2923 C C . ALA B 1 155 ? 0.813 -5.367 -4.734 1 98.5 155 ALA B C 1
ATOM 2925 O O . ALA B 1 155 ? 1.737 -5.93 -5.328 1 98.5 155 ALA B O 1
ATOM 2926 N N . ASN B 1 156 ? 0.009 -4.469 -5.316 1 98.81 156 ASN B N 1
ATOM 2927 C CA . ASN B 1 156 ? 0.24 -4.031 -6.688 1 98.81 156 ASN B CA 1
ATOM 2928 C C . ASN B 1 156 ? 1.631 -3.424 -6.855 1 98.81 156 ASN B C 1
ATOM 2930 O O . ASN B 1 156 ? 2.301 -3.666 -7.859 1 98.81 156 ASN B O 1
ATOM 2934 N N . MET B 1 157 ? 2.037 -2.672 -5.859 1 98.38 157 MET B N 1
ATOM 2935 C CA . MET B 1 157 ? 3.363 -2.064 -5.926 1 98.38 157 MET B CA 1
ATOM 2936 C C . MET B 1 157 ? 4.453 -3.133 -5.879 1 98.38 157 MET B C 1
ATOM 2938 O O . MET B 1 157 ? 5.473 -3.014 -6.562 1 98.38 157 MET B O 1
ATOM 2942 N N . ILE B 1 158 ? 4.27 -4.102 -5.094 1 97.56 158 ILE B N 1
ATOM 2943 C CA . ILE B 1 158 ? 5.234 -5.191 -4.992 1 97.56 158 ILE B CA 1
ATOM 2944 C C . ILE B 1 158 ? 5.355 -5.906 -6.336 1 97.56 158 ILE B C 1
ATOM 2946 O O . ILE B 1 158 ? 6.461 -6.184 -6.801 1 97.56 158 ILE B O 1
ATOM 2950 N N . ILE B 1 159 ? 4.25 -6.125 -6.973 1 98.56 159 ILE B N 1
ATOM 2951 C CA . ILE B 1 159 ? 4.254 -6.766 -8.281 1 98.56 159 ILE B CA 1
ATOM 2952 C C . ILE B 1 159 ? 4.949 -5.863 -9.297 1 98.56 159 ILE B C 1
ATOM 2954 O O . ILE B 1 159 ? 5.75 -6.332 -10.109 1 98.56 159 ILE B O 1
ATOM 2958 N N . ARG B 1 160 ? 4.602 -4.59 -9.234 1 98.19 160 ARG B N 1
ATOM 2959 C CA . ARG B 1 160 ? 5.262 -3.631 -10.117 1 98.19 160 ARG B CA 1
ATOM 2960 C C . ARG B 1 160 ? 6.773 -3.67 -9.938 1 98.19 160 ARG B C 1
ATOM 2962 O O . ARG B 1 160 ? 7.523 -3.68 -10.922 1 98.19 160 ARG B O 1
ATOM 2969 N N . ASN B 1 161 ? 7.242 -3.729 -8.734 1 97.12 161 ASN B N 1
ATOM 2970 C CA . ASN B 1 161 ? 8.672 -3.828 -8.438 1 97.12 161 ASN B CA 1
ATOM 2971 C C . ASN B 1 161 ? 9.266 -5.121 -8.984 1 97.12 161 ASN B C 1
ATOM 2973 O O . ASN B 1 161 ? 10.312 -5.098 -9.641 1 97.12 161 ASN B O 1
ATOM 2977 N N . LEU B 1 162 ? 8.594 -6.18 -8.703 1 97.31 162 LEU B N 1
ATOM 2978 C CA . LEU B 1 162 ? 9.078 -7.477 -9.164 1 97.31 162 LEU B CA 1
ATOM 2979 C C . LEU B 1 162 ? 9.203 -7.504 -10.68 1 97.31 162 LEU B C 1
ATOM 2981 O O . LEU B 1 162 ? 10.156 -8.07 -11.219 1 97.31 162 LEU B O 1
ATOM 2985 N N . SER B 1 163 ? 8.211 -6.914 -11.367 1 97.94 163 SER B N 1
ATOM 2986 C CA . SER B 1 163 ? 8.211 -6.895 -12.828 1 97.94 163 SER B CA 1
ATOM 2987 C C . SER B 1 163 ? 9.461 -6.219 -13.375 1 97.94 163 SER B C 1
ATOM 2989 O O . SER B 1 163 ? 9.945 -6.57 -14.453 1 97.94 163 SER B O 1
ATOM 2991 N N . ILE B 1 164 ? 9.938 -5.254 -12.625 1 96.38 164 ILE B N 1
ATOM 2992 C CA . ILE B 1 164 ? 11.125 -4.52 -13.047 1 96.38 164 ILE B CA 1
ATOM 2993 C C . ILE B 1 164 ? 12.375 -5.34 -12.734 1 96.38 164 ILE B C 1
ATOM 2995 O O . ILE B 1 164 ? 13.242 -5.52 -13.594 1 96.38 164 ILE B O 1
ATOM 2999 N N . GLU B 1 165 ? 12.445 -5.891 -11.539 1 93.88 165 GLU B N 1
ATOM 3000 C CA . GLU B 1 165 ? 13.633 -6.602 -11.07 1 93.88 165 GLU B CA 1
ATOM 3001 C C . GLU B 1 165 ? 13.812 -7.926 -11.805 1 93.88 165 GLU B C 1
ATOM 3003 O O . GLU B 1 165 ? 14.938 -8.406 -11.961 1 93.88 165 GLU B O 1
ATOM 3008 N N . LEU B 1 166 ? 12.734 -8.484 -12.281 1 95.12 166 LEU B N 1
ATOM 3009 C CA . LEU B 1 166 ? 12.797 -9.812 -12.883 1 95.12 166 LEU B CA 1
ATOM 3010 C C . LEU B 1 166 ? 12.719 -9.727 -14.406 1 95.12 166 LEU B C 1
ATOM 3012 O O . LEU B 1 166 ? 12.609 -10.75 -15.086 1 95.12 166 LEU B O 1
ATOM 3016 N N . LEU B 1 167 ? 12.75 -8.523 -14.891 1 92.81 167 LEU B N 1
ATOM 3017 C CA . LEU B 1 167 ? 12.633 -8.305 -16.328 1 92.81 167 LEU B CA 1
ATOM 3018 C C . LEU B 1 167 ? 13.75 -9.023 -17.078 1 92.81 167 LEU B C 1
ATOM 3020 O O . LEU B 1 167 ? 13.492 -9.664 -18.094 1 92.81 167 LEU B O 1
ATOM 3024 N N . SER B 1 168 ? 14.961 -8.977 -16.531 1 91.88 168 SER B N 1
ATOM 3025 C CA . SER B 1 168 ? 16.109 -9.562 -17.203 1 91.88 168 SER B C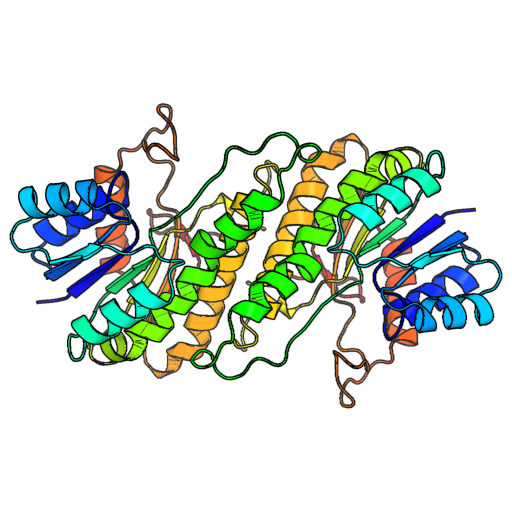A 1
ATOM 3026 C C . SER B 1 168 ? 16.031 -11.086 -17.203 1 91.88 168 SER B C 1
ATOM 3028 O O . SER B 1 168 ? 16.703 -11.75 -18 1 91.88 168 SER B O 1
ATOM 3030 N N . GLU B 1 169 ? 15.281 -11.602 -16.312 1 93.38 169 GLU B N 1
ATOM 3031 C CA . GLU B 1 169 ? 15.125 -13.047 -16.234 1 93.38 169 GLU B CA 1
ATOM 3032 C C . GLU B 1 169 ? 13.945 -13.523 -17.078 1 93.38 169 GLU B C 1
ATOM 3034 O O . GLU B 1 169 ? 13.586 -14.703 -17.031 1 93.38 169 GLU B O 1
ATOM 3039 N N . ASN B 1 170 ? 13.289 -12.578 -17.781 1 93.94 170 ASN B N 1
ATOM 3040 C CA . ASN B 1 170 ? 12.164 -12.867 -18.656 1 93.94 170 ASN B CA 1
ATOM 3041 C C . ASN B 1 170 ? 10.984 -13.461 -17.875 1 93.94 170 ASN B C 1
ATOM 3043 O O . ASN B 1 170 ? 10.32 -14.383 -18.344 1 93.94 170 ASN B O 1
ATOM 3047 N N . ILE B 1 171 ? 10.891 -13.062 -16.672 1 96.88 171 ILE B N 1
ATOM 3048 C CA . ILE B 1 171 ? 9.742 -13.461 -15.859 1 96.88 171 ILE B CA 1
ATOM 3049 C C . ILE B 1 171 ? 8.648 -12.398 -15.961 1 96.88 171 ILE B C 1
ATOM 3051 O O . ILE B 1 171 ? 8.922 -11.203 -15.859 1 96.88 171 ILE B O 1
ATOM 3055 N N . ILE B 1 172 ? 7.418 -12.828 -16.234 1 98.12 172 ILE B N 1
ATOM 3056 C CA . ILE B 1 172 ? 6.27 -11.938 -16.328 1 98.12 172 ILE B CA 1
ATOM 3057 C C . ILE B 1 172 ? 5.59 -11.82 -14.969 1 98.12 172 ILE B C 1
ATOM 3059 O O . ILE B 1 172 ? 5.301 -12.836 -14.328 1 98.12 172 ILE B O 1
ATOM 3063 N N . ALA B 1 173 ? 5.414 -10.625 -14.453 1 98.5 173 ALA B N 1
ATOM 3064 C CA . ALA B 1 173 ? 4.688 -10.367 -13.211 1 98.5 173 ALA B CA 1
ATOM 3065 C C . ALA B 1 173 ? 3.539 -9.391 -13.445 1 98.5 173 ALA B C 1
ATOM 3067 O O . ALA B 1 173 ? 3.752 -8.281 -13.938 1 98.5 173 ALA B O 1
ATOM 3068 N N . VAL B 1 174 ? 2.293 -9.836 -13.109 1 98.75 174 VAL B N 1
ATOM 3069 C CA . VAL B 1 174 ? 1.155 -8.953 -13.352 1 98.75 174 VAL B CA 1
ATOM 3070 C C . VAL B 1 174 ? 0.197 -9.008 -12.164 1 98.75 174 VAL B C 1
ATOM 3072 O O . VAL B 1 174 ? 0.181 -9.992 -11.414 1 98.75 174 VAL B O 1
ATOM 3075 N N . SER B 1 175 ? -0.514 -7.926 -11.961 1 98.88 175 SER B N 1
ATOM 3076 C CA . SER B 1 175 ? -1.675 -7.895 -11.078 1 98.88 175 SER B CA 1
ATOM 3077 C C . SER B 1 175 ? -2.963 -8.164 -11.844 1 98.88 175 SER B C 1
ATOM 3079 O O . SER B 1 175 ? -3.107 -7.727 -12.992 1 98.88 175 SER B O 1
ATOM 3081 N N . LEU B 1 176 ? -3.891 -8.859 -11.219 1 98.75 176 LEU B N 1
ATOM 3082 C CA . LEU B 1 176 ? -5.102 -9.266 -11.922 1 98.75 176 LEU B CA 1
ATOM 3083 C C . LEU B 1 176 ? -6.328 -9.117 -11.031 1 98.75 176 LEU B C 1
ATOM 3085 O O . LEU B 1 176 ? -6.344 -9.625 -9.906 1 98.75 176 LEU B O 1
ATOM 3089 N N . HIS B 1 177 ? -7.324 -8.383 -11.43 1 98.38 177 HIS B N 1
ATOM 3090 C CA . HIS B 1 177 ? -8.641 -8.367 -10.805 1 98.38 177 HIS B CA 1
ATOM 3091 C C . HIS B 1 177 ? -9.516 -9.508 -11.328 1 98.38 177 HIS B C 1
ATOM 3093 O O . HIS B 1 177 ? -9.82 -9.562 -12.523 1 98.38 177 HIS B O 1
ATOM 3099 N N . PRO B 1 178 ? -9.938 -10.336 -10.516 1 97.56 178 PRO B N 1
ATOM 3100 C CA . PRO B 1 178 ? -10.602 -11.555 -10.984 1 97.56 178 PRO B CA 1
ATOM 3101 C C . PRO B 1 178 ? -12.078 -11.336 -11.305 1 97.56 178 PRO B C 1
ATOM 3103 O O . PRO B 1 178 ? -12.75 -12.25 -11.797 1 97.56 178 PRO B O 1
ATOM 3106 N N . GLY B 1 179 ? -12.586 -10.109 -11.086 1 94.81 179 GLY B N 1
ATOM 3107 C CA . GLY B 1 179 ? -14.016 -9.859 -11.164 1 94.81 179 GLY B CA 1
ATOM 3108 C C . GLY B 1 179 ? -14.711 -9.961 -9.82 1 94.81 179 GLY B C 1
ATOM 3109 O O . GLY B 1 179 ? -14.086 -10.281 -8.812 1 94.81 179 GLY B O 1
ATOM 3110 N N . TRP B 1 180 ? -15.914 -9.547 -9.75 1 92.56 180 TRP B N 1
ATOM 3111 C CA . TRP B 1 180 ? -16.734 -9.727 -8.562 1 92.56 180 TRP B CA 1
ATOM 3112 C C . TRP B 1 180 ? -17.344 -11.125 -8.516 1 92.56 180 TRP B C 1
ATOM 3114 O O . TRP B 1 180 ? -18.281 -11.414 -9.25 1 92.56 180 TRP B O 1
ATOM 3124 N N . ILE B 1 181 ? -16.781 -11.938 -7.66 1 91.44 181 ILE B N 1
ATOM 3125 C CA . ILE B 1 181 ? -17 -13.383 -7.684 1 91.44 181 ILE B CA 1
ATOM 3126 C C . ILE B 1 181 ? -17.797 -13.797 -6.449 1 91.44 181 ILE B C 1
ATOM 3128 O O . ILE B 1 181 ? -17.562 -13.289 -5.348 1 91.44 181 ILE B O 1
ATOM 3132 N N . LYS B 1 182 ? -18.688 -14.727 -6.656 1 88.25 182 LYS B N 1
ATOM 3133 C CA . LYS B 1 182 ? -19.453 -15.297 -5.555 1 88.25 182 LYS B CA 1
ATOM 3134 C C . LYS B 1 182 ? -18.562 -16.172 -4.664 1 88.25 182 LYS B C 1
ATOM 3136 O O . LYS B 1 182 ? -18.359 -17.359 -4.945 1 88.25 182 LYS B O 1
ATOM 3141 N N . THR B 1 183 ? -17.984 -15.617 -3.684 1 86.69 183 THR B N 1
ATOM 3142 C CA . THR B 1 183 ? -17.156 -16.219 -2.65 1 86.69 183 THR B CA 1
ATOM 3143 C C . THR B 1 183 ? -17.484 -15.633 -1.28 1 86.69 183 THR B C 1
ATOM 3145 O O . THR B 1 183 ? -18.359 -14.773 -1.16 1 86.69 183 THR B O 1
ATOM 3148 N N . ARG B 1 184 ? -16.984 -16.188 -0.31 1 79.75 184 ARG B N 1
ATOM 3149 C CA . ARG B 1 184 ? -17.125 -15.609 1.024 1 79.75 184 ARG B CA 1
ATOM 3150 C C . ARG B 1 184 ? -16.75 -14.133 1.026 1 79.75 184 ARG B C 1
ATOM 3152 O O . ARG B 1 184 ? -17.375 -13.328 1.709 1 79.75 184 ARG B O 1
ATOM 3159 N N . LEU B 1 185 ? -15.758 -13.82 0.171 1 80.44 185 LEU B N 1
ATOM 3160 C CA . LEU B 1 185 ? -15.258 -12.453 0.106 1 80.44 185 LEU B CA 1
ATOM 3161 C C . LEU B 1 185 ? -16.156 -11.578 -0.75 1 80.44 185 LEU B C 1
ATOM 3163 O O . LEU B 1 185 ? -16.453 -10.438 -0.382 1 80.44 185 LEU B O 1
ATOM 3167 N N . GLY B 1 186 ? -16.594 -12.055 -1.893 1 85.44 186 GLY B N 1
ATOM 3168 C CA . GLY B 1 186 ? -17.375 -11.273 -2.85 1 85.44 186 GLY B CA 1
ATOM 3169 C C . GLY B 1 186 ? -18.844 -11.18 -2.492 1 85.44 186 GLY B C 1
ATOM 3170 O O . GLY B 1 186 ? -19.547 -10.305 -2.992 1 85.44 186 GLY B O 1
ATOM 3171 N N . GLY B 1 187 ? -19.297 -12.117 -1.644 1 85.31 187 GLY B N 1
ATOM 3172 C CA . GLY B 1 187 ? -20.688 -12.109 -1.204 1 85.31 187 GLY B CA 1
ATOM 3173 C C . GLY B 1 187 ? -21.609 -12.82 -2.164 1 85.31 187 GLY B C 1
ATOM 3174 O O . GLY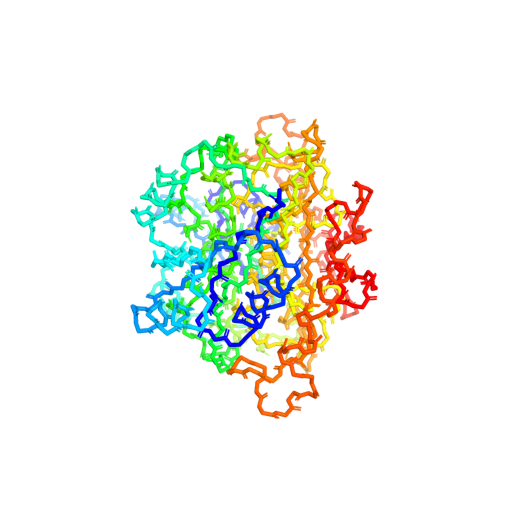 B 1 187 ? -21.234 -13.133 -3.295 1 85.31 187 GLY B O 1
ATOM 3175 N N . GLN B 1 188 ? -22.812 -13.047 -1.671 1 83.5 188 GLN B N 1
ATOM 3176 C CA . GLN B 1 188 ? -23.797 -13.828 -2.412 1 83.5 188 GLN B CA 1
ATOM 3177 C C . GLN B 1 188 ? -24.344 -13.039 -3.6 1 83.5 188 GLN B C 1
ATOM 3179 O O . GLN B 1 188 ? -24.875 -13.625 -4.555 1 83.5 188 GLN B O 1
ATOM 3184 N N . ASP B 1 189 ? -24.188 -11.742 -3.596 1 86.25 189 ASP B N 1
ATOM 3185 C CA . ASP B 1 189 ? -24.766 -10.898 -4.633 1 86.25 189 ASP B CA 1
ATOM 3186 C C . ASP B 1 189 ? -23.844 -10.789 -5.84 1 86.25 189 ASP B C 1
ATOM 3188 O O . ASP B 1 189 ? -24.219 -10.219 -6.867 1 86.25 189 ASP B O 1
ATOM 3192 N N . ALA B 1 190 ? -22.656 -11.414 -5.707 1 88.75 190 ALA B N 1
ATOM 3193 C CA . ALA B 1 190 ? -21.719 -11.359 -6.832 1 88.75 190 ALA B CA 1
ATOM 3194 C C . ALA B 1 190 ? -22.266 -12.125 -8.031 1 88.75 190 ALA B C 1
ATOM 3196 O O . ALA B 1 190 ? -22.75 -13.25 -7.887 1 88.75 190 ALA B O 1
ATOM 3197 N N . PRO B 1 191 ? -22.125 -11.617 -9.219 1 87.88 191 PRO B N 1
ATOM 3198 C CA . PRO B 1 191 ? -22.766 -12.211 -10.391 1 87.88 191 PRO B CA 1
ATOM 3199 C C . PRO B 1 191 ? -21.969 -13.375 -10.977 1 87.88 191 PRO B C 1
ATOM 3201 O O . PRO B 1 191 ? -22.516 -14.188 -11.727 1 87.88 191 PRO B O 1
ATOM 3204 N N . MET B 1 192 ? -20.703 -13.516 -10.734 1 93.94 192 MET B N 1
ATOM 3205 C CA . MET B 1 192 ? -19.844 -14.5 -11.383 1 93.94 192 MET B CA 1
ATOM 3206 C C . MET B 1 192 ? -19.438 -15.602 -10.414 1 93.94 192 MET B C 1
ATOM 3208 O O . MET B 1 192 ? -19.141 -15.328 -9.25 1 93.94 192 MET B O 1
ATOM 3212 N N . SER B 1 193 ? -19.5 -16.812 -10.906 1 95.19 193 SER B N 1
ATOM 3213 C CA . SER B 1 193 ? -19.031 -17.922 -10.07 1 95.19 193 SER B CA 1
ATOM 3214 C C . SER B 1 193 ? -17.5 -17.969 -10.016 1 95.19 193 SER B C 1
ATOM 3216 O O . SER B 1 193 ? -16.828 -17.5 -10.938 1 95.19 193 SER B O 1
ATOM 3218 N N . ALA B 1 194 ? -17.016 -18.578 -9.023 1 96.44 194 ALA B N 1
ATOM 3219 C CA . ALA B 1 194 ? -15.578 -18.75 -8.898 1 96.44 194 ALA B CA 1
ATOM 3220 C C . ALA B 1 194 ? -15.016 -19.578 -10.055 1 96.44 194 ALA B C 1
ATOM 3222 O O . ALA B 1 194 ? -13.938 -19.266 -10.57 1 96.44 194 ALA B O 1
ATOM 3223 N N . LEU B 1 195 ? -15.711 -20.609 -10.461 1 96.88 195 LEU B N 1
ATOM 3224 C CA . LEU B 1 195 ? -15.25 -21.469 -11.539 1 96.88 195 LEU B CA 1
ATOM 3225 C C . LEU B 1 195 ? -15.211 -20.719 -12.859 1 96.88 195 LEU B C 1
ATOM 3227 O O . LEU B 1 195 ? -14.242 -20.844 -13.617 1 96.88 195 LEU B O 1
ATOM 3231 N N . ASP B 1 196 ? -16.25 -19.906 -13.102 1 96.88 196 ASP B N 1
ATOM 3232 C CA . ASP B 1 196 ? -16.25 -19.109 -14.32 1 96.88 196 ASP B CA 1
ATOM 3233 C C . ASP B 1 196 ? -15.094 -18.125 -14.336 1 96.88 196 ASP B C 1
ATOM 3235 O O . ASP B 1 196 ? -14.406 -17.969 -15.352 1 96.88 196 ASP B O 1
ATOM 3239 N N . SER B 1 197 ? -14.883 -17.469 -13.242 1 97.44 197 SER B N 1
ATOM 3240 C CA . SER B 1 197 ? -13.758 -16.547 -13.148 1 97.44 197 SER B CA 1
ATOM 3241 C C . SER B 1 197 ? -12.43 -17.266 -13.367 1 97.44 197 SER B C 1
ATOM 3243 O O . SER B 1 197 ? -11.555 -16.781 -14.078 1 97.44 197 SER B O 1
ATOM 3245 N N . SER B 1 198 ? -12.281 -18.438 -12.766 1 98.25 198 SER B N 1
ATOM 3246 C CA . SER B 1 198 ? -11.039 -19.203 -12.883 1 98.25 198 SER B CA 1
ATOM 3247 C C . SER B 1 198 ? -10.75 -19.562 -14.336 1 98.25 198 SER B C 1
ATOM 3249 O O . SER B 1 198 ? -9.594 -19.562 -14.766 1 98.25 198 SER B O 1
ATOM 3251 N N . LYS B 1 199 ? -11.789 -19.875 -15.109 1 98.12 199 LYS B N 1
ATOM 3252 C CA . LYS B 1 199 ? -11.609 -20.203 -16.516 1 98.12 199 LYS B CA 1
ATOM 3253 C C . LYS B 1 199 ? -11.164 -18.984 -17.312 1 98.12 199 LYS B C 1
ATOM 3255 O O . LYS B 1 199 ? -10.305 -19.094 -18.203 1 98.12 199 LYS B O 1
ATOM 3260 N N . HIS B 1 200 ? -11.781 -17.859 -17 1 97.56 200 HIS B N 1
ATOM 3261 C CA . HIS B 1 200 ? -11.352 -16.625 -17.656 1 97.56 200 HIS B CA 1
ATOM 3262 C C . HIS B 1 200 ? -9.898 -16.297 -17.312 1 97.56 200 HIS B C 1
ATOM 3264 O O . HIS B 1 200 ? -9.125 -15.914 -18.188 1 97.56 200 HIS B O 1
ATOM 3270 N N . ILE B 1 201 ? -9.547 -16.484 -16.078 1 98.44 201 ILE B N 1
ATOM 3271 C CA . ILE B 1 201 ? -8.195 -16.203 -15.609 1 98.44 201 ILE B CA 1
ATOM 3272 C C . ILE B 1 201 ? -7.203 -17.125 -16.297 1 98.44 201 ILE B C 1
ATOM 3274 O O . ILE B 1 201 ? -6.145 -16.688 -16.75 1 98.44 201 ILE B O 1
ATOM 3278 N N . PHE B 1 202 ? -7.547 -18.406 -16.391 1 98.5 202 PHE B N 1
ATOM 3279 C CA . PHE B 1 202 ? -6.711 -19.375 -17.094 1 98.5 202 PHE B CA 1
ATOM 3280 C C . PHE B 1 202 ? -6.441 -18.938 -18.516 1 98.5 202 PHE B C 1
ATOM 3282 O O . PHE B 1 202 ? -5.293 -18.938 -18.969 1 98.5 202 PHE B O 1
ATOM 3289 N N . THR B 1 203 ? -7.527 -18.578 -19.219 1 98.06 203 THR B N 1
ATOM 3290 C CA . THR B 1 203 ? -7.418 -18.141 -20.594 1 98.06 203 THR B CA 1
ATOM 3291 C C . THR B 1 203 ? -6.559 -16.875 -20.703 1 98.06 203 THR B C 1
ATOM 3293 O O . THR B 1 203 ? -5.676 -16.797 -21.562 1 98.06 203 THR B O 1
ATOM 3296 N N . PHE B 1 204 ? -6.797 -15.93 -19.828 1 98.06 204 PHE B N 1
ATOM 3297 C CA . PHE B 1 204 ? -6.047 -14.68 -19.859 1 98.06 204 PHE B CA 1
ATOM 3298 C C . PHE B 1 204 ? -4.562 -14.938 -19.625 1 98.06 204 PHE B C 1
ATOM 3300 O O . PHE B 1 204 ? -3.721 -14.461 -20.391 1 98.06 204 PHE B O 1
ATOM 3307 N N . ILE B 1 205 ? -4.203 -15.734 -18.578 1 98 205 ILE B N 1
ATOM 3308 C CA . ILE B 1 205 ? -2.816 -15.977 -18.188 1 98 205 ILE B CA 1
ATOM 3309 C C . ILE B 1 205 ? -2.096 -16.719 -19.312 1 98 205 ILE B C 1
ATOM 3311 O O . ILE B 1 205 ? -0.915 -16.469 -19.562 1 98 205 ILE B O 1
ATOM 3315 N N . SER B 1 206 ? -2.797 -17.609 -20.031 1 96.94 206 SER B N 1
ATOM 3316 C CA . SER B 1 206 ? -2.205 -18.359 -21.141 1 96.94 206 SER B CA 1
ATOM 3317 C C . SER B 1 206 ? -1.775 -17.422 -22.266 1 96.94 206 SER B C 1
ATOM 3319 O O . SER B 1 206 ? -0.885 -17.75 -23.047 1 96.94 206 SER B O 1
ATOM 3321 N N . GLY B 1 207 ? -2.391 -16.234 -22.312 1 96.56 207 GLY B N 1
ATOM 3322 C CA . GLY B 1 207 ? -2.111 -15.297 -23.391 1 96.56 207 GLY B CA 1
ATOM 3323 C C . GLY B 1 207 ? -1.138 -14.203 -23 1 96.56 207 GLY B C 1
ATOM 3324 O O . GLY B 1 207 ? -0.817 -13.336 -23.812 1 96.56 207 GLY B O 1
ATOM 3325 N N . LEU B 1 208 ? -0.661 -14.242 -21.781 1 97.25 208 LEU B N 1
ATOM 3326 C CA . LEU B 1 208 ? 0.249 -13.203 -21.328 1 97.25 208 LEU B CA 1
ATOM 3327 C C . LEU B 1 208 ? 1.528 -13.188 -22.156 1 97.25 208 LEU B C 1
ATOM 3329 O O . LEU B 1 208 ? 2.064 -14.25 -22.484 1 97.25 208 LEU B O 1
ATOM 3333 N N . LYS B 1 209 ? 2.006 -12 -22.5 1 96.19 209 LYS B N 1
ATOM 3334 C CA . LYS B 1 209 ? 3.248 -11.75 -23.219 1 96.19 209 LYS B CA 1
ATOM 3335 C C . LYS B 1 209 ? 4.223 -10.93 -22.391 1 96.19 209 LYS B C 1
ATOM 3337 O O . LYS B 1 209 ? 3.822 -10.266 -21.422 1 96.19 209 LYS B O 1
ATOM 3342 N N . PRO B 1 210 ? 5.523 -11.031 -22.703 1 95.5 210 PRO B N 1
ATOM 3343 C CA . PRO B 1 210 ? 6.531 -10.305 -21.922 1 95.5 210 PRO B CA 1
ATOM 3344 C C . PRO B 1 210 ? 6.199 -8.828 -21.75 1 95.5 210 PRO B C 1
ATOM 3346 O O . PRO B 1 210 ? 6.469 -8.25 -20.703 1 95.5 210 PRO B O 1
ATOM 3349 N N . GLU B 1 211 ? 5.535 -8.188 -22.734 1 96.44 211 GLU B N 1
ATOM 3350 C CA . GLU B 1 211 ? 5.227 -6.766 -22.703 1 96.44 211 GLU B CA 1
ATOM 3351 C C . GLU B 1 211 ? 4.141 -6.465 -21.672 1 96.44 211 GLU B C 1
ATOM 3353 O O . GLU B 1 211 ? 3.91 -5.305 -21.328 1 96.44 211 GLU B O 1
ATOM 3358 N N . ASP B 1 212 ? 3.482 -7.465 -21.156 1 97.94 212 ASP B N 1
ATOM 3359 C CA . ASP B 1 212 ? 2.391 -7.297 -20.203 1 97.94 212 ASP B CA 1
ATOM 3360 C C . ASP B 1 212 ? 2.922 -7.137 -18.781 1 97.94 212 ASP B C 1
ATOM 3362 O O . ASP B 1 212 ? 2.186 -6.73 -17.875 1 97.94 212 ASP B O 1
ATOM 3366 N N . THR B 1 213 ? 4.246 -7.449 -18.594 1 98.06 213 THR B N 1
ATOM 3367 C CA . THR B 1 213 ? 4.805 -7.453 -17.234 1 98.06 213 THR B CA 1
ATOM 3368 C C . THR B 1 213 ? 4.672 -6.078 -16.594 1 98.06 213 THR B C 1
ATOM 3370 O O . THR B 1 213 ? 4.836 -5.055 -17.266 1 98.06 213 THR B O 1
ATOM 3373 N N . GLY B 1 214 ? 4.266 -6.066 -15.344 1 97.94 214 GLY B N 1
ATOM 3374 C CA . GLY B 1 214 ? 4.203 -4.844 -14.562 1 97.94 214 GLY B CA 1
ATOM 3375 C C . GLY B 1 214 ? 2.887 -4.105 -14.711 1 97.94 214 GLY B C 1
ATOM 3376 O O . GLY B 1 214 ? 2.752 -2.967 -14.258 1 97.94 214 GLY B O 1
ATOM 3377 N N . LYS B 1 215 ? 1.92 -4.738 -15.406 1 98.31 215 LYS B N 1
ATOM 3378 C CA . LYS B 1 215 ? 0.641 -4.074 -15.633 1 98.31 215 LYS B CA 1
ATOM 3379 C C . LYS B 1 215 ? -0.454 -4.672 -14.758 1 98.31 215 LYS B C 1
ATOM 3381 O O . LYS B 1 215 ? -0.221 -5.652 -14.047 1 98.31 215 LYS B O 1
ATOM 3386 N N . PHE B 1 216 ? -1.528 -4.027 -14.625 1 98.69 216 PHE B N 1
ATOM 3387 C CA . PHE B 1 216 ? -2.725 -4.395 -13.875 1 98.69 216 PHE B CA 1
ATOM 3388 C C . PHE B 1 216 ? -3.893 -4.664 -14.82 1 98.69 216 PHE B C 1
ATOM 3390 O O . PHE B 1 216 ? -4.277 -3.795 -15.602 1 98.69 216 PHE B O 1
ATOM 3397 N N . PHE B 1 217 ? -4.484 -5.914 -14.727 1 98.69 217 PHE B N 1
ATOM 3398 C CA . PHE B 1 217 ? -5.512 -6.297 -15.688 1 98.69 217 PHE B CA 1
ATOM 3399 C C . PHE B 1 217 ? -6.785 -6.734 -14.977 1 98.69 217 PHE B C 1
ATOM 3401 O O . PHE B 1 217 ? -6.738 -7.18 -13.828 1 98.69 217 PHE B O 1
ATOM 3408 N N . ARG B 1 218 ? -7.914 -6.59 -15.688 1 97.38 218 ARG B N 1
ATOM 3409 C CA . ARG B 1 218 ? -9.133 -7.316 -15.367 1 97.38 218 ARG B CA 1
ATOM 3410 C C . ARG B 1 218 ? -9.117 -8.719 -15.969 1 97.38 218 ARG B C 1
ATOM 3412 O O . ARG B 1 218 ? -8.484 -8.945 -17 1 97.38 218 ARG B O 1
ATOM 3419 N N . TYR B 1 219 ? -9.789 -9.602 -15.336 1 93.81 219 TYR B N 1
ATOM 3420 C CA . TYR B 1 219 ? -9.805 -10.977 -15.805 1 93.81 219 TYR B CA 1
ATOM 3421 C C . TYR B 1 219 ? -10.188 -11.047 -17.281 1 93.81 219 TYR B C 1
ATOM 3423 O O . TYR B 1 219 ? -9.867 -12.023 -17.969 1 93.81 219 TYR B O 1
ATOM 3431 N N . THR B 1 220 ? -10.836 -10.008 -17.828 1 93 220 THR B N 1
ATOM 3432 C CA . THR B 1 220 ? -11.281 -9.953 -19.219 1 93 220 THR B CA 1
ATOM 3433 C C . THR B 1 220 ? -10.164 -9.461 -20.125 1 93 220 THR B C 1
ATOM 3435 O O . THR B 1 220 ? -10.312 -9.438 -21.344 1 93 220 THR B O 1
ATOM 3438 N N . GLY B 1 221 ? -9.094 -9.039 -19.594 1 95.19 221 GLY B N 1
ATOM 3439 C CA . GLY B 1 221 ? -7.945 -8.617 -20.375 1 95.19 221 GLY B CA 1
ATOM 3440 C C . GLY B 1 221 ? -7.785 -7.113 -20.438 1 95.19 221 GLY B C 1
ATOM 3441 O O . GLY B 1 221 ? -6.762 -6.609 -20.906 1 95.19 221 GLY B O 1
ATOM 3442 N N . GLU B 1 222 ? -8.789 -6.379 -19.953 1 96.5 222 GLU B N 1
ATOM 3443 C CA . GLU B 1 222 ? -8.711 -4.922 -19.984 1 96.5 222 GLU B CA 1
ATOM 3444 C C . GLU B 1 222 ? -7.68 -4.41 -18.984 1 96.5 222 GLU B C 1
ATOM 3446 O O . GLU B 1 222 ? -7.582 -4.926 -17.859 1 96.5 222 GLU B O 1
ATOM 3451 N N . LEU B 1 223 ? -6.961 -3.412 -19.391 1 97.81 223 LEU B N 1
ATOM 3452 C CA . LEU B 1 223 ? -6.004 -2.768 -18.5 1 97.81 223 LEU B CA 1
ATOM 3453 C C . LEU B 1 223 ? -6.723 -1.948 -17.422 1 97.81 223 LEU B C 1
ATOM 3455 O O . LEU B 1 223 ? -7.727 -1.29 -17.719 1 97.81 223 LEU B O 1
ATOM 3459 N N . ILE B 1 224 ? -6.277 -2.037 -16.219 1 97.62 224 ILE B N 1
ATOM 3460 C CA . ILE B 1 224 ? -6.723 -1.184 -15.125 1 97.62 224 ILE B CA 1
ATOM 3461 C C . ILE B 1 224 ? -5.617 -0.196 -14.758 1 97.62 224 ILE B C 1
ATOM 3463 O O . ILE B 1 224 ? -4.488 -0.599 -14.469 1 97.62 224 ILE B O 1
ATOM 3467 N N . ASP B 1 225 ? -5.945 1.104 -14.836 1 96.94 225 ASP B N 1
ATOM 3468 C CA . ASP B 1 225 ? -4.977 2.072 -14.336 1 96.94 225 ASP B CA 1
ATOM 3469 C C . ASP B 1 225 ? -4.68 1.836 -12.852 1 96.94 225 ASP B C 1
ATOM 3471 O O . ASP B 1 225 ? -5.574 1.466 -12.086 1 96.94 225 ASP B O 1
ATOM 3475 N N . TRP B 1 226 ? -3.49 2.027 -12.5 1 96.44 226 TRP B N 1
ATOM 3476 C CA . TRP B 1 226 ? -3.113 1.795 -11.109 1 96.44 226 TRP B CA 1
ATOM 3477 C C . TRP B 1 226 ? -3.971 2.633 -10.164 1 96.44 226 TRP B C 1
ATOM 3479 O O . TRP B 1 226 ? -4.281 3.789 -10.461 1 96.44 226 TRP B O 1
#

Organism: NCBI:txid1503925

Sequence (452 aa):
MPTVFITGTGQGLGKALTETYYGAGWNVIATCKEVTDVQHLKSLFPDANVYLLDVTNHGQIQQLKLALQGQPIDLLIHNAAWIVKEGSYTEIDYSVWEKAMGVNAFAVLKITTSLLDNIFLAKTGKIVCISSEMGSLSQNSDGGRYCYRASKAAANMIIRNLSIELLSENIIAVSLHPGWIKTRLGGQDAPMSALDSSKHIFTFISGLKPEDTGKFFRYTGELIDWMPTVFITGTGQGLGKALTETYYGAGWNVIATCKEVTDVQHLKSLFPDANVYLLDVTNHGQIQQLKLALQGQPIDLLIHNAAWIVKEGSYTEIDYSVWEKAMGVNAFAVLKITTSLLDNIFLAKTGKIVCISSEMGSLSQNSDGGRYCYRASKAAANMIIRNLSIELLSENIIAVSLHPGWIKTRLGGQDAPMSALDSSKHIFTFISGLKPEDTGKFFRYTGELIDW

InterPro domains:
  IPR002347 Short-chain dehydrogenase/reductase SDR [PF00106] (3-187)
  IPR002347 Short-chain dehydrogenase/reductase SDR [PR00081] (3-20)
  IPR002347 Short-chain dehydrogenase/reductase SDR [PR00081] (71-82)
  IPR002347 Short-chain dehydrogenase/reductase SDR [PR00081] (119-135)
  IPR002347 Short-chain dehydrogenase/reductase SDR [PR00081] (148-167)
  IPR002347 Short-chain dehydrogenase/reductase SDR [PR00081] (169-186)
  IPR036291 NAD(P)-binding domain superfamily [SSF51735] (1-226)
  IPR052184 Short-chain dehydrogenases/reductases (SDR) enzymes [PTHR45458] (1-226)

Secondary structure (DSSP, 8-state):
--EEEES--SSHHHHHHHHHHHHTT-EEEEEES-HHHHHHHHHH-TTSEEEE--TT-HHHHHHHHHHTTT---SEEEE----------TTS--THHHHHHHIIIIIHHHHHHHHTHHHHHHSSS-EEEEE--GGG-STT--S---HHHHHHHHHHHHHHHHHHHHTGGGT-EEEEEE--SBSSTTT-TT-SB-HHHHHHHHHHHHHT--GGGTT-EEETTS-B---/--EEEES--SSHHHHHHHHHHHHTT-EEEEEES-HHHHHHHHHH-TTSEEEE--TT-HHHHHHHHHHTTT---SEEEE----------TTS--THHHHHHHIIIIIHHHHHHHHTHHHHHHSSS-EEEEE--GGG-STT--S---HHHHHHHHHHHHHHHHHHHHTGGGT-EEEEEE--SEESTTT-TT-SEEHHHHHHHHHHHHHT--GGGTT-EEETTS-B---